Protein AF-0000000078817891 (afdb_homodimer)

Structure (mmCIF, N/CA/C/O backbone):
data_AF-0000000078817891-model_v1
#
loop_
_entity.id
_entity.type
_entity.pdbx_description
1 polymer 'Phosphoglycerate mutase family protein'
#
loop_
_atom_site.group_PDB
_atom_site.id
_atom_site.type_symbol
_atom_site.label_atom_id
_atom_site.label_alt_id
_atom_site.label_comp_id
_atom_site.label_asym_id
_atom_site.label_entity_id
_atom_site.label_seq_id
_atom_site.pdbx_PDB_ins_code
_atom_site.Cartn_x
_atom_site.Cartn_y
_atom_site.Cartn_z
_atom_site.occupancy
_atom_site.B_iso_or_equiv
_atom_site.auth_seq_id
_atom_s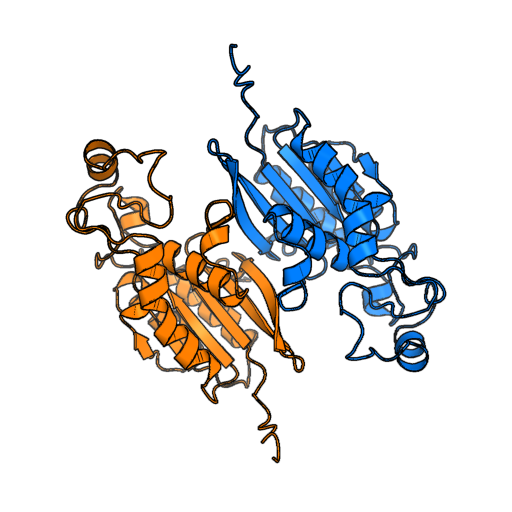ite.auth_comp_id
_atom_site.auth_asym_id
_atom_site.auth_atom_id
_atom_site.pdbx_PDB_model_num
ATOM 1 N N . MET A 1 1 ? 26.922 11.609 -29.391 1 22.41 1 MET A N 1
ATOM 2 C CA . MET A 1 1 ? 26.516 12.344 -28.188 1 22.41 1 MET A CA 1
ATOM 3 C C . MET A 1 1 ? 26.203 11.391 -27.047 1 22.41 1 MET A C 1
ATOM 5 O O . MET A 1 1 ? 25.375 10.5 -27.188 1 22.41 1 MET A O 1
ATOM 9 N N . GLU A 1 2 ? 27.203 11.023 -26.188 1 23.36 2 GLU A N 1
ATOM 10 C CA . GLU A 1 2 ? 27.359 10.031 -25.141 1 23.36 2 GLU A CA 1
ATOM 11 C C . GLU A 1 2 ? 26.297 10.203 -24.047 1 23.36 2 GLU A C 1
ATOM 13 O O . GLU A 1 2 ? 26.219 11.266 -23.422 1 23.36 2 GLU A O 1
ATOM 18 N N . ARG A 1 3 ? 25.125 9.922 -24.328 1 29.19 3 ARG A N 1
ATOM 19 C CA . ARG A 1 3 ? 24.125 10.07 -23.281 1 29.19 3 ARG A CA 1
ATOM 20 C C . ARG A 1 3 ? 24.672 9.641 -21.938 1 29.19 3 ARG A C 1
ATOM 22 O O . ARG A 1 3 ? 25.172 8.531 -21.781 1 29.19 3 ARG A O 1
ATOM 29 N N . PHE A 1 4 ? 25.344 10.539 -21.266 1 29.42 4 PHE A N 1
ATOM 30 C CA . PHE A 1 4 ? 25.906 10.383 -19.922 1 29.42 4 PHE A CA 1
ATOM 31 C C . PHE A 1 4 ? 24.984 9.555 -19.047 1 29.42 4 PHE A C 1
ATOM 33 O O . PHE A 1 4 ? 23.891 10.008 -18.688 1 29.42 4 PHE A O 1
ATOM 40 N N . LYS A 1 5 ? 24.797 8.266 -19.297 1 36.09 5 LYS A N 1
ATOM 41 C CA . LYS A 1 5 ? 24.188 7.176 -18.547 1 36.09 5 LYS A CA 1
ATOM 42 C C . LYS A 1 5 ? 24.469 7.301 -17.047 1 36.09 5 LYS A C 1
ATOM 44 O O . LYS A 1 5 ? 25.406 6.695 -16.547 1 36.09 5 LYS A O 1
ATOM 49 N N . GLY A 1 6 ? 24.641 8.461 -16.531 1 40.03 6 GLY A N 1
ATOM 50 C CA . GLY A 1 6 ? 25.016 8.555 -15.125 1 40.03 6 GLY A CA 1
ATOM 51 C C . GLY A 1 6 ? 24.188 7.668 -14.219 1 40.03 6 GLY A C 1
ATOM 52 O O . GLY A 1 6 ? 22.969 7.551 -14.398 1 40.03 6 GLY A O 1
ATOM 53 N N . SER A 1 7 ? 24.734 6.66 -13.562 1 46.28 7 SER A N 1
ATOM 54 C CA . SER A 1 7 ? 24.172 5.531 -12.82 1 46.28 7 SER A CA 1
ATOM 55 C C . SER A 1 7 ? 23.062 5.977 -11.898 1 46.28 7 SER A C 1
ATOM 57 O O . SER A 1 7 ? 23.297 6.691 -10.922 1 46.28 7 SER A O 1
ATOM 59 N N . ARG A 1 8 ? 22.125 6.641 -12.359 1 53.53 8 ARG A N 1
ATOM 60 C CA . ARG A 1 8 ? 21.047 6.965 -11.438 1 53.53 8 ARG A CA 1
ATOM 61 C C . ARG A 1 8 ? 20.891 5.895 -10.359 1 53.53 8 ARG A C 1
ATOM 63 O O . ARG A 1 8 ? 20.828 4.703 -10.672 1 53.53 8 ARG A O 1
ATOM 70 N N . LYS A 1 9 ? 21.391 6.27 -9.117 1 62.97 9 LYS A N 1
ATOM 71 C CA . LYS A 1 9 ? 21.375 5.336 -7.996 1 62.97 9 LYS A CA 1
ATOM 72 C C . LYS A 1 9 ? 19.953 4.918 -7.645 1 62.97 9 LYS A C 1
ATOM 74 O O . LYS A 1 9 ? 19.031 5.738 -7.676 1 62.97 9 LYS A O 1
ATOM 79 N N . LEU A 1 10 ? 19.625 3.668 -7.559 1 82 10 LEU A N 1
ATOM 80 C CA . LEU A 1 10 ? 18.375 3.021 -7.176 1 82 10 LEU A CA 1
ATOM 81 C C . LEU A 1 10 ? 17.844 3.596 -5.867 1 82 10 LEU A C 1
ATOM 83 O O . LEU A 1 10 ? 18.609 3.807 -4.918 1 82 10 LEU A O 1
ATOM 87 N N . LYS A 1 11 ? 16.656 4.238 -5.938 1 90.31 11 LYS A N 1
ATOM 88 C CA . LYS A 1 11 ? 16.094 4.883 -4.762 1 90.31 11 LYS A CA 1
ATOM 89 C C . LYS A 1 11 ? 15.352 3.875 -3.885 1 90.31 11 LYS A C 1
ATOM 91 O O . LYS A 1 11 ? 14.609 3.031 -4.391 1 90.31 11 LYS A O 1
ATOM 96 N N . ASN A 1 12 ? 15.672 3.893 -2.646 1 93.25 12 ASN A N 1
ATOM 97 C CA . ASN A 1 12 ? 14.922 3.24 -1.579 1 93.25 12 ASN A CA 1
ATOM 98 C C . ASN A 1 12 ? 14.289 4.262 -0.635 1 93.25 12 ASN A C 1
ATOM 100 O O . ASN A 1 12 ? 14.992 5 0.049 1 93.25 12 ASN A O 1
ATOM 104 N N . VAL A 1 13 ? 13.008 4.281 -0.623 1 95.62 13 VAL A N 1
ATOM 105 C CA . VAL A 1 13 ? 12.32 5.305 0.152 1 95.62 13 VAL A CA 1
ATOM 106 C C . VAL A 1 13 ? 11.438 4.648 1.211 1 95.62 13 VAL A C 1
ATOM 108 O O . VAL A 1 13 ? 10.633 3.771 0.897 1 95.62 13 VAL A O 1
ATOM 111 N N . ILE A 1 14 ? 11.641 5.031 2.414 1 97.25 14 ILE A N 1
ATOM 112 C CA . ILE A 1 14 ? 10.758 4.664 3.518 1 97.25 14 ILE A CA 1
ATOM 113 C C . ILE A 1 14 ? 9.953 5.883 3.965 1 97.25 14 ILE A C 1
ATOM 115 O O . ILE A 1 14 ? 10.516 6.961 4.18 1 97.25 14 ILE A O 1
ATOM 119 N N . THR A 1 15 ? 8.664 5.746 3.99 1 98.06 15 THR A N 1
ATOM 120 C CA . THR A 1 15 ? 7.852 6.84 4.52 1 98.06 15 THR A CA 1
ATOM 121 C C . THR A 1 15 ? 7.203 6.445 5.84 1 98.06 15 THR A C 1
ATOM 123 O O . THR A 1 15 ? 6.895 5.27 6.059 1 98.06 15 THR A O 1
ATOM 126 N N . ILE A 1 16 ? 7.047 7.41 6.672 1 98.44 16 ILE A N 1
ATOM 127 C CA . ILE A 1 16 ? 6.398 7.246 7.965 1 98.44 16 ILE A CA 1
ATOM 128 C C . ILE A 1 16 ? 5.355 8.344 8.164 1 98.44 16 ILE A C 1
ATOM 130 O O . ILE A 1 16 ? 5.684 9.531 8.141 1 98.44 16 ILE A O 1
ATOM 134 N N . GLN A 1 17 ? 4.125 7.949 8.25 1 98.62 17 GLN A N 1
ATOM 135 C CA . GLN A 1 17 ? 3.16 8.914 8.758 1 98.62 17 GLN A CA 1
ATOM 136 C C . GLN A 1 17 ? 3.375 9.18 10.242 1 98.62 17 GLN A C 1
ATOM 138 O O . GLN A 1 17 ? 3.6 8.25 11.016 1 98.62 17 GLN A O 1
ATOM 143 N N . HIS A 1 18 ? 3.307 10.414 10.625 1 98.75 18 HIS A N 1
ATOM 144 C CA . HIS A 1 18 ? 3.549 10.68 12.031 1 98.75 18 HIS A CA 1
ATOM 145 C C . HIS A 1 18 ? 2.678 9.797 12.922 1 98.75 18 HIS A C 1
ATOM 147 O O . HIS A 1 18 ? 1.562 9.438 12.539 1 98.75 18 HIS A O 1
ATOM 153 N N . THR A 1 19 ? 3.213 9.547 14.141 1 98.38 19 THR A N 1
ATOM 154 C CA . THR A 1 19 ? 2.518 8.648 15.055 1 98.38 19 THR A CA 1
ATOM 155 C C . THR A 1 19 ? 1.396 9.391 15.781 1 98.38 19 THR A C 1
ATOM 157 O O . THR A 1 19 ? 1.055 10.516 15.422 1 98.38 19 THR A O 1
ATOM 160 N N . GLN A 1 20 ? 0.778 8.727 16.688 1 98.19 20 GLN A N 1
ATOM 161 C CA . GLN A 1 20 ? -0.411 9.289 17.328 1 98.19 20 GLN A CA 1
ATOM 162 C C . GLN A 1 20 ? -0.112 10.648 17.953 1 98.19 20 GLN A C 1
ATOM 164 O O . GLN A 1 20 ? 0.853 10.789 18.703 1 98.19 20 GLN A O 1
ATOM 169 N N . SER A 1 21 ? -0.875 11.594 17.609 1 98.5 21 SER A N 1
ATOM 170 C CA . SER A 1 21 ? -0.787 12.961 18.125 1 98.5 21 SER A CA 1
ATOM 171 C C . SER A 1 21 ? -2.037 13.344 18.906 1 98.5 21 SER A C 1
ATOM 173 O O . SER A 1 21 ? -3.082 12.703 18.766 1 98.5 21 SER A O 1
ATOM 175 N N . VAL A 1 22 ? -1.929 14.352 19.688 1 98.38 22 VAL A N 1
ATOM 176 C CA . VAL A 1 22 ? -2.982 14.758 20.609 1 98.38 22 VAL A CA 1
ATOM 177 C C . VAL A 1 22 ? -4.262 15.062 19.828 1 98.38 22 VAL A C 1
ATOM 179 O O . VAL A 1 22 ? -5.359 14.727 20.281 1 98.38 22 VAL A O 1
ATOM 182 N N . HIS A 1 23 ? -4.195 15.656 18.672 1 97.44 23 HIS A N 1
ATOM 183 C CA . HIS A 1 23 ? -5.398 16.016 17.922 1 97.44 23 HIS A CA 1
ATOM 184 C C . HIS A 1 23 ? -6.164 14.781 17.469 1 97.44 23 HIS A C 1
ATOM 186 O O . HIS A 1 23 ? -7.352 14.859 17.141 1 97.44 23 HIS A O 1
ATOM 192 N N . HIS A 1 24 ? -5.453 13.617 17.375 1 96.94 24 HIS A N 1
ATOM 193 C CA . HIS A 1 24 ? -6.148 12.383 17.031 1 96.94 24 HIS A CA 1
ATOM 194 C C . HIS A 1 24 ? -7.125 11.977 18.125 1 96.94 24 HIS A C 1
ATOM 196 O O . HIS A 1 24 ? -8.008 11.148 17.906 1 96.94 24 HIS A O 1
ATOM 202 N N . THR A 1 25 ? -6.938 12.531 19.328 1 97.12 25 THR A N 1
ATOM 203 C CA . THR A 1 25 ? -7.688 12.016 20.469 1 97.12 25 THR A CA 1
ATOM 204 C C . THR A 1 25 ? -8.594 13.102 21.062 1 97.12 25 THR A C 1
ATOM 206 O O . THR A 1 25 ? -9.344 12.844 22 1 97.12 25 THR A O 1
ATOM 209 N N . ASN A 1 26 ? -8.594 14.281 20.562 1 97.25 26 ASN A N 1
ATOM 210 C CA . ASN A 1 26 ? -9.32 15.344 21.25 1 97.25 26 ASN A CA 1
ATOM 211 C C . ASN A 1 26 ? -10.32 16.031 20.312 1 97.25 26 ASN A C 1
ATOM 213 O O . ASN A 1 26 ? -10.852 17.094 20.656 1 97.25 26 ASN A O 1
ATOM 217 N N . GLY A 1 27 ? -10.461 15.547 19.094 1 96.38 27 GLY A N 1
ATOM 218 C CA . GLY A 1 27 ? -11.484 16.031 18.188 1 96.38 27 GLY A CA 1
ATOM 219 C C . GLY A 1 27 ? -11.062 17.266 17.422 1 96.38 27 GLY A C 1
ATOM 220 O O . GLY A 1 27 ? -11.883 17.922 16.766 1 96.38 27 GLY A O 1
ATOM 221 N N . MET A 1 28 ? -9.797 17.656 17.594 1 97.56 28 MET A N 1
ATOM 222 C CA . MET A 1 28 ? -9.297 18.859 16.938 1 97.56 28 MET A CA 1
ATOM 223 C C . MET A 1 28 ? -8.703 18.531 15.57 1 97.56 28 MET A C 1
ATOM 225 O O . MET A 1 28 ? -8.344 17.375 15.305 1 97.56 28 MET A O 1
ATOM 229 N N . ILE A 1 29 ? -8.633 19.531 14.773 1 96.62 29 ILE A N 1
ATOM 230 C CA . ILE A 1 29 ? -8.047 19.406 13.445 1 96.62 29 ILE A CA 1
ATOM 231 C C . ILE A 1 29 ? -6.527 19.422 13.539 1 96.62 29 ILE A C 1
ATOM 233 O O . ILE A 1 29 ? -5.957 20.219 14.297 1 96.62 29 ILE A O 1
ATOM 237 N N . GLY A 1 30 ? -5.832 18.594 12.883 1 96.88 30 GLY A N 1
ATOM 238 C CA . GLY A 1 30 ? -4.379 18.609 12.82 1 96.88 30 GLY A CA 1
ATOM 239 C C . GLY A 1 30 ? -3.83 19.656 11.867 1 96.88 30 GLY A C 1
ATOM 240 O O . GLY A 1 30 ? -3.307 20.688 12.297 1 96.88 30 GLY A O 1
ATOM 241 N N . ALA A 1 31 ? -3.973 19.438 10.484 1 96.94 31 ALA A N 1
ATOM 242 C CA . ALA A 1 31 ? -3.562 20.375 9.445 1 96.94 31 ALA A CA 1
ATOM 243 C C . ALA A 1 31 ? -2.309 21.141 9.859 1 96.94 31 ALA A C 1
ATOM 245 O O . ALA A 1 31 ? -1.298 20.531 10.227 1 96.94 31 ALA A O 1
ATOM 246 N N . TRP A 1 32 ? -2.295 22.422 9.75 1 97.81 32 TRP A N 1
ATOM 247 C CA . TRP A 1 32 ? -1.081 23.188 10.023 1 97.81 32 TRP A CA 1
ATOM 248 C C . TRP A 1 32 ? -1.019 23.609 11.492 1 97.81 32 TRP A C 1
ATOM 250 O O . TRP A 1 32 ? -0.627 24.734 11.805 1 97.81 32 TRP A O 1
ATOM 260 N N . THR A 1 33 ? -1.47 22.672 12.344 1 96.62 33 THR A N 1
ATOM 261 C CA . THR A 1 33 ? -1.351 22.922 13.781 1 96.62 33 THR A CA 1
ATOM 262 C C . THR A 1 33 ? -0.095 22.25 14.336 1 96.62 33 THR A C 1
ATOM 264 O O . THR A 1 33 ? 0.521 21.422 13.672 1 96.62 33 THR A O 1
ATOM 267 N N . ASP A 1 34 ? 0.281 22.672 15.555 1 96.94 34 ASP A N 1
ATOM 268 C CA . ASP A 1 34 ? 1.467 22.125 16.203 1 96.94 34 ASP A CA 1
ATOM 269 C C . ASP A 1 34 ? 1.088 21.25 17.391 1 96.94 34 ASP A C 1
ATOM 271 O O . ASP A 1 34 ? 1.643 21.422 18.484 1 96.94 34 ASP A O 1
ATOM 275 N N . TRP A 1 35 ? 0.212 20.391 17.141 1 97.81 35 TRP A N 1
ATOM 276 C CA . TRP A 1 35 ? -0.113 19.406 18.172 1 97.81 35 TRP A CA 1
ATOM 277 C C . TRP A 1 35 ? 1.075 18.5 18.438 1 97.81 35 TRP A C 1
ATOM 279 O O . TRP A 1 35 ? 1.773 18.078 17.516 1 97.81 35 TRP A O 1
ATOM 289 N N . GLU A 1 36 ? 1.297 18.156 19.641 1 98.44 36 GLU A N 1
ATOM 290 C CA . GLU A 1 36 ? 2.365 17.234 20.016 1 98.44 36 GLU A CA 1
ATOM 291 C C . GLU A 1 36 ? 1.905 15.789 19.922 1 98.44 36 GLU A C 1
ATOM 293 O O . GLU A 1 36 ? 0.71 15.516 19.781 1 98.44 36 GLU A O 1
ATOM 298 N N . LEU A 1 37 ? 2.83 14.891 19.984 1 98.69 37 LEU A N 1
ATOM 299 C CA . LEU A 1 37 ? 2.51 13.469 20.078 1 98.69 37 LEU A CA 1
ATOM 300 C C . LEU A 1 37 ? 1.934 13.141 21.453 1 98.69 37 LEU A C 1
ATOM 302 O O . LEU A 1 37 ? 2.275 13.789 22.453 1 98.69 37 LEU A O 1
ATOM 306 N N . THR A 1 38 ? 1.074 12.164 21.531 1 98.44 38 THR A N 1
ATOM 307 C CA . THR A 1 38 ? 0.695 11.578 22.812 1 98.44 38 THR A CA 1
ATOM 308 C C . THR A 1 38 ? 1.826 10.711 23.359 1 98.44 38 THR A C 1
ATOM 310 O O . THR A 1 38 ? 2.832 10.492 22.688 1 98.44 38 THR A O 1
ATOM 313 N N . ALA A 1 39 ? 1.651 10.258 24.578 1 98.06 39 ALA A N 1
ATOM 314 C CA . ALA A 1 39 ? 2.615 9.312 25.141 1 98.06 39 ALA A CA 1
ATOM 315 C C . ALA A 1 39 ? 2.701 8.047 24.281 1 98.06 39 ALA A C 1
ATOM 317 O O . ALA A 1 39 ? 3.795 7.543 24.016 1 98.06 39 ALA A O 1
ATOM 318 N N . LEU A 1 40 ? 1.588 7.605 23.891 1 97.12 40 LEU A N 1
ATOM 319 C CA . LEU A 1 40 ? 1.556 6.441 23.016 1 97.12 40 LEU A CA 1
ATOM 320 C C . LEU A 1 40 ? 2.268 6.734 21.703 1 97.12 40 LEU A C 1
ATOM 322 O O . LEU A 1 40 ? 3.002 5.891 21.188 1 97.12 40 LEU A O 1
ATOM 326 N N . GLY A 1 41 ? 2.016 7.863 21.141 1 98.19 41 GLY A N 1
ATOM 327 C CA . GLY A 1 41 ? 2.676 8.266 19.906 1 98.19 41 GLY A CA 1
ATOM 328 C C . GLY A 1 41 ? 4.188 8.258 20 1 98.19 41 GLY A C 1
ATOM 329 O O . GLY A 1 41 ? 4.879 7.844 19.078 1 98.19 41 GLY A O 1
ATOM 330 N N . LYS A 1 42 ? 4.684 8.727 21.109 1 98.44 42 LYS A N 1
ATOM 331 C C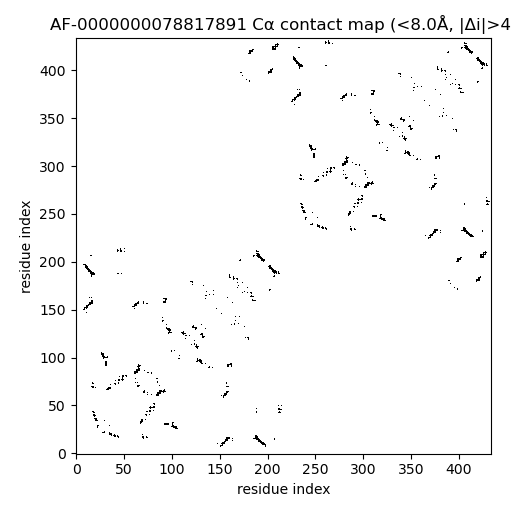A . LYS A 1 42 ? 6.129 8.719 21.328 1 98.44 42 LYS A CA 1
ATOM 332 C C . LYS A 1 42 ? 6.668 7.297 21.406 1 98.44 42 LYS A C 1
ATOM 334 O O . LYS A 1 42 ? 7.73 6.996 20.844 1 98.44 42 LYS A O 1
ATOM 339 N N . GLN A 1 43 ? 5.965 6.492 22.094 1 97.75 43 GLN A N 1
ATOM 340 C CA . GLN A 1 43 ? 6.355 5.09 22.172 1 97.75 43 GLN A CA 1
ATOM 341 C C . GLN A 1 43 ? 6.332 4.434 20.781 1 97.75 43 GLN A C 1
ATOM 343 O O . GLN A 1 43 ? 7.23 3.66 20.453 1 97.75 43 GLN A O 1
ATOM 348 N N . GLN A 1 44 ? 5.32 4.707 20.047 1 97.25 44 GLN A N 1
ATOM 349 C CA . GLN A 1 44 ? 5.203 4.184 18.688 1 97.25 44 GLN A CA 1
ATOM 350 C C . GLN A 1 44 ? 6.391 4.609 17.828 1 97.25 44 GLN A C 1
ATOM 352 O O . GLN A 1 44 ? 6.969 3.793 17.109 1 97.25 44 GLN A O 1
ATOM 357 N N . ALA A 1 45 ? 6.703 5.875 17.922 1 98.38 45 ALA A N 1
ATOM 358 C CA . ALA A 1 45 ? 7.844 6.391 17.172 1 98.38 45 ALA A CA 1
ATOM 359 C C . ALA A 1 45 ? 9.133 5.68 17.562 1 98.38 45 ALA A C 1
ATOM 361 O O . ALA A 1 45 ? 9.945 5.332 16.703 1 98.38 45 ALA A O 1
ATOM 362 N N . PHE A 1 46 ? 9.289 5.5 18.797 1 98 46 PHE A N 1
ATOM 363 C CA . PHE A 1 46 ? 10.461 4.785 19.297 1 98 46 PHE A CA 1
ATOM 364 C C . PHE A 1 46 ? 10.516 3.373 18.719 1 98 46 PHE A C 1
ATOM 366 O O . PHE A 1 46 ? 11.562 2.932 18.25 1 98 46 PHE A O 1
ATOM 373 N N . ASN A 1 47 ? 9.391 2.662 18.797 1 96.62 47 ASN A N 1
ATOM 374 C CA . ASN A 1 47 ? 9.32 1.312 18.266 1 96.62 47 ASN A CA 1
ATOM 375 C C . ASN A 1 47 ? 9.672 1.284 16.781 1 96.62 47 ASN A C 1
ATOM 377 O O . ASN A 1 47 ? 10.391 0.387 16.312 1 96.62 47 ASN A O 1
ATOM 381 N N . ILE A 1 48 ? 9.172 2.209 16.031 1 96.94 48 ILE A N 1
ATOM 382 C CA . ILE A 1 48 ? 9.469 2.307 14.609 1 96.94 48 ILE A CA 1
ATOM 383 C C . ILE A 1 48 ? 10.977 2.482 14.414 1 96.94 48 ILE A C 1
ATOM 385 O O . ILE A 1 48 ? 11.578 1.807 13.578 1 96.94 48 ILE A O 1
ATOM 389 N N . GLY A 1 49 ? 11.547 3.41 15.156 1 96.69 49 GLY A N 1
ATOM 390 C CA . GLY A 1 49 ? 12.977 3.629 15.062 1 96.69 49 GLY A CA 1
ATOM 391 C C . GLY A 1 49 ? 13.789 2.375 15.328 1 96.69 49 GLY A C 1
ATOM 392 O O . GLY A 1 49 ? 14.711 2.057 14.57 1 96.69 49 GLY A O 1
ATOM 393 N N . GLU A 1 50 ? 13.438 1.654 16.328 1 94.94 50 GLU A N 1
ATOM 394 C CA . GLU A 1 50 ? 14.164 0.44 16.703 1 94.94 50 GLU A CA 1
ATOM 395 C C . GLU A 1 50 ? 14.008 -0.639 15.625 1 94.94 50 GLU A C 1
ATOM 397 O O . GLU A 1 50 ? 14.977 -1.335 15.305 1 94.94 50 GLU A O 1
ATOM 402 N N . ALA A 1 51 ? 12.836 -0.751 15.203 1 92.62 51 ALA A N 1
ATOM 403 C CA . ALA A 1 51 ? 12.602 -1.734 14.148 1 92.62 51 ALA A CA 1
ATOM 404 C C . ALA A 1 51 ? 13.406 -1.405 12.898 1 92.62 51 ALA A C 1
ATOM 406 O O . ALA A 1 51 ? 14.031 -2.289 12.297 1 92.62 51 ALA A O 1
ATOM 407 N N . LEU A 1 52 ? 13.359 -0.155 12.5 1 94.44 52 LEU A N 1
ATOM 408 C CA . LEU A 1 52 ? 14.078 0.268 11.305 1 94.44 52 LEU A CA 1
ATOM 409 C C . LEU A 1 52 ? 15.586 0.114 11.5 1 94.44 52 LEU A C 1
ATOM 411 O O . LEU A 1 52 ? 16.297 -0.209 10.547 1 94.44 52 LEU A O 1
ATOM 415 N N . ARG A 1 53 ? 16.047 0.405 12.641 1 93.31 53 ARG A N 1
ATOM 416 C CA . ARG A 1 53 ? 17.469 0.238 12.93 1 93.31 53 ARG A CA 1
ATOM 417 C C . ARG A 1 53 ? 17.922 -1.178 12.609 1 93.31 53 ARG A C 1
ATOM 419 O O . ARG A 1 53 ? 19.016 -1.371 12.055 1 93.31 53 ARG A O 1
ATOM 426 N N . LYS A 1 54 ? 17.109 -2.127 12.922 1 89.69 54 LYS A N 1
ATOM 427 C CA . LYS A 1 54 ? 17.438 -3.527 12.656 1 89.69 54 LYS A CA 1
ATOM 428 C C . LYS A 1 54 ? 17.359 -3.84 11.164 1 89.69 54 LYS A C 1
ATOM 430 O O . LYS A 1 54 ? 18.141 -4.652 10.664 1 89.69 54 LYS A O 1
ATOM 435 N N . GLU A 1 55 ? 16.5 -3.221 10.539 1 87.81 55 GLU A N 1
ATOM 436 C CA . GLU A 1 55 ? 16.219 -3.523 9.133 1 87.81 55 GLU A CA 1
ATOM 437 C C . GLU A 1 55 ? 17.25 -2.85 8.219 1 87.81 55 GLU A C 1
ATOM 439 O O . GLU A 1 55 ? 17.609 -3.398 7.18 1 87.81 55 GLU A O 1
ATOM 444 N N . VAL A 1 56 ? 17.625 -1.708 8.516 1 85.62 56 VAL A N 1
ATOM 445 C CA . VAL A 1 56 ? 18.438 -0.935 7.586 1 85.62 56 VAL A CA 1
ATOM 446 C C . VAL A 1 56 ? 19.875 -0.827 8.117 1 85.62 56 VAL A C 1
ATOM 448 O O . VAL A 1 56 ? 20.578 0.123 7.793 1 85.62 56 VAL A O 1
ATOM 451 N N . THR A 1 57 ? 20.281 -1.817 8.797 1 78.69 57 THR A N 1
ATOM 452 C CA . THR A 1 57 ? 21.594 -1.817 9.414 1 78.69 57 THR A CA 1
ATOM 453 C C . THR A 1 57 ? 22.688 -1.611 8.367 1 78.69 57 THR A C 1
ATOM 455 O O . THR A 1 57 ? 22.609 -2.166 7.266 1 78.69 57 THR A O 1
ATOM 458 N N . ASP A 1 58 ? 23.562 -0.704 8.531 1 80.38 58 ASP A N 1
ATOM 459 C CA . ASP A 1 58 ? 24.766 -0.484 7.746 1 80.38 58 ASP A CA 1
ATOM 460 C C . ASP A 1 58 ? 24.469 0.332 6.488 1 80.38 58 ASP A C 1
ATOM 462 O O . ASP A 1 58 ? 25.234 0.293 5.52 1 80.38 58 ASP A O 1
ATOM 466 N N . GLN A 1 59 ? 23.344 0.847 6.426 1 86.25 59 GLN A N 1
ATOM 467 C CA . GLN A 1 59 ? 23.016 1.743 5.324 1 86.25 59 GLN A CA 1
ATOM 468 C C . GLN A 1 59 ? 22.812 3.176 5.82 1 86.25 59 GLN A C 1
ATOM 470 O O . GLN A 1 59 ? 22.328 3.395 6.93 1 86.25 59 GLN A O 1
ATOM 475 N N . HIS A 1 60 ? 23.312 4.031 5.035 1 89.62 60 HIS A N 1
ATOM 476 C CA . HIS A 1 60 ? 23.125 5.438 5.375 1 89.62 60 HIS A CA 1
ATOM 477 C C . HIS A 1 60 ? 21.828 5.973 4.789 1 89.62 60 HIS A C 1
ATOM 479 O O . HIS A 1 60 ? 21.609 5.895 3.578 1 89.62 60 HIS A O 1
ATOM 485 N N . TYR A 1 61 ? 20.984 6.477 5.668 1 94.81 61 TYR A N 1
ATOM 486 C CA . TYR A 1 61 ? 19.734 7.082 5.234 1 94.81 61 TYR A CA 1
ATOM 487 C C . TYR A 1 61 ? 19.719 8.586 5.508 1 94.81 61 TYR A C 1
ATOM 489 O O . TYR A 1 61 ? 20.25 9.031 6.527 1 94.81 61 TYR A O 1
ATOM 497 N N . VAL A 1 62 ? 19.25 9.352 4.578 1 96.81 62 VAL A N 1
ATOM 498 C CA . VAL A 1 62 ? 18.859 10.734 4.855 1 96.81 62 VAL A CA 1
ATOM 499 C C . VAL A 1 62 ? 17.375 10.797 5.207 1 96.81 62 VAL A C 1
ATOM 501 O O . VAL A 1 62 ? 16.562 10.086 4.621 1 96.81 62 VAL A O 1
ATOM 504 N N . MET A 1 63 ? 17.078 11.641 6.176 1 98.06 63 MET A N 1
ATOM 505 C CA . MET A 1 63 ? 15.695 11.75 6.613 1 98.06 63 MET A CA 1
ATOM 506 C C . MET A 1 63 ? 15.164 13.164 6.379 1 98.06 63 MET A C 1
ATOM 508 O O . MET A 1 63 ? 15.789 14.141 6.773 1 98.06 63 MET A O 1
ATOM 512 N N . TYR A 1 64 ? 14.102 13.227 5.703 1 98.62 64 TYR A N 1
ATOM 513 C CA . TYR A 1 64 ? 13.328 14.461 5.57 1 98.62 64 TYR A CA 1
ATOM 514 C C . TYR A 1 64 ? 12.031 14.375 6.375 1 98.62 64 TYR A C 1
ATOM 516 O O . TYR A 1 64 ? 11.406 13.312 6.453 1 98.62 64 TYR A O 1
ATOM 524 N N . ALA A 1 65 ? 11.617 15.484 6.941 1 98.75 65 ALA A N 1
ATOM 525 C CA . ALA A 1 65 ? 10.383 15.469 7.73 1 98.75 65 ALA A CA 1
ATOM 526 C C . ALA A 1 65 ? 9.664 16.812 7.645 1 98.75 65 ALA A C 1
ATOM 528 O O . ALA A 1 65 ? 10.297 17.859 7.453 1 98.75 65 ALA A O 1
ATOM 529 N N . SER A 1 66 ? 8.359 16.75 7.676 1 98.75 66 SER A N 1
ATOM 530 C CA . SER A 1 66 ? 7.59 17.969 7.902 1 98.75 66 SER A CA 1
ATOM 531 C C . SER A 1 66 ? 8.047 18.672 9.172 1 98.75 66 SER A C 1
ATOM 533 O O . SER A 1 66 ? 8.406 18.031 10.156 1 98.75 66 SER A O 1
ATOM 535 N N . ASP A 1 67 ? 7.906 20.016 9.18 1 98.44 67 ASP A N 1
ATOM 536 C CA . ASP A 1 67 ? 8.391 20.781 10.328 1 98.44 67 ASP A CA 1
ATOM 537 C C . ASP A 1 67 ? 7.281 21.016 11.352 1 98.44 67 ASP A C 1
ATOM 539 O O . ASP A 1 67 ? 7.48 21.703 12.352 1 98.44 67 ASP A O 1
ATOM 543 N N . LEU A 1 68 ? 6.098 20.516 11.141 1 98.5 68 LEU A N 1
ATOM 544 C CA . LEU A 1 68 ? 5.062 20.594 12.172 1 98.5 68 LEU A CA 1
ATOM 545 C C . LEU A 1 68 ? 5.41 19.703 13.359 1 98.5 68 LEU A C 1
ATOM 547 O O . LEU A 1 68 ? 5.992 18.625 13.188 1 98.5 68 LEU A O 1
ATOM 551 N N . LEU A 1 69 ? 5.023 19.984 14.453 1 98.56 69 LEU A N 1
ATOM 552 C CA . LEU A 1 69 ? 5.539 19.469 15.719 1 98.56 69 LEU A CA 1
ATOM 553 C C . LEU A 1 69 ? 5.336 17.969 15.805 1 98.56 69 LEU A C 1
ATOM 555 O O . LEU A 1 69 ? 6.246 17.234 16.203 1 98.56 69 LEU A O 1
ATOM 559 N N . ARG A 1 70 ? 4.176 17.453 15.523 1 98.69 70 ARG A N 1
ATOM 560 C CA . ARG A 1 70 ? 3.91 16.016 15.648 1 98.69 70 ARG A CA 1
ATOM 561 C C . ARG A 1 70 ? 4.816 15.211 14.727 1 98.69 70 ARG A C 1
ATOM 563 O O . ARG A 1 70 ? 5.258 14.117 15.086 1 98.69 70 ARG A O 1
ATOM 570 N N . THR A 1 71 ? 5.047 15.703 13.547 1 98.69 71 THR A N 1
ATOM 571 C CA . THR A 1 71 ? 5.945 15.047 12.602 1 98.69 71 THR A CA 1
ATOM 572 C C . THR A 1 71 ? 7.398 15.219 13.031 1 98.69 71 THR A C 1
ATOM 574 O O . THR A 1 71 ? 8.188 14.273 12.961 1 98.69 71 THR A O 1
ATOM 577 N N . LYS A 1 72 ? 7.746 16.438 13.492 1 98.56 72 LYS A N 1
ATOM 578 C CA . LYS A 1 72 ? 9.094 16.688 13.992 1 98.56 72 LYS A CA 1
ATOM 579 C C . LYS A 1 72 ? 9.438 15.75 15.148 1 98.56 72 LYS A C 1
ATOM 581 O O . LYS A 1 72 ? 10.516 15.164 15.172 1 98.56 72 LYS A O 1
ATOM 586 N N . GLN A 1 73 ? 8.531 15.609 16.062 1 98.81 73 GLN A N 1
ATOM 587 C CA . GLN A 1 73 ? 8.742 14.727 17.203 1 98.81 73 GLN A CA 1
ATOM 588 C C . GLN A 1 73 ? 8.906 13.273 16.75 1 98.81 73 GLN A C 1
ATOM 590 O O . GLN A 1 73 ? 9.789 12.562 17.234 1 98.81 73 GLN A O 1
ATOM 595 N N . THR A 1 74 ? 8.023 12.82 15.844 1 98.88 74 THR A N 1
ATOM 596 C CA . THR A 1 74 ? 8.148 11.477 15.297 1 98.88 74 THR A CA 1
ATOM 597 C C . THR A 1 74 ? 9.523 11.273 14.664 1 98.88 74 THR A C 1
ATOM 599 O O . THR A 1 74 ? 10.211 10.297 14.961 1 98.88 74 THR A O 1
ATOM 602 N N . ALA A 1 75 ? 9.875 12.227 13.844 1 98.88 75 ALA A N 1
ATOM 603 C CA . ALA A 1 75 ? 11.141 12.148 13.109 1 98.88 75 ALA A CA 1
ATOM 604 C C . ALA A 1 75 ? 12.328 12.141 14.062 1 98.88 75 ALA A C 1
ATOM 606 O O . ALA A 1 75 ? 13.258 11.344 13.898 1 98.88 75 ALA A O 1
ATOM 607 N N . ASP A 1 76 ? 12.289 13.008 15.039 1 98.75 76 ASP A N 1
ATOM 608 C CA . ASP A 1 76 ? 13.398 13.109 15.984 1 98.75 76 ASP A CA 1
ATOM 609 C C . ASP A 1 76 ? 13.594 11.805 16.75 1 98.75 76 ASP A C 1
ATOM 611 O O . ASP A 1 76 ? 14.727 11.344 16.922 1 98.75 76 ASP A O 1
ATOM 615 N N . ILE A 1 77 ? 12.555 11.219 17.219 1 98.62 77 ILE A N 1
ATOM 616 C CA . ILE A 1 77 ? 12.633 9.984 17.984 1 98.62 77 ILE A CA 1
ATOM 617 C C . ILE A 1 77 ? 13.164 8.859 17.109 1 98.62 77 ILE A C 1
ATOM 619 O O . ILE A 1 77 ? 14.086 8.133 17.5 1 98.62 77 ILE A O 1
ATOM 623 N N . VAL A 1 78 ? 12.586 8.695 15.906 1 98.31 78 VAL A N 1
ATOM 624 C CA . VAL A 1 78 ? 13.023 7.66 14.977 1 98.31 78 VAL A CA 1
ATOM 625 C C . VAL A 1 78 ? 14.484 7.883 14.609 1 98.31 78 VAL A C 1
ATOM 627 O O . VAL A 1 78 ? 15.281 6.941 14.594 1 98.31 78 VAL A O 1
ATOM 630 N N . ALA A 1 79 ? 14.828 9.141 14.32 1 97.88 79 ALA A N 1
ATOM 631 C CA . ALA A 1 79 ? 16.172 9.5 13.898 1 97.88 79 ALA A CA 1
ATOM 632 C C . ALA A 1 79 ? 17.188 9.195 15 1 97.88 79 ALA A C 1
ATOM 634 O O . ALA A 1 79 ? 18.328 8.82 14.719 1 97.88 79 ALA A O 1
ATOM 635 N N . SER A 1 80 ? 16.812 9.461 16.203 1 97.25 80 SER A N 1
ATOM 636 C CA . SER A 1 80 ? 17.703 9.156 17.328 1 97.25 80 SER A CA 1
ATOM 637 C C . SER A 1 80 ? 18.078 7.68 17.344 1 97.25 80 SER A C 1
ATOM 639 O O . SER A 1 80 ? 19.234 7.336 17.562 1 97.25 80 SER A O 1
ATOM 641 N N . SER A 1 81 ? 17.125 6.781 17.125 1 94.81 81 SER A N 1
ATOM 642 C CA . SER A 1 81 ? 17.391 5.344 17.078 1 94.81 81 SER A CA 1
ATOM 643 C C . SER A 1 81 ? 18.328 4.996 15.922 1 94.81 81 SER A C 1
ATOM 645 O O . SER A 1 81 ? 19.094 4.039 16.016 1 94.81 81 SER A O 1
ATOM 647 N N . LEU A 1 82 ? 18.266 5.754 14.883 1 95.31 82 LEU A N 1
ATOM 648 C CA . LEU A 1 82 ? 19.031 5.473 13.664 1 95.31 82 LEU A CA 1
ATOM 649 C C . LEU A 1 82 ? 20.328 6.277 13.641 1 95.31 82 LEU A C 1
ATOM 651 O O . LEU A 1 82 ? 21.156 6.09 12.75 1 95.31 82 LEU A O 1
ATOM 655 N N . GLU A 1 83 ? 20.469 7.219 14.547 1 94.69 83 GLU A N 1
ATOM 656 C CA . GLU A 1 83 ? 21.641 8.086 14.664 1 94.69 83 GLU A CA 1
ATOM 657 C C . GLU A 1 83 ? 21.812 8.945 13.422 1 94.69 83 GLU A C 1
ATOM 659 O O . GLU A 1 83 ? 22.906 9.023 12.859 1 94.69 83 GLU A O 1
ATOM 664 N N . ILE A 1 84 ? 20.75 9.523 13.008 1 95.31 84 ILE A N 1
ATOM 665 C CA . ILE A 1 84 ? 20.797 10.469 11.898 1 95.31 84 ILE A CA 1
ATOM 666 C C . ILE A 1 84 ? 20.094 11.766 12.289 1 95.31 84 ILE A C 1
ATOM 668 O O . ILE A 1 84 ? 19.469 11.836 13.352 1 95.31 84 ILE A O 1
ATOM 672 N N . VAL A 1 85 ? 20.266 12.82 11.508 1 97.06 85 VAL A N 1
ATOM 673 C CA . VAL A 1 85 ? 19.656 14.117 11.773 1 97.06 85 VAL A CA 1
ATOM 674 C C . VAL A 1 85 ? 18.609 14.422 10.695 1 97.06 85 VAL A C 1
ATOM 676 O O . VAL A 1 85 ? 18.922 14.445 9.508 1 97.06 85 VAL A O 1
ATOM 679 N N . PRO A 1 86 ? 17.406 14.648 11.125 1 98.38 86 PRO A N 1
ATOM 680 C CA . PRO A 1 86 ? 16.359 14.953 10.141 1 98.38 86 PRO A CA 1
ATOM 681 C C . PRO A 1 86 ? 16.562 16.312 9.477 1 98.38 86 PRO A C 1
ATOM 683 O O . PRO A 1 86 ? 17.062 17.25 10.109 1 98.38 86 PRO A O 1
ATOM 686 N N . ILE A 1 87 ? 16.281 16.438 8.281 1 98.19 87 ILE A N 1
ATOM 687 C CA . ILE A 1 87 ? 16.156 17.688 7.547 1 98.19 87 ILE A CA 1
ATOM 688 C C . ILE A 1 87 ? 14.688 18.094 7.438 1 98.19 87 ILE A C 1
ATOM 690 O O . ILE A 1 87 ? 13.883 17.375 6.832 1 98.19 87 ILE A O 1
ATOM 694 N N . TYR A 1 88 ? 14.312 19.188 7.984 1 98.31 88 TYR A N 1
ATOM 695 C CA . TYR A 1 88 ? 12.914 19.594 8.039 1 98.31 88 TYR A CA 1
ATOM 696 C C . TYR A 1 88 ? 12.539 20.422 6.816 1 98.31 88 TYR A C 1
ATOM 698 O O . TYR A 1 88 ? 13.305 21.297 6.398 1 98.31 88 TYR A O 1
ATOM 706 N N . LYS A 1 89 ? 11.398 20.078 6.207 1 98 89 LYS A N 1
ATOM 707 C CA . LYS A 1 89 ? 10.898 20.719 4.988 1 98 89 LYS A CA 1
ATOM 708 C C . LYS A 1 89 ? 9.453 21.172 5.156 1 98 89 LYS A C 1
ATOM 710 O O . LYS A 1 89 ? 8.57 20.359 5.441 1 98 89 LYS A O 1
ATOM 715 N N . LYS A 1 90 ? 9.164 22.438 4.836 1 97.5 90 LYS A N 1
ATOM 716 C CA . LYS A 1 90 ? 7.805 22.953 4.902 1 97.5 90 LYS A CA 1
ATOM 717 C C . LYS A 1 90 ? 6.922 22.344 3.828 1 97.5 90 LYS A C 1
ATOM 719 O O . LYS A 1 90 ? 5.707 22.234 4 1 97.5 90 LYS A O 1
ATOM 724 N N . GLU A 1 91 ? 7.508 21.906 2.709 1 97.75 91 GLU A N 1
ATOM 725 C CA . GLU A 1 91 ? 6.773 21.297 1.605 1 97.75 91 GLU A CA 1
ATOM 726 C C . GLU A 1 91 ? 6.059 20.016 2.057 1 97.75 91 GLU A C 1
ATOM 728 O O . GLU A 1 91 ? 5.07 19.609 1.446 1 97.75 91 GLU A O 1
ATOM 733 N N . LEU A 1 92 ? 6.547 19.391 3.162 1 98.5 92 LEU A N 1
ATOM 734 C CA . LEU A 1 92 ? 6.039 18.094 3.609 1 98.5 92 LEU A CA 1
ATOM 735 C C . LEU A 1 92 ? 4.926 18.266 4.637 1 98.5 92 LEU A C 1
ATOM 737 O O . LEU A 1 92 ? 4.398 17.281 5.16 1 98.5 92 LEU A O 1
ATOM 741 N N . ARG A 1 93 ? 4.543 19.531 4.918 1 98.5 93 ARG A N 1
ATOM 742 C CA . ARG A 1 93 ? 3.445 19.766 5.848 1 98.5 93 ARG A CA 1
ATOM 743 C C . ARG A 1 93 ? 2.145 19.156 5.336 1 98.5 93 ARG A C 1
ATOM 745 O O . ARG A 1 93 ? 2.01 18.891 4.141 1 98.5 93 ARG A O 1
ATOM 752 N N . GLU A 1 94 ? 1.24 18.953 6.246 1 98.38 94 GLU A N 1
ATOM 753 C CA . GLU A 1 94 ? -0.101 18.5 5.891 1 98.38 94 GLU A CA 1
ATOM 754 C C . GLU A 1 94 ? -0.82 19.531 5.023 1 98.38 94 GLU A C 1
ATOM 756 O O . GLU A 1 94 ? -0.404 20.688 4.953 1 98.38 94 GLU A O 1
ATOM 761 N N . ILE A 1 95 ? -1.834 19.062 4.406 1 97.38 95 ILE A N 1
ATOM 762 C CA . ILE A 1 95 ? -2.652 19.984 3.625 1 97.38 95 ILE A CA 1
ATOM 763 C C . ILE A 1 95 ? -3.131 21.125 4.516 1 97.38 95 ILE A C 1
ATOM 765 O O . ILE A 1 95 ? -3.508 20.906 5.668 1 97.38 95 ILE A O 1
ATOM 769 N N . ASN A 1 96 ? -2.998 22.328 3.973 1 97.75 96 ASN A N 1
ATOM 770 C CA . ASN A 1 96 ? -3.432 23.516 4.691 1 97.75 96 ASN A CA 1
ATOM 771 C C . ASN A 1 96 ? -4.949 23.672 4.668 1 97.75 96 ASN A C 1
ATOM 773 O O . ASN A 1 96 ? -5.559 23.688 3.596 1 97.75 96 ASN A O 1
ATOM 777 N N . LEU A 1 97 ? -5.57 23.828 5.863 1 97.5 97 LEU A N 1
ATOM 778 C CA . LEU A 1 97 ? -7.023 23.969 5.922 1 97.5 97 LEU A CA 1
ATOM 779 C C . LEU A 1 97 ? -7.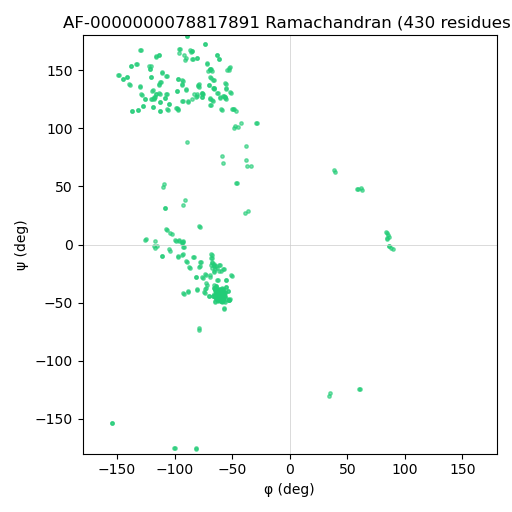434 25.391 6.238 1 97.5 97 LEU A C 1
ATOM 781 O O . LEU A 1 97 ? -8.57 25.641 6.637 1 97.5 97 LEU A O 1
ATOM 785 N N . GLY A 1 98 ? -6.41 26.281 6.133 1 97.19 98 GLY A N 1
ATOM 786 C CA . GLY A 1 98 ? -6.68 27.703 6.262 1 97.19 98 GLY A CA 1
ATOM 787 C C . GLY A 1 98 ? -7.266 28.078 7.609 1 97.19 98 GLY A C 1
ATOM 788 O O . GLY A 1 98 ? -6.703 27.734 8.656 1 97.19 98 GLY A O 1
ATOM 789 N N . SER A 1 99 ? -8.43 28.734 7.535 1 96.81 99 SER A N 1
ATOM 790 C CA . SER A 1 99 ? -9.07 29.297 8.719 1 96.81 99 SER A CA 1
ATOM 791 C C . SER A 1 99 ? -9.57 28.188 9.648 1 96.81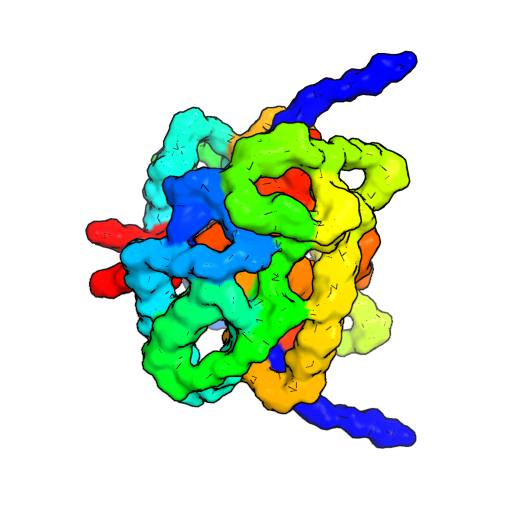 99 SER A C 1
ATOM 793 O O . SER A 1 99 ? -9.953 28.453 10.789 1 96.81 99 SER A O 1
ATOM 795 N N . ALA A 1 100 ? -9.531 26.969 9.242 1 96.88 100 ALA A N 1
ATOM 796 C CA . ALA A 1 100 ? -9.938 25.859 10.094 1 96.88 100 ALA A CA 1
ATOM 797 C C . ALA A 1 100 ? -8.844 25.516 11.102 1 96.88 100 ALA A C 1
ATOM 799 O O . ALA A 1 100 ? -9.086 24.766 12.055 1 96.88 100 ALA A O 1
ATOM 800 N N . THR A 1 101 ? -7.648 26.016 10.859 1 96.12 101 THR A N 1
ATOM 801 C CA . THR A 1 101 ? -6.543 25.734 11.766 1 96.12 101 THR A CA 1
ATOM 802 C C . THR A 1 101 ? -6.902 26.141 13.195 1 96.12 101 THR A C 1
ATOM 804 O O . THR A 1 101 ? -7.324 27.281 13.438 1 96.12 101 THR A O 1
ATOM 807 N N . GLY A 1 102 ? -6.762 25.172 14.086 1 95.94 102 GLY A N 1
ATOM 808 C CA . GLY A 1 102 ? -7.055 25.453 15.484 1 95.94 102 GLY A CA 1
ATOM 809 C C . GLY A 1 102 ? -8.508 25.203 15.844 1 95.94 102 GLY A C 1
ATOM 810 O O . GLY A 1 102 ? -8.898 25.359 17 1 95.94 102 GLY A O 1
ATOM 811 N N . LYS A 1 103 ? -9.273 24.859 14.875 1 97.75 103 LYS A N 1
ATOM 812 C CA . LYS A 1 103 ? -10.688 24.578 15.117 1 97.75 103 LYS A CA 1
ATOM 813 C C . LYS A 1 103 ? -10.922 23.078 15.305 1 97.75 103 LYS A C 1
ATOM 815 O O . LYS A 1 103 ? -9.992 22.281 15.172 1 97.75 103 LYS A O 1
ATOM 820 N N . SER A 1 104 ? -12.102 22.734 15.758 1 97.75 104 SER A N 1
ATOM 821 C CA . SER A 1 104 ? -12.477 21.344 15.922 1 97.75 104 SER A CA 1
ATOM 822 C C . SER A 1 104 ? -12.914 20.719 14.594 1 97.75 104 SER A C 1
ATOM 824 O O . SER A 1 104 ? -13.258 21.453 13.656 1 97.75 104 SER A O 1
ATOM 826 N N . VAL A 1 105 ? -12.883 19.438 14.562 1 96.75 105 VAL A N 1
ATOM 827 C CA . VAL A 1 105 ? -13.414 18.688 13.422 1 96.75 105 VAL A CA 1
ATOM 828 C C . VAL A 1 105 ? -14.883 19.047 13.211 1 96.75 105 VAL A C 1
ATOM 830 O O . VAL A 1 105 ? -15.336 19.203 12.078 1 96.75 105 VAL A O 1
ATOM 833 N N . GLU A 1 106 ? -15.586 19.172 14.297 1 96.75 106 GLU A N 1
ATOM 834 C CA . GLU A 1 106 ? -17 19.547 14.227 1 96.75 106 GLU A CA 1
ATOM 835 C C . GLU A 1 106 ? -17.188 20.906 13.578 1 96.75 106 GLU A C 1
ATOM 837 O O . GLU A 1 106 ? -18.094 21.094 12.766 1 96.75 106 GLU A O 1
ATOM 842 N N . TRP A 1 107 ? -16.406 21.828 14.047 1 97.44 107 TRP A N 1
ATOM 843 C CA . TRP A 1 107 ? -16.469 23.156 13.445 1 97.44 107 TRP A CA 1
ATOM 844 C C . TRP A 1 107 ? -16.281 23.078 11.93 1 97.44 107 TRP A C 1
ATOM 846 O O . TRP A 1 107 ? -17 23.734 11.18 1 97.44 107 TRP A O 1
ATOM 856 N N . LEU A 1 108 ? -15.297 22.344 11.484 1 96.25 108 LEU A N 1
ATOM 857 C CA . LEU A 1 108 ? -15.023 22.203 10.062 1 96.25 108 LEU A CA 1
ATOM 858 C C . LEU A 1 108 ? -16.234 21.641 9.328 1 96.25 108 LEU A C 1
ATOM 860 O O . LEU A 1 108 ? -16.609 22.125 8.258 1 96.25 108 LEU A O 1
ATOM 864 N N . HIS A 1 109 ? -16.828 20.609 9.859 1 94.69 109 HIS A N 1
ATOM 865 C CA . HIS A 1 109 ? -18 20 9.258 1 94.69 109 HIS A CA 1
ATOM 866 C C . HIS A 1 109 ? -19.109 21.016 9.039 1 94.69 109 HIS A C 1
ATOM 868 O O . HIS A 1 109 ? -19.828 20.969 8.031 1 94.69 109 HIS A O 1
ATOM 874 N N . LYS A 1 110 ? -19.25 21.922 9.914 1 95.94 110 LYS A N 1
ATOM 875 C CA . LYS A 1 110 ? -20.328 22.906 9.875 1 95.94 110 LYS A CA 1
ATOM 876 C C . LYS A 1 110 ? -20 24.047 8.922 1 95.94 110 LYS A C 1
ATOM 878 O O . LYS A 1 110 ? -20.891 24.672 8.359 1 95.94 110 LYS A O 1
ATOM 883 N N . ASN A 1 111 ? -18.734 24.281 8.766 1 96.69 111 ASN A N 1
ATOM 884 C CA . ASN A 1 111 ? -18.344 25.516 8.094 1 96.69 111 ASN A CA 1
ATOM 885 C C . ASN A 1 111 ? -17.734 25.25 6.727 1 96.69 111 ASN A C 1
ATOM 887 O O . ASN A 1 111 ? -17.5 26.172 5.941 1 96.69 111 ASN A O 1
ATOM 891 N N . GLN A 1 112 ? -17.453 24.016 6.426 1 94.38 112 GLN A N 1
ATOM 892 C CA . GLN A 1 112 ? -16.797 23.688 5.164 1 94.38 112 GLN A CA 1
ATOM 893 C C . GLN A 1 112 ? -17.719 23.953 3.979 1 94.38 112 GLN A C 1
ATOM 895 O O . GLN A 1 112 ? -18.953 23.938 4.121 1 94.38 112 GLN A O 1
ATOM 900 N N . ILE A 1 113 ? -17.109 24.281 2.836 1 93.31 113 ILE A N 1
ATOM 901 C CA . ILE A 1 113 ? -17.812 24.516 1.583 1 93.31 113 ILE A CA 1
ATOM 902 C C . ILE A 1 113 ? -18.234 23.172 0.979 1 93.31 113 ILE A C 1
ATOM 904 O O . ILE A 1 113 ? -17.438 22.25 0.893 1 93.31 113 ILE A O 1
ATOM 908 N N . LYS A 1 114 ? -19.469 23.078 0.628 1 89.81 114 LYS A N 1
ATOM 909 C CA . LYS A 1 114 ? -19.922 21.859 -0.036 1 89.81 114 LYS A CA 1
ATOM 910 C C . LYS A 1 114 ? -19.281 21.703 -1.409 1 89.81 114 LYS A C 1
ATOM 912 O O . LYS A 1 114 ? -19.156 22.688 -2.156 1 89.81 114 LYS A O 1
ATOM 917 N N . GLN A 1 115 ? -18.859 20.516 -1.591 1 84.88 115 GLN A N 1
ATOM 918 C CA . GLN A 1 115 ? -18.219 20.266 -2.879 1 84.88 115 GLN A CA 1
ATOM 919 C C . GLN A 1 115 ? -19.234 20.375 -4.023 1 84.88 115 GLN A C 1
ATOM 921 O O . GLN A 1 115 ? -20.266 19.719 -4.008 1 84.88 115 GLN A O 1
ATOM 926 N N . ASP A 1 116 ? -18.844 21.297 -4.938 1 80.38 116 ASP A N 1
ATOM 927 C CA . ASP A 1 116 ? -19.625 21.469 -6.164 1 80.38 116 ASP A CA 1
ATOM 928 C C . ASP A 1 116 ? -19.266 20.391 -7.191 1 80.38 116 ASP A C 1
ATOM 930 O O . ASP A 1 116 ? -18.094 20.172 -7.488 1 80.38 116 ASP A O 1
ATOM 934 N N . MET A 1 117 ? -20.219 19.672 -7.738 1 76.31 117 MET A N 1
ATOM 935 C CA . MET A 1 117 ? -20.016 18.594 -8.695 1 76.31 117 MET A CA 1
ATOM 936 C C . MET A 1 117 ? -19.344 19.109 -9.961 1 76.31 117 MET A C 1
ATOM 938 O O . MET A 1 117 ? -18.766 18.344 -10.719 1 76.31 117 MET A O 1
ATOM 942 N N . HIS A 1 118 ? -19.391 20.406 -10.156 1 80.38 118 HIS A N 1
ATOM 943 C CA . HIS A 1 118 ? -18.844 20.984 -11.383 1 80.38 118 HIS A CA 1
ATOM 944 C C . HIS A 1 118 ? -17.375 21.328 -11.203 1 80.38 118 HIS A C 1
ATOM 946 O O . HIS A 1 118 ? -16.688 21.672 -12.172 1 80.38 118 HIS A O 1
ATOM 952 N N . ILE A 1 119 ? -17.016 21.328 -9.992 1 82 119 ILE A N 1
ATOM 953 C CA . ILE A 1 119 ? -15.617 21.625 -9.719 1 82 119 ILE A CA 1
ATOM 954 C C . ILE A 1 119 ? -14.852 20.312 -9.523 1 82 119 ILE A C 1
ATOM 956 O O . ILE A 1 119 ? -15.312 19.422 -8.82 1 82 119 ILE A O 1
ATOM 960 N N . SER A 1 120 ? -13.805 20.297 -10.188 1 85.5 120 SER A N 1
ATOM 961 C CA . SER A 1 120 ? -12.945 19.125 -10.023 1 85.5 120 SER A CA 1
ATOM 962 C C . SER A 1 120 ? -12.578 18.906 -8.562 1 85.5 120 SER A C 1
ATOM 964 O O . SER A 1 120 ? -12.305 19.859 -7.84 1 85.5 120 SER A O 1
ATOM 966 N N . SER A 1 121 ? -12.609 17.672 -8.148 1 84.94 121 SER A N 1
ATOM 967 C CA . SER A 1 121 ? -12.188 17.328 -6.789 1 84.94 121 SER A CA 1
ATOM 968 C C . SER A 1 121 ? -10.75 17.781 -6.527 1 84.94 121 SER A C 1
ATOM 970 O O . SER A 1 121 ? -10.367 18.031 -5.383 1 84.94 121 SER A O 1
ATOM 972 N N . LEU A 1 122 ? -9.992 17.984 -7.535 1 88.75 122 LEU A N 1
ATOM 973 C CA . LEU A 1 122 ? -8.594 18.406 -7.426 1 88.75 122 LEU A CA 1
ATOM 974 C C . LEU A 1 122 ? -8.508 19.891 -7.066 1 88.75 122 LEU A C 1
ATOM 976 O O . LEU A 1 122 ? -7.539 20.328 -6.438 1 88.75 122 LEU A O 1
ATOM 980 N N . ASP A 1 123 ? -9.469 20.578 -7.457 1 92.5 123 ASP A N 1
ATOM 981 C CA . ASP A 1 123 ? -9.438 22.031 -7.262 1 92.5 123 ASP A CA 1
ATOM 982 C C . ASP A 1 123 ? -10.344 22.438 -6.105 1 92.5 123 ASP A C 1
ATOM 984 O O . ASP A 1 123 ? -10.383 23.625 -5.734 1 92.5 123 ASP A O 1
ATOM 988 N N . TYR A 1 124 ? -11.039 21.5 -5.59 1 92.44 124 TYR A N 1
ATOM 989 C CA . TYR A 1 124 ? -11.945 21.75 -4.473 1 92.44 124 TYR A CA 1
ATOM 990 C C . TYR A 1 124 ? -11.172 22.156 -3.225 1 92.44 124 TYR A C 1
ATOM 992 O O . TYR A 1 124 ? -10.117 21.594 -2.93 1 92.44 124 TYR A O 1
ATOM 1000 N N . LYS A 1 125 ? -11.664 23.203 -2.568 1 95.44 125 LYS A N 1
ATOM 1001 C CA . LYS A 1 125 ? -11.148 23.656 -1.28 1 95.44 125 LYS A CA 1
ATOM 1002 C C . LYS A 1 125 ? -12.227 23.594 -0.202 1 95.44 125 LYS A C 1
ATOM 1004 O O . LYS A 1 125 ? -13.344 24.062 -0.411 1 95.44 125 LYS A O 1
ATOM 1009 N N . LEU A 1 126 ? -11.891 23.031 0.958 1 94.88 126 LEU A N 1
ATOM 1010 C CA . LEU A 1 126 ? -12.844 22.922 2.053 1 94.88 126 LEU A CA 1
ATOM 1011 C C . LEU A 1 126 ? -13.258 24.297 2.555 1 94.88 126 LEU A C 1
ATOM 1013 O O . LEU A 1 126 ? -14.375 24.469 3.053 1 94.88 126 LEU A O 1
ATOM 1017 N N . LEU A 1 127 ? -12.352 25.234 2.574 1 96.94 127 LEU A N 1
ATOM 1018 C CA . LEU A 1 127 ? -12.547 26.656 2.875 1 96.94 127 LEU A CA 1
ATOM 1019 C C . LEU A 1 127 ? -11.859 27.531 1.838 1 96.94 127 LEU A C 1
ATOM 1021 O O . LEU A 1 127 ? -10.891 27.094 1.198 1 96.94 127 LEU A O 1
ATOM 1025 N N . PRO A 1 128 ? -12.32 28.75 1.652 1 96 128 PRO A N 1
ATOM 1026 C CA . PRO A 1 128 ? -11.742 29.609 0.618 1 96 128 PRO A CA 1
ATOM 1027 C C . PRO A 1 128 ? -10.234 29.781 0.762 1 96 128 PRO A C 1
ATOM 1029 O O . PRO A 1 128 ? -9.523 29.938 -0.237 1 96 128 PRO A O 1
ATOM 1032 N N . ASP A 1 129 ? -9.766 29.719 1.96 1 97.56 129 ASP A N 1
ATOM 1033 C CA . ASP A 1 129 ? -8.344 29.953 2.201 1 97.56 129 ASP A CA 1
ATOM 1034 C C . ASP A 1 129 ? -7.613 28.641 2.451 1 97.56 129 ASP A C 1
ATOM 1036 O O . ASP A 1 129 ? -6.453 28.625 2.875 1 97.56 129 ASP A O 1
ATOM 1040 N N . ALA A 1 130 ? -8.266 27.516 2.23 1 97.69 130 ALA A N 1
ATOM 1041 C CA . ALA A 1 130 ? -7.641 26.203 2.363 1 97.69 130 ALA A CA 1
ATOM 1042 C C . ALA A 1 130 ? -6.902 25.828 1.085 1 97.69 130 ALA A C 1
ATOM 1044 O O . ALA A 1 130 ? -7.121 26.422 0.03 1 97.69 130 ALA A O 1
ATOM 1045 N N . GLU A 1 131 ? -6.02 24.938 1.198 1 97.62 131 GLU A N 1
ATOM 1046 C CA . GLU A 1 131 ? -5.297 24.359 0.07 1 97.62 131 GLU A CA 1
ATOM 1047 C C . GLU A 1 131 ? -6.141 23.312 -0.647 1 97.62 131 GLU A C 1
ATOM 1049 O O . GLU A 1 131 ? -6.836 22.531 -0.005 1 97.62 131 GLU A O 1
ATOM 1054 N N . SER A 1 132 ? -6.133 23.297 -2.012 1 95.44 132 SER A N 1
ATOM 1055 C CA . SER A 1 132 ? -6.715 22.219 -2.803 1 95.44 132 SER A CA 1
ATOM 1056 C C . SER A 1 132 ? -5.727 21.062 -2.986 1 95.44 132 SER A C 1
ATOM 1058 O O . SER A 1 132 ? -4.535 21.219 -2.705 1 95.44 132 SER A O 1
ATOM 1060 N N . LYS A 1 133 ? -6.234 19.906 -3.443 1 93.06 133 LYS A N 1
ATOM 1061 C CA . LYS A 1 133 ? -5.352 18.781 -3.754 1 93.06 133 LYS A CA 1
ATOM 1062 C C . LYS A 1 133 ? -4.32 19.172 -4.809 1 93.06 133 LYS A C 1
ATOM 1064 O O . LYS A 1 133 ? -3.16 18.766 -4.734 1 93.06 133 LYS A O 1
ATOM 1069 N N . ARG A 1 134 ? -4.734 19.953 -5.77 1 93.88 134 ARG A N 1
ATOM 1070 C CA . ARG A 1 134 ? -3.82 20.406 -6.812 1 93.88 134 ARG A CA 1
ATOM 1071 C C . ARG A 1 134 ? -2.717 21.281 -6.23 1 93.88 134 ARG A C 1
ATOM 1073 O O . ARG A 1 134 ? -1.553 21.156 -6.617 1 93.88 134 ARG A O 1
ATOM 1080 N N . GLU A 1 135 ? -3.113 22.156 -5.359 1 96.69 135 GLU A N 1
ATOM 1081 C CA . GLU A 1 135 ? -2.119 23.016 -4.73 1 96.69 135 GLU A CA 1
ATOM 1082 C C . GLU A 1 135 ? -1.152 22.219 -3.871 1 96.69 135 GLU A C 1
ATOM 1084 O O . GLU A 1 135 ? 0.04 22.516 -3.809 1 96.69 135 GLU A O 1
ATOM 1089 N N . LEU A 1 136 ? -1.664 21.203 -3.18 1 96.38 136 LEU A N 1
ATOM 1090 C CA . LEU A 1 136 ? -0.794 20.281 -2.455 1 96.38 136 LEU A CA 1
ATOM 1091 C C . LEU A 1 136 ? 0.182 19.609 -3.406 1 96.38 136 LEU A C 1
ATOM 1093 O O . LEU A 1 136 ? 1.379 19.516 -3.121 1 96.38 136 LEU A O 1
ATOM 1097 N N . TYR A 1 137 ? -0.354 19.094 -4.504 1 94.19 137 TYR A N 1
ATOM 1098 C CA . TYR A 1 137 ? 0.46 18.484 -5.543 1 94.19 137 TYR A CA 1
ATOM 1099 C C . TYR A 1 137 ? 1.579 19.406 -5.988 1 94.19 137 TYR A C 1
ATOM 1101 O O . TYR A 1 137 ? 2.748 19.016 -6.02 1 94.19 137 TYR A O 1
ATOM 1109 N N . ASP A 1 138 ? 1.229 20.656 -6.238 1 95.06 138 ASP A N 1
ATOM 1110 C CA . ASP A 1 138 ? 2.178 21.641 -6.75 1 95.06 138 ASP A CA 1
ATOM 1111 C C . ASP A 1 138 ? 3.262 21.938 -5.719 1 95.06 138 ASP A C 1
ATOM 1113 O O . ASP A 1 138 ? 4.43 22.125 -6.07 1 95.06 138 ASP A O 1
ATOM 1117 N N . ARG A 1 139 ? 2.885 21.969 -4.516 1 96.44 139 ARG A N 1
ATOM 1118 C CA . ARG A 1 139 ? 3.852 22.297 -3.473 1 96.44 139 ARG A CA 1
ATOM 1119 C C . ARG A 1 139 ? 4.809 21.125 -3.227 1 96.44 139 ARG A C 1
ATOM 1121 O O . ARG A 1 139 ? 5.934 21.328 -2.771 1 96.44 139 ARG A O 1
ATOM 1128 N N . LEU A 1 140 ? 4.391 19.906 -3.527 1 96.38 140 LEU A N 1
ATOM 1129 C CA . LEU A 1 140 ? 5.203 18.719 -3.281 1 96.38 140 LEU A CA 1
ATOM 1130 C C . LEU A 1 140 ? 6.129 18.438 -4.461 1 96.38 140 LEU A C 1
ATOM 1132 O O . LEU A 1 140 ? 7.121 17.719 -4.32 1 96.38 140 LEU A O 1
ATOM 1136 N N . LEU A 1 141 ? 5.801 19 -5.605 1 93.12 141 LEU A N 1
ATOM 1137 C CA . LEU A 1 141 ? 6.492 18.672 -6.852 1 93.12 141 LEU A CA 1
ATOM 1138 C C . LEU A 1 141 ? 7.98 19 -6.742 1 93.12 141 LEU A C 1
ATOM 1140 O O . LEU A 1 141 ? 8.82 18.156 -7.082 1 93.12 141 LEU A O 1
ATOM 1144 N N . PRO A 1 142 ? 8.359 20.203 -6.238 1 93.62 142 PRO A N 1
ATOM 1145 C CA . PRO A 1 142 ? 9.789 20.5 -6.117 1 93.62 142 PRO A CA 1
ATOM 1146 C C . PRO A 1 142 ? 10.516 19.531 -5.199 1 93.62 142 PRO A C 1
ATOM 1148 O O . PRO A 1 142 ? 11.664 19.156 -5.469 1 93.62 142 PRO A O 1
ATOM 1151 N N . PHE A 1 143 ? 9.898 19.125 -4.137 1 95 143 PHE A N 1
ATOM 1152 C CA . PHE A 1 143 ? 10.508 18.172 -3.215 1 95 143 PHE A CA 1
ATOM 1153 C C . PHE A 1 143 ? 10.727 16.828 -3.896 1 95 143 PHE A C 1
ATOM 1155 O O . PHE A 1 143 ? 11.789 16.219 -3.742 1 95 143 PHE A O 1
ATOM 1162 N N . LEU A 1 144 ? 9.75 16.328 -4.582 1 91.25 144 LEU A N 1
ATOM 1163 C CA . LEU A 1 144 ? 9.891 15.078 -5.309 1 91.25 144 LEU A CA 1
ATOM 1164 C C . LEU A 1 144 ? 11.039 15.156 -6.309 1 91.25 144 LEU A C 1
ATOM 1166 O O . LEU A 1 144 ? 11.82 14.203 -6.441 1 91.25 144 LEU A O 1
ATOM 1170 N N . HIS A 1 145 ? 11.102 16.297 -6.996 1 89.75 145 HIS A N 1
ATOM 1171 C CA . HIS A 1 145 ? 12.203 16.5 -7.93 1 89.75 145 HIS A CA 1
ATOM 1172 C C . HIS A 1 145 ? 13.555 16.453 -7.215 1 89.75 145 HIS A C 1
ATOM 1174 O O . HIS A 1 145 ? 14.516 15.891 -7.73 1 89.75 145 HIS A O 1
ATOM 1180 N N . GLU A 1 146 ? 13.594 17.094 -6.09 1 91.94 146 GLU A N 1
ATOM 1181 C CA . GLU A 1 146 ? 14.805 17.062 -5.27 1 91.94 146 GLU A CA 1
ATOM 1182 C C . GLU A 1 146 ? 15.211 15.641 -4.922 1 91.94 146 GLU A C 1
ATOM 1184 O O . GLU A 1 146 ? 16.375 15.273 -5.035 1 91.94 146 GLU A O 1
ATOM 1189 N N . ILE A 1 147 ? 14.281 14.812 -4.539 1 90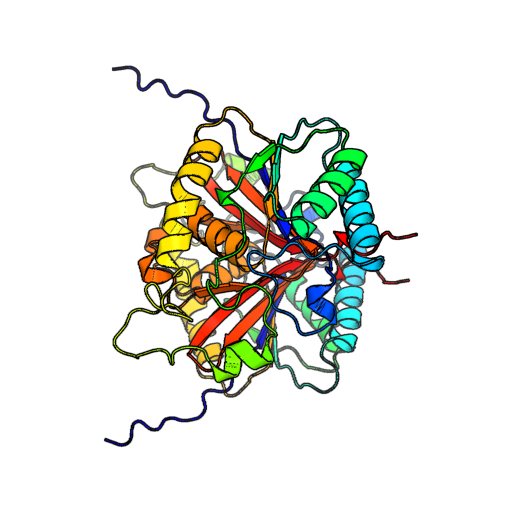.12 147 ILE A N 1
ATOM 1190 C CA . ILE A 1 147 ? 14.531 13.422 -4.16 1 90.12 147 ILE A CA 1
ATOM 1191 C C . ILE A 1 147 ? 15.039 12.641 -5.367 1 90.12 147 ILE A C 1
ATOM 1193 O O . ILE A 1 147 ? 16.016 11.906 -5.273 1 90.12 147 ILE A O 1
ATOM 1197 N N . HIS A 1 148 ? 14.422 12.812 -6.461 1 85.56 148 HIS A N 1
ATOM 1198 C CA . HIS A 1 148 ? 14.766 12.086 -7.676 1 85.56 148 HIS A CA 1
ATOM 1199 C C . HIS A 1 148 ? 16.172 12.445 -8.156 1 85.56 148 HIS A C 1
ATOM 1201 O O . HIS A 1 148 ? 16.891 11.594 -8.672 1 85.56 148 HIS A O 1
ATOM 1207 N N . ASN A 1 149 ? 16.547 13.664 -7.98 1 87.88 149 ASN A N 1
ATOM 1208 C CA . ASN A 1 149 ? 17.828 14.148 -8.508 1 87.88 149 ASN A CA 1
ATOM 1209 C C . ASN A 1 149 ? 18.938 14.023 -7.48 1 87.88 149 ASN A C 1
ATOM 1211 O O . ASN A 1 149 ? 20.109 14.281 -7.789 1 87.88 149 ASN A O 1
ATOM 1215 N N . SER A 1 150 ? 18.516 13.68 -6.32 1 88.25 150 SER A N 1
ATOM 1216 C CA . SER A 1 150 ? 19.531 13.57 -5.266 1 88.25 150 SER A CA 1
ATOM 1217 C C . SER A 1 150 ? 20.422 12.344 -5.477 1 88.25 150 SER A C 1
ATOM 1219 O O . SER A 1 150 ? 20 11.367 -6.105 1 88.25 150 SER A O 1
ATOM 1221 N N . GLN A 1 151 ? 21.609 12.414 -4.938 1 88.81 151 GLN A N 1
ATOM 1222 C CA . GLN A 1 151 ? 22.531 11.281 -4.988 1 88.81 151 GLN A CA 1
ATOM 1223 C C . GLN A 1 151 ? 22.234 10.281 -3.873 1 88.81 151 GLN A C 1
ATOM 1225 O O . GLN A 1 151 ? 22.781 9.18 -3.857 1 88.81 151 GLN A O 1
ATOM 1230 N N . GLU A 1 152 ? 21.391 10.75 -2.986 1 90.94 152 GLU A N 1
ATOM 1231 C CA . GLU A 1 152 ? 21.031 9.875 -1.874 1 90.94 152 GLU A CA 1
ATOM 1232 C C . GLU A 1 152 ? 20.172 8.703 -2.348 1 90.94 152 GLU A C 1
ATOM 1234 O O . GLU A 1 152 ? 19.141 8.906 -2.986 1 90.94 152 GLU A O 1
ATOM 1239 N N . GLU A 1 153 ? 20.594 7.48 -2.049 1 91.56 153 GLU A N 1
ATOM 1240 C CA . GLU A 1 153 ? 19.875 6.281 -2.471 1 91.56 153 GLU A CA 1
ATOM 1241 C C . GLU A 1 153 ? 18.812 5.891 -1.45 1 91.56 153 GLU A C 1
ATOM 1243 O O . GLU A 1 153 ? 17.719 5.449 -1.82 1 91.56 153 GLU A O 1
ATOM 1248 N N . ASN A 1 154 ? 19.172 6.027 -0.184 1 95.31 154 ASN A N 1
ATOM 1249 C CA . ASN A 1 154 ? 18.297 5.621 0.916 1 95.31 154 ASN A CA 1
ATOM 1250 C C . ASN A 1 154 ? 17.703 6.832 1.624 1 95.31 154 ASN A C 1
ATOM 1252 O O . ASN A 1 154 ? 18.422 7.629 2.229 1 95.31 154 ASN A O 1
ATOM 1256 N N . ILE A 1 155 ? 16.422 6.941 1.553 1 96.69 155 ILE A N 1
ATOM 1257 C CA . ILE A 1 155 ? 15.734 8.133 2.031 1 96.69 155 ILE A CA 1
ATOM 1258 C C . ILE A 1 155 ? 14.586 7.738 2.957 1 96.69 155 ILE A C 1
ATOM 1260 O O . ILE A 1 155 ? 13.852 6.789 2.676 1 96.69 155 ILE A O 1
ATOM 1264 N N . ILE A 1 156 ? 14.438 8.422 4.07 1 98.06 156 ILE A N 1
ATOM 1265 C CA . ILE A 1 156 ? 13.273 8.312 4.949 1 98.06 156 ILE A CA 1
ATOM 1266 C C . ILE A 1 156 ? 12.492 9.625 4.934 1 98.06 156 ILE A C 1
ATOM 1268 O O . ILE A 1 156 ? 13.078 10.703 5.039 1 98.06 156 ILE A O 1
ATOM 1272 N N . ILE A 1 157 ? 11.227 9.57 4.73 1 98.62 157 ILE A N 1
ATOM 1273 C CA . ILE A 1 157 ? 10.359 10.742 4.734 1 98.62 157 ILE A CA 1
ATOM 1274 C C . ILE A 1 157 ? 9.305 10.602 5.832 1 98.62 157 ILE A C 1
ATOM 1276 O O . ILE A 1 157 ? 8.531 9.641 5.844 1 98.62 157 ILE A O 1
ATOM 1280 N N . VAL A 1 158 ? 9.289 11.477 6.789 1 98.88 158 VAL A N 1
ATOM 1281 C CA . VAL A 1 158 ? 8.281 11.531 7.844 1 98.88 158 VAL A CA 1
ATOM 1282 C C . VAL A 1 158 ? 7.324 12.688 7.59 1 98.88 158 VAL A C 1
ATOM 1284 O O . VAL A 1 158 ? 7.746 13.844 7.504 1 98.88 158 VAL A O 1
ATOM 1287 N N . SER A 1 159 ? 6.07 12.414 7.453 1 98.75 159 SER A N 1
ATOM 1288 C CA . SER A 1 159 ? 5.098 13.438 7.082 1 98.75 159 SER A CA 1
ATOM 1289 C C . SER A 1 159 ? 3.699 13.078 7.57 1 98.75 159 SER A C 1
ATOM 1291 O O . SER A 1 159 ? 3.541 12.508 8.648 1 98.75 159 SER A O 1
ATOM 1293 N N . HIS A 1 160 ? 2.701 13.57 6.887 1 98.5 160 HIS A N 1
ATOM 1294 C CA . HIS A 1 160 ? 1.302 13.461 7.285 1 98.5 160 HIS A CA 1
ATOM 1295 C C . HIS A 1 160 ? 0.521 12.594 6.305 1 98.5 160 HIS A C 1
ATOM 1297 O O . HIS A 1 160 ? 1.008 12.289 5.211 1 98.5 160 HIS A O 1
ATOM 1303 N N . GLY A 1 161 ? -0.658 12.148 6.773 1 96.75 161 GLY A N 1
ATOM 1304 C CA . GLY A 1 161 ? -1.454 11.227 5.98 1 96.75 161 GLY A CA 1
ATOM 1305 C C . GLY A 1 161 ? -1.795 11.766 4.605 1 96.75 161 GLY A C 1
ATOM 1306 O O . GLY A 1 161 ? -1.549 11.102 3.596 1 96.75 161 GLY A O 1
ATOM 1307 N N . GLY A 1 162 ? -2.412 12.969 4.582 1 95.12 162 GLY A N 1
ATOM 1308 C CA . GLY A 1 162 ? -2.795 13.555 3.307 1 95.12 162 GLY A CA 1
ATOM 1309 C C . GLY A 1 162 ? -1.613 13.812 2.391 1 95.12 162 GLY A C 1
ATOM 1310 O O . GLY A 1 162 ? -1.682 13.547 1.189 1 95.12 162 GLY A O 1
ATOM 1311 N N . THR A 1 163 ? -0.58 14.273 2.873 1 97.56 163 THR A N 1
ATOM 1312 C CA . THR A 1 163 ? 0.61 14.617 2.102 1 97.56 163 THR A CA 1
ATOM 1313 C C . THR A 1 163 ? 1.296 13.352 1.581 1 97.56 163 THR A C 1
ATOM 1315 O O . THR A 1 163 ? 1.677 13.281 0.411 1 97.56 163 THR A O 1
ATOM 1318 N N . LEU A 1 164 ? 1.438 12.336 2.42 1 96.81 164 LEU A N 1
ATOM 1319 C CA . LEU A 1 164 ? 2.037 11.086 1.974 1 96.81 164 LEU A CA 1
ATOM 1320 C C . LEU A 1 164 ? 1.181 10.422 0.899 1 96.81 164 LEU A C 1
ATOM 1322 O O . LEU A 1 164 ? 1.707 9.844 -0.054 1 96.81 164 LEU A O 1
ATOM 1326 N N . SER A 1 165 ? -0.125 10.484 1.115 1 93.25 165 SER A N 1
ATOM 1327 C CA . SER A 1 165 ? -1.02 9.953 0.09 1 93.25 165 SER A CA 1
ATOM 1328 C C . SER A 1 165 ? -0.719 10.57 -1.274 1 93.25 165 SER A C 1
ATOM 1330 O O . SER A 1 165 ? -0.598 9.852 -2.27 1 93.25 165 SER A O 1
ATOM 1332 N N . MET A 1 166 ? -0.593 11.867 -1.311 1 92.62 166 MET A N 1
ATOM 1333 C CA . MET A 1 166 ? -0.259 12.555 -2.553 1 92.62 166 MET A CA 1
ATOM 1334 C C . MET A 1 166 ? 1.118 12.141 -3.057 1 92.62 166 MET A C 1
ATOM 1336 O O . MET A 1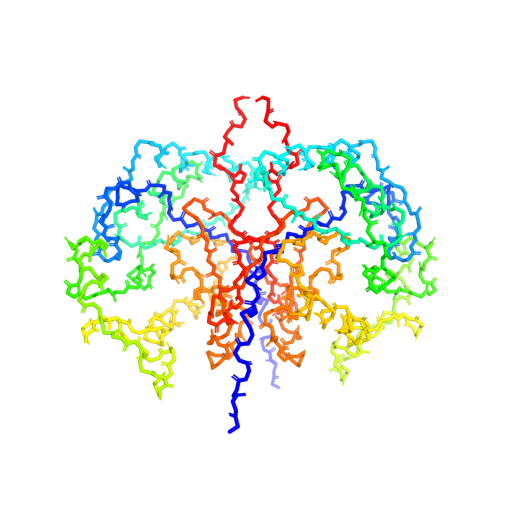 166 ? 1.307 11.922 -4.254 1 92.62 166 MET A O 1
ATOM 1340 N N . LEU A 1 167 ? 2.053 12 -2.17 1 93.06 167 LEU A N 1
ATOM 1341 C CA . LEU A 1 167 ? 3.402 11.594 -2.551 1 93.06 167 LEU A CA 1
ATOM 1342 C C . LEU A 1 167 ? 3.398 10.211 -3.191 1 93.06 167 LEU A C 1
ATOM 1344 O O . LEU A 1 167 ? 4.129 9.969 -4.152 1 93.06 167 LEU A O 1
ATOM 1348 N N . PHE A 1 168 ? 2.59 9.289 -2.631 1 90.69 168 PHE A N 1
ATOM 1349 C CA . PHE A 1 168 ? 2.479 7.961 -3.211 1 90.69 168 PHE A CA 1
ATOM 1350 C C . PHE A 1 168 ? 1.949 8.031 -4.641 1 90.69 168 PHE A C 1
ATOM 1352 O O . PHE A 1 168 ? 2.451 7.344 -5.531 1 90.69 168 PHE A O 1
ATOM 1359 N N . TYR A 1 169 ? 1 8.859 -4.762 1 85.88 169 TYR A N 1
ATOM 1360 C CA . TYR A 1 169 ? 0.44 9.078 -6.094 1 85.88 169 TYR A CA 1
ATOM 1361 C C . TYR A 1 169 ? 1.495 9.617 -7.047 1 85.88 169 TYR A C 1
ATOM 1363 O O . TYR A 1 169 ? 1.646 9.117 -8.164 1 85.88 169 TYR A O 1
ATOM 1371 N N . MET A 1 170 ? 2.168 10.586 -6.59 1 87.88 170 MET A N 1
ATOM 1372 C CA . MET A 1 170 ? 3.197 11.227 -7.406 1 87.88 170 MET A CA 1
ATOM 1373 C C . MET A 1 170 ? 4.328 10.25 -7.715 1 87.88 170 MET A C 1
ATOM 1375 O O . MET A 1 170 ? 4.891 10.273 -8.812 1 87.88 170 MET A O 1
ATOM 1379 N N . TRP A 1 171 ? 4.672 9.477 -6.754 1 83.5 171 TRP A N 1
ATOM 1380 C CA . TRP A 1 171 ? 5.711 8.469 -6.941 1 83.5 171 TRP A CA 1
ATOM 1381 C C . TRP A 1 171 ? 5.359 7.523 -8.086 1 83.5 171 TRP A C 1
ATOM 1383 O O . TRP A 1 171 ? 6.215 7.184 -8.906 1 83.5 171 TRP A O 1
ATOM 1393 N N . HIS A 1 172 ? 4.164 7.16 -8.07 1 77.44 172 HIS A N 1
ATOM 1394 C CA . HIS A 1 172 ? 3.703 6.246 -9.109 1 77.44 172 HIS A CA 1
ATOM 1395 C C . HIS A 1 172 ? 3.453 6.984 -10.422 1 77.44 172 HIS A C 1
ATOM 1397 O O . HIS A 1 172 ? 3.055 6.375 -11.422 1 77.44 172 HIS A O 1
ATOM 1403 N N . ASN A 1 173 ? 3.955 8.195 -10.516 1 66.81 173 ASN A N 1
ATOM 1404 C CA . ASN A 1 173 ? 3.883 9.07 -11.688 1 66.81 173 ASN A CA 1
ATOM 1405 C C . ASN A 1 173 ? 2.531 8.953 -12.391 1 66.81 173 ASN A C 1
ATOM 1407 O O . ASN A 1 173 ? 2.467 8.594 -13.562 1 66.81 173 ASN A O 1
ATOM 1411 N N . HIS A 1 174 ? 1.578 9.391 -11.539 1 65.25 174 HIS A N 1
ATOM 1412 C CA . HIS A 1 174 ? 0.226 9.375 -12.086 1 65.25 174 HIS A CA 1
ATOM 1413 C C . HIS A 1 174 ? -0.175 10.75 -12.617 1 65.25 174 HIS A C 1
ATOM 1415 O O . HIS A 1 174 ? 0.38 11.766 -12.195 1 65.25 174 HIS A O 1
ATOM 1421 N N . ASP A 1 175 ? -0.874 10.664 -13.672 1 69.56 175 ASP A N 1
ATOM 1422 C CA . ASP A 1 175 ? -1.565 11.875 -14.094 1 69.56 175 ASP A CA 1
ATOM 1423 C C . ASP A 1 175 ? -2.521 12.367 -13.008 1 69.56 175 ASP A C 1
ATOM 1425 O O . ASP A 1 175 ? -3.463 11.664 -12.633 1 69.56 175 ASP A O 1
ATOM 1429 N N . ILE A 1 176 ? -2.172 13.57 -12.516 1 74.75 176 ILE A N 1
ATOM 1430 C CA . ILE A 1 176 ? -2.947 14.102 -11.406 1 74.75 176 ILE A CA 1
ATOM 1431 C C . ILE A 1 176 ? -4.438 14.055 -11.742 1 74.75 176 ILE A C 1
ATOM 1433 O O . ILE A 1 176 ? -5.281 14 -10.844 1 74.75 176 ILE A O 1
ATOM 1437 N N . ASN A 1 177 ? -4.727 14.102 -13.047 1 71.12 177 ASN A N 1
ATOM 1438 C CA . ASN A 1 177 ? -6.129 14.109 -13.445 1 71.12 177 ASN A CA 1
ATOM 1439 C C . ASN A 1 177 ? -6.816 12.789 -13.094 1 71.12 177 ASN A C 1
ATOM 1441 O O . ASN A 1 177 ? -8.047 12.719 -13.047 1 71.12 177 ASN A O 1
ATOM 1445 N N . ASN A 1 178 ? -6.094 11.766 -12.852 1 68.31 178 ASN A N 1
ATOM 1446 C CA . ASN A 1 178 ? -6.672 10.477 -12.492 1 68.31 178 ASN A CA 1
ATOM 1447 C C . ASN A 1 178 ? -6.801 10.312 -10.984 1 68.31 178 ASN A C 1
ATOM 1449 O O . ASN A 1 178 ? -7.305 9.297 -10.5 1 68.31 178 ASN A O 1
ATOM 1453 N N . LEU A 1 179 ? -6.359 11.281 -10.25 1 70.19 179 LEU A N 1
ATOM 1454 C CA . LEU A 1 179 ? -6.387 11.242 -8.789 1 70.19 179 LEU A CA 1
ATOM 1455 C C . LEU A 1 179 ? -7.824 11.281 -8.281 1 70.19 179 LEU A C 1
ATOM 1457 O O . LEU A 1 179 ? -8.086 10.883 -7.141 1 70.19 179 LEU A O 1
ATOM 1461 N N . GLU A 1 180 ? -8.742 11.719 -9.031 1 67.19 180 GLU A N 1
ATOM 1462 C CA . GLU A 1 180 ? -10.117 11.93 -8.586 1 67.19 180 GLU A CA 1
ATOM 1463 C C . GLU A 1 180 ? -10.773 10.617 -8.172 1 67.19 180 GLU A C 1
ATOM 1465 O O . GLU A 1 180 ? -11.688 10.602 -7.352 1 67.19 180 GLU A O 1
ATOM 1470 N N . ASN A 1 181 ? -10.242 9.555 -8.625 1 72.06 181 ASN A N 1
ATOM 1471 C CA . ASN A 1 181 ? -10.961 8.305 -8.375 1 72.06 181 ASN A CA 1
ATOM 1472 C C . ASN A 1 181 ? -10.156 7.367 -7.477 1 72.06 181 ASN A C 1
ATOM 1474 O O . ASN A 1 181 ? -10.648 6.301 -7.094 1 72.06 181 ASN A O 1
ATOM 1478 N N . THR A 1 182 ? -8.961 7.855 -7.125 1 76 182 THR A N 1
ATOM 1479 C CA . THR A 1 182 ? -8.102 6.957 -6.355 1 76 182 THR A CA 1
ATOM 1480 C C . THR A 1 182 ? -7.391 7.711 -5.238 1 76 182 THR A C 1
ATOM 1482 O O . THR A 1 182 ? -7.027 8.875 -5.402 1 76 182 THR A O 1
ATOM 1485 N N . GLU A 1 183 ? -7.371 7.074 -4.105 1 81.69 183 GLU A N 1
ATOM 1486 C CA . GLU A 1 183 ? -6.66 7.695 -2.99 1 81.69 183 GLU A CA 1
ATOM 1487 C C . GLU A 1 183 ? -5.902 6.652 -2.172 1 81.69 183 GLU A C 1
ATOM 1489 O O . GLU A 1 183 ? -6.27 5.477 -2.16 1 81.69 183 GLU A O 1
ATOM 1494 N N . PHE A 1 184 ? -4.816 7.082 -1.739 1 88.12 184 PHE A N 1
ATOM 1495 C CA . PHE A 1 184 ? -4.195 6.375 -0.625 1 88.12 184 PHE A CA 1
ATOM 1496 C C . PHE A 1 184 ? -4.598 7.004 0.705 1 88.12 184 PHE A C 1
ATOM 1498 O O . PHE A 1 184 ? -4.805 8.219 0.788 1 88.12 184 PHE A O 1
ATOM 1505 N N . ARG A 1 185 ? -4.879 6.258 1.652 1 88 185 ARG A N 1
ATOM 1506 C CA . ARG A 1 185 ? -5.148 6.742 3.002 1 88 185 ARG A CA 1
ATOM 1507 C C . ARG A 1 185 ? -4.469 5.859 4.047 1 88 185 ARG A C 1
ATOM 1509 O O . ARG A 1 185 ? -4.793 4.676 4.168 1 88 185 ARG A O 1
ATOM 1516 N N . GLY A 1 186 ? -3.605 6.48 4.664 1 89.56 186 GLY A N 1
ATOM 1517 C CA . GLY A 1 186 ? -2.898 5.727 5.684 1 89.56 186 GLY A CA 1
ATOM 1518 C C . GLY A 1 186 ? -3.416 5.988 7.086 1 89.56 186 GLY A C 1
ATOM 1519 O O . GLY A 1 186 ? -4.453 6.629 7.262 1 89.56 186 GLY A O 1
ATOM 1520 N N . LEU A 1 187 ? -2.723 5.391 8.078 1 91.12 187 LEU A N 1
ATOM 1521 C CA . LEU A 1 187 ? -2.973 5.559 9.508 1 91.12 187 LEU A CA 1
ATOM 1522 C C . LEU A 1 187 ? -1.729 6.082 10.219 1 91.12 187 LEU A C 1
ATOM 1524 O O . LEU A 1 187 ? -0.605 5.844 9.766 1 91.12 187 LEU A O 1
ATOM 1528 N N . PRO A 1 188 ? -1.98 6.777 11.359 1 96 188 PRO A N 1
ATOM 1529 C CA . PRO A 1 188 ? -0.817 7.238 12.117 1 96 188 PRO A CA 1
ATOM 1530 C C . PRO A 1 188 ? 0.175 6.113 12.414 1 96 188 PRO A C 1
ATOM 1532 O O . PRO A 1 188 ? -0.226 5.02 12.82 1 96 188 PRO A O 1
ATOM 1535 N N . GLY A 1 189 ? 1.402 6.422 12.125 1 95.81 189 GLY A N 1
ATOM 1536 C CA . GLY A 1 189 ? 2.455 5.453 12.398 1 95.81 189 GLY A CA 1
ATOM 1537 C C . GLY A 1 189 ? 2.656 4.465 11.266 1 95.81 189 GLY A C 1
ATOM 1538 O O . GLY A 1 189 ? 3.516 3.584 11.352 1 95.81 189 GLY A O 1
ATOM 1539 N N . GLY A 1 190 ? 1.877 4.547 10.203 1 95.06 190 GLY A N 1
ATOM 1540 C CA . GLY A 1 190 ? 2.061 3.664 9.062 1 95.06 190 GLY A CA 1
ATOM 1541 C C . GLY A 1 190 ? 3.408 3.838 8.383 1 95.06 190 GLY A C 1
ATOM 1542 O O . GLY A 1 190 ? 3.824 4.961 8.102 1 95.06 190 GLY A O 1
ATOM 1543 N N . VAL A 1 191 ? 4.117 2.719 8.156 1 96.25 191 VAL A N 1
ATOM 1544 C CA . VAL A 1 191 ? 5.41 2.727 7.48 1 96.25 191 VAL A CA 1
ATOM 1545 C C . VAL A 1 191 ? 5.266 2.158 6.07 1 96.25 191 VAL A C 1
ATOM 1547 O O . VAL A 1 191 ? 4.621 1.123 5.875 1 96.25 191 VAL A O 1
ATOM 1550 N N . SER A 1 192 ? 5.738 2.818 5.094 1 96.19 192 SER A N 1
ATOM 1551 C CA . SER A 1 192 ? 5.68 2.373 3.705 1 96.19 192 SER A CA 1
ATOM 1552 C C . SER A 1 192 ? 7.074 2.25 3.104 1 96.19 192 SER A C 1
ATOM 1554 O O . SER A 1 192 ? 8 2.943 3.527 1 96.19 192 SER A O 1
ATOM 1556 N N . VAL A 1 193 ? 7.195 1.345 2.16 1 94.75 193 VAL A N 1
ATOM 1557 C CA . VAL A 1 193 ? 8.477 1.074 1.513 1 94.75 193 VAL A CA 1
ATOM 1558 C C . VAL A 1 193 ? 8.312 1.164 -0.003 1 94.75 193 VAL A C 1
ATOM 1560 O O . VAL A 1 193 ? 7.539 0.412 -0.597 1 94.75 193 VAL A O 1
ATOM 1563 N N . LEU A 1 194 ? 9.016 2.061 -0.589 1 93.12 194 LEU A N 1
ATOM 1564 C CA . LEU A 1 194 ? 9.039 2.305 -2.027 1 93.12 194 LEU A CA 1
ATOM 1565 C C . LEU A 1 194 ? 10.438 2.121 -2.592 1 93.12 194 LEU A C 1
ATOM 1567 O O . LEU A 1 194 ? 11.43 2.449 -1.931 1 93.12 194 LEU A O 1
ATOM 1571 N N . ASN A 1 195 ? 10.492 1.604 -3.797 1 92.12 195 ASN A N 1
ATOM 1572 C CA . ASN A 1 195 ? 11.781 1.398 -4.453 1 92.12 195 ASN A CA 1
ATOM 1573 C C . ASN A 1 195 ? 11.727 1.791 -5.926 1 92.12 195 ASN A C 1
ATOM 1575 O O . ASN A 1 195 ? 10.656 1.826 -6.527 1 92.12 195 ASN A O 1
ATOM 1579 N N . GLU A 1 196 ? 12.812 2.137 -6.418 1 88.31 196 GLU A N 1
ATOM 1580 C CA . GLU A 1 196 ? 13.039 2.271 -7.855 1 88.31 196 GLU A CA 1
ATOM 1581 C C . GLU A 1 196 ? 14.109 1.299 -8.344 1 88.31 196 GLU A C 1
ATOM 1583 O O . GLU A 1 196 ? 15.18 1.202 -7.742 1 88.31 196 GLU A O 1
ATOM 1588 N N . ASN A 1 197 ? 13.75 0.519 -9.367 1 81.06 197 ASN A N 1
ATOM 1589 C CA . ASN A 1 197 ? 14.75 -0.432 -9.852 1 81.06 197 ASN A CA 1
ATOM 1590 C C . ASN A 1 197 ? 15.633 0.184 -10.93 1 81.06 197 ASN A C 1
ATOM 1592 O O . ASN A 1 197 ? 15.523 1.376 -11.219 1 81.06 197 ASN A O 1
ATOM 1596 N N . ASP A 1 198 ? 16.578 -0.612 -11.422 1 78.12 198 ASP A N 1
ATOM 1597 C CA . ASP A 1 198 ? 17.609 -0.131 -12.344 1 78.12 198 ASP A CA 1
ATOM 1598 C C . ASP A 1 198 ? 17 0.25 -13.695 1 78.12 198 ASP A C 1
ATOM 1600 O O . ASP A 1 198 ? 17.641 0.934 -14.492 1 78.12 198 ASP A O 1
ATOM 1604 N N . LYS A 1 199 ? 15.773 -0.1 -13.953 1 76.38 199 LYS A N 1
ATOM 1605 C CA . LYS A 1 199 ? 15.117 0.235 -15.211 1 76.38 199 LYS A CA 1
ATOM 1606 C C . LYS A 1 199 ? 14.227 1.463 -15.062 1 76.38 199 LYS A C 1
ATOM 1608 O O . LYS A 1 199 ? 13.508 1.835 -15.992 1 76.38 199 LYS A O 1
ATOM 1613 N N . GLY A 1 200 ? 14.281 2.004 -13.859 1 78.25 200 GLY A N 1
ATOM 1614 C CA . GLY A 1 200 ? 13.492 3.197 -13.609 1 78.25 200 GLY A CA 1
ATOM 1615 C C . GLY A 1 200 ? 12.062 2.895 -13.195 1 78.25 200 GLY A C 1
ATOM 1616 O O . GLY A 1 200 ? 11.234 3.799 -13.102 1 78.25 200 GLY A O 1
ATOM 1617 N N . VAL A 1 201 ? 11.789 1.629 -12.992 1 81.38 201 VAL A N 1
ATOM 1618 C CA . VAL A 1 201 ? 10.453 1.244 -12.547 1 81.38 201 VAL A CA 1
ATOM 1619 C C . VAL A 1 201 ? 10.273 1.579 -11.07 1 81.38 201 VAL A C 1
ATOM 1621 O O . VAL A 1 201 ? 11.125 1.238 -10.242 1 81.38 201 VAL A O 1
ATOM 1624 N N . ARG A 1 202 ? 9.188 2.266 -10.773 1 87.5 202 ARG A N 1
ATOM 1625 C CA . ARG A 1 202 ? 8.859 2.623 -9.398 1 87.5 202 ARG A CA 1
ATOM 1626 C C . ARG A 1 202 ? 7.953 1.573 -8.758 1 87.5 202 ARG A C 1
ATOM 1628 O O . ARG A 1 202 ? 6.891 1.257 -9.297 1 87.5 202 ARG A O 1
ATOM 1635 N N . ILE A 1 203 ? 8.453 1.09 -7.676 1 88.44 203 ILE A N 1
ATOM 1636 C CA . ILE A 1 203 ? 7.789 -0.038 -7.031 1 88.44 203 ILE A CA 1
ATOM 1637 C C . ILE A 1 203 ? 7.285 0.38 -5.652 1 88.44 203 ILE A C 1
ATOM 1639 O O . ILE A 1 203 ? 8.016 1.015 -4.887 1 88.44 203 ILE A O 1
ATOM 1643 N N . ILE A 1 204 ? 6.043 0.128 -5.355 1 89.44 204 ILE A N 1
ATOM 1644 C CA . ILE A 1 204 ? 5.527 0.178 -3.99 1 89.44 204 ILE A CA 1
ATOM 1645 C C . ILE A 1 204 ? 5.496 -1.229 -3.398 1 89.44 204 ILE A C 1
ATOM 1647 O O . ILE A 1 204 ? 4.773 -2.1 -3.885 1 89.44 204 ILE A O 1
ATOM 1651 N N . ARG A 1 205 ? 6.254 -1.439 -2.398 1 90.81 205 ARG A N 1
ATOM 1652 C CA . ARG A 1 205 ? 6.363 -2.756 -1.776 1 90.81 205 ARG A CA 1
ATOM 1653 C C . ARG A 1 205 ? 5.363 -2.906 -0.634 1 90.81 205 ARG A C 1
ATOM 1655 O O . ARG A 1 205 ? 4.762 -3.969 -0.464 1 90.81 205 ARG A O 1
ATOM 1662 N N . LYS A 1 206 ? 5.273 -1.865 0.109 1 91.5 206 LYS A N 1
ATOM 1663 C CA . LYS A 1 206 ? 4.355 -1.81 1.243 1 91.5 206 LYS A CA 1
ATOM 1664 C C . LYS A 1 206 ? 3.779 -0.406 1.416 1 91.5 206 LYS A C 1
ATOM 1666 O O . LYS A 1 206 ? 4.477 0.587 1.199 1 91.5 206 LYS A O 1
ATOM 1671 N N . LEU A 1 207 ? 2.574 -0.396 1.771 1 92.44 207 LEU A N 1
ATOM 1672 C CA . LEU A 1 207 ? 1.972 0.86 2.201 1 92.44 207 LEU A CA 1
ATOM 1673 C C . LEU A 1 207 ? 1.352 0.72 3.588 1 92.44 207 LEU A C 1
ATOM 1675 O O . LEU A 1 207 ? 0.558 -0.193 3.828 1 92.44 207 LEU A O 1
ATOM 1679 N N . ASN A 1 208 ? 1.804 1.646 4.512 1 92.56 208 ASN A N 1
ATOM 1680 C CA . ASN A 1 208 ? 1.18 1.807 5.82 1 92.56 208 ASN A CA 1
ATOM 1681 C C . ASN A 1 208 ? 1.208 0.506 6.617 1 92.56 208 ASN A C 1
ATOM 1683 O O . ASN A 1 208 ? 0.177 0.062 7.125 1 92.56 208 ASN A O 1
ATOM 1687 N N . ASP A 1 209 ? 2.359 -0.107 6.648 1 89.12 209 ASP A N 1
ATOM 1688 C CA . ASP A 1 209 ? 2.594 -1.274 7.496 1 89.12 209 ASP A CA 1
ATOM 1689 C C . ASP A 1 209 ? 2.596 -0.891 8.977 1 89.12 209 ASP A C 1
ATOM 1691 O O . ASP A 1 209 ? 3.43 -0.096 9.414 1 89.12 209 ASP A O 1
ATOM 1695 N N . LEU A 1 210 ? 1.719 -1.453 9.742 1 87.56 210 LEU A N 1
ATOM 1696 C CA . LEU A 1 210 ? 1.566 -1.079 11.148 1 87.56 210 LEU A CA 1
ATOM 1697 C C . LEU A 1 210 ? 2.338 -2.033 12.047 1 87.56 210 LEU A C 1
ATOM 1699 O O . LEU A 1 210 ? 2.289 -1.91 13.273 1 87.56 210 LEU A O 1
ATOM 1703 N N . SER A 1 211 ? 3.055 -2.961 11.461 1 84.88 211 SER A N 1
ATOM 1704 C CA . SER A 1 211 ? 3.801 -3.936 12.25 1 84.88 211 SER A CA 1
ATOM 1705 C C . SER A 1 211 ? 4.945 -3.271 13.008 1 84.88 211 SER A C 1
ATOM 1707 O O . SER A 1 211 ? 5.457 -3.83 13.984 1 84.88 211 SER A O 1
ATOM 1709 N N . TYR A 1 212 ? 5.285 -2.078 12.633 1 87.56 212 TYR A N 1
ATOM 1710 C CA . TYR A 1 212 ? 6.398 -1.367 13.242 1 87.56 212 TYR A CA 1
ATOM 1711 C C . TYR A 1 212 ? 5.996 -0.774 14.586 1 87.56 212 TYR A C 1
ATOM 1713 O O . TYR A 1 212 ? 6.852 -0.366 15.375 1 87.56 212 TYR A O 1
ATOM 1721 N N . LEU A 1 213 ? 4.648 -0.652 14.766 1 87.69 213 LEU A N 1
ATOM 1722 C CA . LEU A 1 213 ? 4.164 0.044 15.953 1 87.69 213 LEU A CA 1
ATOM 1723 C C . LEU A 1 213 ? 4.367 -0.809 17.203 1 87.69 213 LEU A C 1
ATOM 1725 O O . LEU A 1 213 ? 4.426 -0.282 18.312 1 87.69 213 LEU A O 1
ATOM 1729 N N . SER A 1 214 ? 4.152 -2.277 17.078 1 76.56 214 SER A N 1
ATOM 1730 C CA . SER A 1 214 ? 4.148 -3.17 18.234 1 76.56 214 SER A CA 1
ATOM 1731 C C . SER A 1 214 ? 5.551 -3.682 18.531 1 76.56 214 SER A C 1
ATOM 1733 O O . SER A 1 214 ? 6.332 -3.957 17.625 1 76.56 214 SER A O 1
ATOM 1735 N N . ASN A 1 215 ? 6.672 -3.295 19.281 1 54.78 215 ASN A N 1
ATOM 1736 C CA . ASN A 1 215 ? 7.82 -4.055 19.766 1 54.78 215 ASN A CA 1
ATOM 1737 C C . ASN A 1 215 ? 7.398 -5.406 20.328 1 54.78 215 ASN A C 1
ATOM 1739 O O . ASN A 1 215 ? 6.535 -5.473 21.203 1 54.78 215 ASN A O 1
ATOM 1743 N N . PRO A 1 216 ? 7.672 -6.508 19.5 1 38.47 216 PRO A N 1
ATOM 1744 C CA . PRO A 1 216 ? 7.727 -7.672 20.391 1 38.47 216 PRO A CA 1
ATOM 1745 C C . PRO A 1 216 ? 8.586 -7.434 21.625 1 38.47 216 PRO A C 1
ATOM 1747 O O . PRO A 1 216 ? 9.664 -6.844 21.531 1 38.47 216 PRO A O 1
ATOM 1750 N N . VAL A 1 217 ? 8.008 -7.176 22.781 1 25.91 217 VAL A N 1
ATOM 1751 C CA . VAL A 1 217 ? 8.828 -7.438 23.969 1 25.91 217 VAL A CA 1
ATOM 1752 C C . VAL A 1 217 ? 9.633 -8.719 23.75 1 25.91 217 VAL A C 1
ATOM 1754 O O . VAL A 1 217 ? 9.109 -9.711 23.234 1 25.91 217 VAL A O 1
ATOM 1757 N N . MET B 1 1 ? -35.438 9.797 -16.875 1 22.06 1 MET B N 1
ATOM 1758 C CA . MET B 1 1 ? -34.75 8.508 -16.844 1 22.06 1 MET B CA 1
ATOM 1759 C C . MET B 1 1 ? -34.094 8.289 -15.484 1 22.06 1 MET B C 1
ATOM 1761 O O . MET B 1 1 ? -33.281 9.102 -15.039 1 22.06 1 MET B O 1
ATOM 1765 N N . GLU B 1 2 ? -34.781 7.672 -14.562 1 24.47 2 GLU B N 1
ATOM 1766 C CA . GLU B 1 2 ? -34.562 7.508 -13.125 1 24.47 2 GLU B CA 1
ATOM 1767 C C . GLU B 1 2 ? -33.219 6.824 -12.852 1 24.47 2 GLU B C 1
ATOM 1769 O O . GLU B 1 2 ? -33 5.715 -13.336 1 24.47 2 GLU B O 1
ATOM 1774 N N . ARG B 1 3 ? -32.188 7.539 -12.984 1 28.73 3 ARG B N 1
ATOM 1775 C CA . ARG B 1 3 ? -30.875 6.965 -12.703 1 28.73 3 ARG B CA 1
ATOM 1776 C C . ARG B 1 3 ? -30.938 6.02 -11.508 1 28.73 3 ARG B C 1
ATOM 1778 O O . ARG B 1 3 ? -31.328 6.422 -10.406 1 28.73 3 ARG B O 1
ATOM 1785 N N . PHE B 1 4 ? -31.516 4.879 -11.664 1 27.58 4 PHE B N 1
ATOM 1786 C CA . PHE B 1 4 ? -31.609 3.836 -10.648 1 27.58 4 PHE B CA 1
ATOM 1787 C C . PHE B 1 4 ? -30.375 3.816 -9.766 1 27.58 4 PHE B C 1
ATOM 1789 O O . PHE B 1 4 ? -29.281 3.473 -10.227 1 27.58 4 PHE B O 1
ATOM 1796 N N . LYS B 1 5 ? -30.094 4.758 -8.961 1 35.44 5 LYS B N 1
ATOM 1797 C CA . LYS B 1 5 ? -29.172 5.004 -7.855 1 35.44 5 LYS B CA 1
ATOM 1798 C C . LYS B 1 5 ? -29.016 3.766 -6.977 1 35.44 5 LYS B C 1
ATOM 1800 O O . LYS B 1 5 ? -29.625 3.676 -5.91 1 35.44 5 LYS B O 1
ATOM 1805 N N . GLY B 1 6 ? -29.172 2.566 -7.41 1 39.56 6 GLY B N 1
ATOM 1806 C CA . GLY B 1 6 ? -29.078 1.422 -6.52 1 39.56 6 GLY B CA 1
ATOM 1807 C C . GLY B 1 6 ? -27.859 1.452 -5.633 1 39.56 6 GLY B C 1
ATOM 1808 O O . GLY B 1 6 ? -26.766 1.845 -6.074 1 39.56 6 GLY B O 1
ATOM 1809 N N . SER B 1 7 ? -27.953 1.538 -4.316 1 46.22 7 SER B N 1
ATOM 1810 C CA . SER B 1 7 ? -26.969 1.813 -3.268 1 46.22 7 SER B CA 1
ATOM 1811 C C . SER B 1 7 ? -25.703 0.994 -3.467 1 46.22 7 SER B C 1
ATOM 1813 O O . SER B 1 7 ? -25.719 -0.233 -3.34 1 46.22 7 SER B O 1
ATOM 1815 N N . ARG B 1 8 ? -25.109 1.022 -4.562 1 53.56 8 ARG B N 1
ATOM 1816 C CA . ARG B 1 8 ? -23.859 0.294 -4.656 1 53.56 8 ARG B CA 1
ATOM 1817 C C . ARG B 1 8 ? -23.172 0.212 -3.299 1 53.56 8 ARG B C 1
ATOM 1819 O O . ARG B 1 8 ? -23 1.225 -2.615 1 53.56 8 ARG B O 1
ATOM 1826 N N . LYS B 1 9 ? -23.297 -1.036 -2.723 1 63.06 9 LYS B N 1
ATOM 1827 C CA . LYS B 1 9 ? -22.734 -1.264 -1.396 1 63.06 9 LYS B CA 1
ATOM 1828 C C . LYS B 1 9 ? -21.219 -1.024 -1.39 1 63.06 9 LYS B C 1
ATOM 1830 O O . LYS B 1 9 ? -20.531 -1.396 -2.336 1 63.06 9 LYS B O 1
ATOM 1835 N N . LEU B 1 10 ? -20.703 -0.212 -0.557 1 82.31 10 LEU B N 1
ATOM 1836 C CA . LEU B 1 10 ? -19.312 0.145 -0.323 1 82.31 10 LEU B CA 1
ATOM 1837 C C . LEU B 1 10 ? -18.453 -1.104 -0.161 1 82.31 10 LEU B C 1
ATOM 1839 O O . LEU B 1 10 ? -18.844 -2.049 0.526 1 82.31 10 LEU B O 1
ATOM 1843 N N . LYS B 1 11 ? -17.5 -1.271 -1.099 1 90.44 11 LYS B N 1
ATOM 1844 C CA . LYS B 1 11 ? -16.656 -2.467 -1.099 1 90.44 11 LYS B CA 1
ATOM 1845 C C . LYS B 1 11 ? -15.523 -2.34 -0.093 1 90.44 11 LYS B C 1
ATOM 1847 O O . LYS B 1 11 ? -14.875 -1.294 -0.008 1 90.44 11 LYS B O 1
ATOM 1852 N N . ASN B 1 12 ? -15.391 -3.326 0.71 1 93.19 12 ASN B N 1
ATOM 1853 C CA . ASN B 1 12 ? -14.219 -3.576 1.55 1 93.19 12 ASN B CA 1
ATOM 1854 C C . ASN B 1 12 ? -13.477 -4.832 1.113 1 93.19 12 ASN B C 1
ATOM 1856 O O . ASN B 1 12 ? -14.008 -5.941 1.201 1 93.19 12 ASN B O 1
ATOM 1860 N N . VAL B 1 13 ? -12.305 -4.648 0.664 1 95.69 13 VAL B N 1
ATOM 1861 C CA . VAL B 1 13 ? -11.562 -5.773 0.101 1 95.69 13 VAL B CA 1
ATOM 1862 C C . VAL B 1 13 ? -10.281 -5.996 0.894 1 95.69 13 VAL B C 1
ATOM 1864 O O . VAL B 1 13 ? -9.5 -5.062 1.093 1 95.69 13 VAL B O 1
ATOM 1867 N N . ILE B 1 14 ? -10.109 -7.176 1.354 1 97.19 14 ILE B N 1
ATOM 1868 C CA . ILE B 1 14 ? -8.852 -7.617 1.953 1 97.19 14 ILE B CA 1
ATOM 1869 C C . ILE B 1 14 ? -8.156 -8.602 1.019 1 97.19 14 ILE B C 1
ATOM 1871 O O . ILE B 1 14 ? -8.773 -9.555 0.534 1 97.19 14 ILE B O 1
ATOM 1875 N N . THR B 1 15 ? -6.934 -8.328 0.685 1 98.06 15 THR B N 1
ATOM 1876 C CA . THR B 1 15 ? -6.188 -9.289 -0.114 1 98.06 15 THR B CA 1
ATOM 1877 C C . THR B 1 15 ? -5.066 -9.922 0.708 1 98.06 15 THR B C 1
ATOM 1879 O O . THR B 1 15 ? -4.512 -9.281 1.603 1 98.06 15 THR B O 1
ATOM 1882 N N . ILE B 1 16 ? -4.781 -11.133 0.4 1 98.5 16 ILE B N 1
ATOM 1883 C CA . ILE B 1 16 ? -3.707 -11.891 1.036 1 98.5 16 ILE B CA 1
ATOM 1884 C C . ILE B 1 16 ? -2.854 -12.57 -0.031 1 98.5 16 ILE B C 1
ATOM 1886 O O . ILE B 1 16 ? -3.359 -13.375 -0.824 1 98.5 16 ILE B O 1
ATOM 1890 N N . GLN B 1 17 ? -1.632 -12.18 -0.106 1 98.62 17 GLN B N 1
ATOM 1891 C CA . GLN B 1 17 ? -0.722 -13.031 -0.873 1 98.62 17 GLN B CA 1
ATOM 1892 C C . GLN B 1 17 ? -0.455 -14.344 -0.152 1 98.62 17 GLN B C 1
ATOM 1894 O O . GLN B 1 17 ? -0.245 -14.367 1.062 1 98.62 17 GLN B O 1
ATOM 1899 N N . HIS B 1 18 ? -0.454 -15.406 -0.872 1 98.75 18 HIS B N 1
ATOM 1900 C CA . HIS B 1 18 ? -0.237 -16.672 -0.19 1 98.75 18 HIS B CA 1
ATOM 1901 C C . HIS B 1 18 ? 1.021 -16.641 0.672 1 98.75 18 HIS B C 1
ATOM 1903 O O . HIS B 1 18 ? 1.979 -15.93 0.344 1 98.75 18 HIS B O 1
ATOM 1909 N N . THR B 1 19 ? 0.984 -17.469 1.727 1 98.38 19 THR B N 1
ATOM 1910 C CA . THR B 1 19 ? 2.088 -17.469 2.68 1 98.38 19 THR B CA 1
ATOM 1911 C C . THR B 1 19 ? 3.252 -18.312 2.158 1 98.38 19 THR B C 1
ATOM 1913 O O . THR B 1 19 ? 3.266 -18.703 0.991 1 98.38 19 THR B O 1
ATOM 1916 N N . GLN B 1 20 ? 4.246 -18.453 2.963 1 98.19 20 GLN B N 1
ATOM 1917 C CA . GLN B 1 20 ? 5.469 -19.094 2.498 1 98.19 20 GLN B CA 1
ATOM 1918 C C . GLN B 1 20 ? 5.184 -20.484 1.938 1 98.19 20 GLN B C 1
ATOM 1920 O O . GLN B 1 20 ? 4.523 -21.297 2.588 1 98.19 20 GLN B O 1
ATOM 1925 N N . SER B 1 21 ? 5.625 -20.719 0.769 1 98.5 21 SER B N 1
ATOM 1926 C CA . SER B 1 21 ? 5.492 -21.984 0.06 1 98.5 21 SER B CA 1
ATOM 1927 C C . SER B 1 21 ? 6.855 -22.625 -0.204 1 98.5 21 SER B C 1
ATOM 1929 O O . SER B 1 21 ? 7.883 -21.938 -0.165 1 98.5 21 SER B O 1
ATOM 1931 N N . VAL B 1 22 ? 6.855 -23.875 -0.484 1 98.38 22 VAL B N 1
ATOM 1932 C CA . VAL B 1 22 ? 8.078 -24.656 -0.628 1 98.38 22 VAL B CA 1
ATOM 1933 C C . VAL B 1 22 ? 8.945 -24.062 -1.734 1 98.38 22 VAL B C 1
ATOM 1935 O O . VAL B 1 22 ? 10.172 -24 -1.606 1 98.38 22 VAL B O 1
ATOM 1938 N N . HIS B 1 23 ? 8.398 -23.578 -2.812 1 97.38 23 HIS B N 1
ATOM 1939 C CA . HIS B 1 23 ? 9.195 -23.047 -3.918 1 97.38 23 HIS B CA 1
ATOM 1940 C C . HIS B 1 23 ? 9.945 -21.797 -3.51 1 97.38 23 HIS B C 1
ATOM 1942 O O . HIS B 1 23 ? 10.922 -21.406 -4.164 1 97.38 23 HIS B O 1
ATOM 1948 N N . HIS B 1 24 ? 9.438 -21.078 -2.461 1 96.94 24 HIS B N 1
ATOM 1949 C CA . HIS B 1 24 ? 10.164 -19.922 -1.971 1 96.94 24 HIS B CA 1
ATOM 1950 C C . HIS B 1 24 ? 11.516 -20.312 -1.382 1 96.94 24 HIS B C 1
ATOM 1952 O O . HIS B 1 24 ? 12.391 -19.469 -1.196 1 96.94 24 HIS B O 1
ATOM 1958 N N . THR B 1 25 ? 11.672 -21.609 -1.048 1 97.12 25 THR B N 1
ATOM 1959 C CA . THR B 1 25 ? 12.844 -22.016 -0.278 1 97.12 25 THR B CA 1
ATOM 1960 C C . THR B 1 25 ? 13.703 -22.984 -1.074 1 97.12 25 THR B C 1
ATOM 1962 O O . THR B 1 25 ? 14.766 -23.406 -0.611 1 97.12 25 THR B O 1
ATOM 1965 N N . ASN B 1 26 ? 13.336 -23.375 -2.236 1 97.25 26 ASN B N 1
ATOM 1966 C CA . ASN B 1 26 ? 14.07 -24.438 -2.898 1 97.25 26 ASN B CA 1
ATOM 1967 C C . ASN B 1 26 ? 14.555 -24.016 -4.281 1 97.25 26 ASN B C 1
ATOM 1969 O O . ASN B 1 26 ? 14.992 -24.859 -5.074 1 97.25 26 ASN B O 1
ATOM 1973 N N . GLY B 1 27 ? 14.352 -22.766 -4.652 1 96.38 27 GLY B N 1
ATOM 1974 C CA . GLY B 1 27 ? 14.906 -22.234 -5.887 1 96.38 27 GLY B CA 1
ATOM 1975 C C . GLY B 1 27 ? 14.047 -22.516 -7.102 1 96.38 27 GLY B C 1
ATOM 1976 O O . GLY B 1 27 ? 14.484 -22.312 -8.234 1 96.38 27 GLY B O 1
ATOM 1977 N N . MET B 1 28 ? 12.875 -23.109 -6.855 1 97.56 28 MET B N 1
ATOM 1978 C CA . MET B 1 28 ? 11.992 -23.469 -7.961 1 97.56 28 MET B CA 1
ATOM 1979 C C . MET B 1 28 ? 11.023 -22.328 -8.281 1 97.56 28 MET B C 1
ATOM 1981 O O . MET B 1 28 ? 10.781 -21.469 -7.441 1 97.56 28 MET B O 1
ATOM 1985 N N . ILE B 1 29 ? 10.516 -22.406 -9.461 1 96.62 29 ILE B N 1
ATOM 1986 C CA . ILE B 1 29 ? 9.539 -21.422 -9.922 1 96.62 29 ILE B CA 1
ATOM 1987 C C . ILE B 1 29 ? 8.164 -21.766 -9.359 1 96.62 29 ILE B C 1
ATOM 1989 O O . ILE B 1 29 ? 7.762 -22.922 -9.328 1 96.62 29 ILE B O 1
ATOM 1993 N N . GLY B 1 30 ? 7.434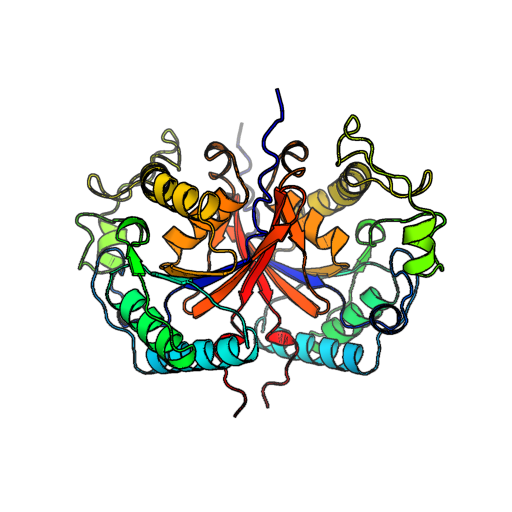 -20.844 -8.883 1 97 30 GLY B N 1
ATOM 1994 C CA . GLY B 1 30 ? 6.066 -21.031 -8.43 1 97 30 GLY B CA 1
ATOM 1995 C C . GLY B 1 30 ? 5.059 -21.078 -9.562 1 97 30 GLY B C 1
ATOM 1996 O O . GLY B 1 30 ? 4.566 -22.156 -9.922 1 97 30 GLY B O 1
ATOM 1997 N N . ALA B 1 31 ? 4.75 -19.875 -10.203 1 96.94 31 ALA B N 1
ATOM 1998 C CA . ALA B 1 31 ? 3.859 -19.766 -11.352 1 96.94 31 ALA B CA 1
ATOM 1999 C C . ALA B 1 31 ? 2.711 -20.766 -11.266 1 96.94 31 ALA B C 1
ATOM 2001 O O . ALA B 1 31 ? 2 -20.812 -10.258 1 96.94 31 ALA B O 1
ATOM 2002 N N . TRP B 1 32 ? 2.465 -21.547 -12.258 1 97.81 32 TRP B N 1
ATOM 2003 C CA . TRP B 1 32 ? 1.305 -22.422 -12.266 1 97.81 32 TRP B CA 1
ATOM 2004 C C . TRP B 1 32 ? 1.668 -23.797 -11.711 1 97.81 32 TRP B C 1
ATOM 2006 O O . TRP B 1 32 ? 1.11 -24.812 -12.141 1 97.81 32 TRP B O 1
ATOM 2016 N N . THR B 1 33 ? 2.584 -23.781 -10.734 1 96.69 33 THR B N 1
ATOM 2017 C CA . THR B 1 33 ? 2.924 -25.031 -10.062 1 96.69 33 THR B CA 1
ATOM 2018 C C . THR B 1 33 ? 2.059 -25.234 -8.82 1 96.69 33 THR B C 1
ATOM 2020 O O . THR B 1 33 ? 1.409 -24.281 -8.352 1 96.69 33 THR B O 1
ATOM 2023 N N . ASP B 1 34 ? 2.037 -26.484 -8.328 1 96.88 34 ASP B N 1
ATOM 2024 C CA . ASP B 1 34 ? 1.247 -26.797 -7.141 1 96.88 34 ASP B CA 1
ATOM 2025 C C . ASP B 1 34 ? 2.146 -27.078 -5.938 1 96.88 34 ASP B C 1
ATOM 2027 O O . ASP B 1 34 ? 1.979 -28.094 -5.258 1 96.88 34 ASP B O 1
ATOM 2031 N N . TRP B 1 35 ? 2.99 -26.188 -5.707 1 97.81 35 TRP B N 1
ATOM 2032 C CA . TRP B 1 35 ? 3.805 -26.281 -4.5 1 97.81 35 TRP B CA 1
ATOM 2033 C C . TRP B 1 35 ? 2.947 -26.109 -3.25 1 97.81 35 TRP B C 1
ATOM 2035 O O . TRP B 1 35 ? 2.051 -25.25 -3.223 1 97.81 35 TRP B O 1
ATOM 2045 N N . GLU B 1 36 ? 3.215 -26.828 -2.238 1 98.44 36 GLU B N 1
ATOM 2046 C CA . GLU B 1 36 ? 2.512 -26.688 -0.967 1 98.44 36 GLU B CA 1
ATOM 2047 C C . GLU B 1 36 ? 3.141 -25.609 -0.101 1 98.44 36 GLU B C 1
ATOM 2049 O O . GLU B 1 36 ? 4.242 -25.125 -0.392 1 98.44 36 GLU B O 1
ATOM 2054 N N . LEU B 1 37 ? 2.451 -25.203 0.912 1 98.69 37 LEU B N 1
ATOM 2055 C CA . LEU B 1 37 ? 3.018 -24.312 1.921 1 98.69 37 LEU B CA 1
ATOM 2056 C C . LEU B 1 37 ? 4.078 -25.047 2.748 1 98.69 37 LEU B C 1
ATOM 2058 O O . LEU B 1 37 ? 3.994 -26.25 2.947 1 98.69 37 LEU B O 1
ATOM 2062 N N . THR B 1 38 ? 5.055 -24.328 3.236 1 98.44 38 THR B N 1
ATOM 2063 C CA . THR B 1 38 ? 5.938 -24.844 4.273 1 98.44 38 THR B CA 1
AT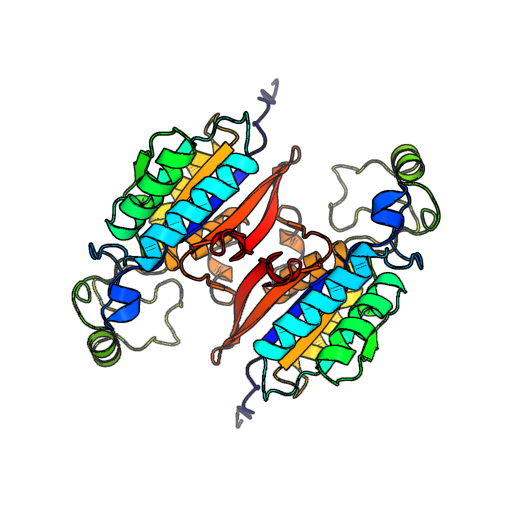OM 2064 C C . THR B 1 38 ? 5.223 -24.891 5.621 1 98.44 38 THR B C 1
ATOM 2066 O O . THR B 1 38 ? 4.098 -24.406 5.75 1 98.44 38 THR B O 1
ATOM 2069 N N . ALA B 1 39 ? 5.871 -25.484 6.59 1 98.12 39 ALA B N 1
ATOM 2070 C CA . ALA B 1 39 ? 5.328 -25.453 7.941 1 98.12 39 ALA B CA 1
ATOM 2071 C C . ALA B 1 39 ? 5.164 -24.016 8.43 1 98.12 39 ALA B C 1
ATOM 2073 O O . ALA B 1 39 ? 4.145 -23.672 9.031 1 98.12 39 ALA B O 1
ATOM 2074 N N . LEU B 1 40 ? 6.141 -23.266 8.164 1 97.06 40 LEU B N 1
ATOM 2075 C CA . LEU B 1 40 ? 6.059 -21.844 8.523 1 97.06 40 LEU B CA 1
ATOM 2076 C C . LEU B 1 40 ? 4.902 -21.172 7.797 1 97.06 40 LEU B C 1
ATOM 2078 O O . LEU B 1 40 ? 4.184 -20.359 8.391 1 97.06 40 LEU B O 1
ATOM 2082 N N . GLY B 1 41 ? 4.762 -21.438 6.543 1 98.25 41 GLY B N 1
ATOM 2083 C CA . GLY B 1 41 ? 3.662 -20.875 5.766 1 98.25 41 GLY B CA 1
ATOM 2084 C C . GLY B 1 41 ? 2.301 -21.203 6.352 1 98.25 41 GLY B C 1
ATOM 2085 O O . GLY B 1 41 ? 1.409 -20.344 6.363 1 98.25 41 GLY B O 1
ATOM 2086 N N . LYS B 1 42 ? 2.141 -22.406 6.805 1 98.5 42 LYS B N 1
ATOM 2087 C CA . LYS B 1 42 ? 0.879 -22.797 7.422 1 98.5 42 LYS B CA 1
ATOM 2088 C C . LYS B 1 42 ? 0.638 -22.031 8.719 1 98.5 42 LYS B C 1
ATOM 2090 O O . LYS B 1 42 ? -0.483 -21.594 8.984 1 98.5 42 LYS B O 1
ATOM 2095 N N . GLN B 1 43 ? 1.655 -21.906 9.469 1 97.75 43 GLN B N 1
ATOM 2096 C CA . GLN B 1 43 ? 1.551 -21.141 10.695 1 97.75 43 GLN B CA 1
ATOM 2097 C C . GLN B 1 43 ? 1.204 -19.672 10.398 1 97.75 43 GLN B C 1
ATOM 2099 O O . GLN B 1 43 ? 0.386 -19.078 11.094 1 97.75 43 GLN B O 1
ATOM 2104 N N . GLN B 1 44 ? 1.848 -19.141 9.422 1 97.25 44 GLN B N 1
ATOM 2105 C CA . GLN B 1 44 ? 1.576 -17.766 9 1 97.25 44 GLN B CA 1
ATOM 2106 C C . GLN B 1 44 ? 0.112 -17.594 8.602 1 97.25 44 GLN B C 1
ATOM 2108 O O . GLN B 1 44 ? -0.535 -16.625 9.008 1 97.25 44 GLN B O 1
ATOM 2113 N N . ALA B 1 45 ? -0.356 -18.516 7.82 1 98.38 45 ALA B N 1
ATOM 2114 C CA . ALA B 1 45 ? -1.752 -18.469 7.398 1 98.38 45 ALA B CA 1
ATOM 2115 C C . ALA B 1 45 ? -2.693 -18.531 8.602 1 98.38 45 ALA B C 1
ATOM 2117 O O . ALA B 1 45 ? -3.686 -17.797 8.648 1 98.38 45 ALA B O 1
ATOM 2118 N N . PHE B 1 46 ? -2.389 -19.359 9.492 1 98 46 PHE B N 1
ATOM 2119 C CA . PHE B 1 46 ? -3.186 -19.469 10.703 1 98 46 PHE B CA 1
ATOM 2120 C C . PHE B 1 46 ? -3.197 -18.141 11.461 1 98 46 PHE B C 1
ATOM 2122 O O . PHE B 1 46 ? -4.258 -17.656 11.875 1 98 46 PHE B O 1
ATOM 2129 N N . ASN B 1 47 ? -2.014 -17.547 11.656 1 96.69 47 ASN B N 1
ATOM 2130 C CA . ASN B 1 47 ? -1.909 -16.266 12.328 1 96.69 47 ASN B CA 1
ATOM 2131 C C . ASN B 1 47 ? -2.744 -15.195 11.633 1 96.69 47 ASN B C 1
ATOM 2133 O O . ASN B 1 47 ? -3.412 -14.391 12.289 1 96.69 47 ASN B O 1
ATOM 2137 N N . ILE B 1 48 ? -2.684 -15.156 10.344 1 96.94 48 ILE B N 1
ATOM 2138 C CA . ILE B 1 48 ? -3.463 -14.203 9.562 1 96.94 48 ILE B CA 1
ATOM 2139 C C . ILE B 1 48 ? -4.953 -14.406 9.828 1 96.94 48 ILE B C 1
ATOM 2141 O O . ILE B 1 48 ? -5.684 -13.445 10.07 1 96.94 48 ILE B O 1
ATOM 2145 N N . GLY B 1 49 ? -5.375 -15.648 9.758 1 96.75 49 GLY B N 1
ATOM 2146 C CA . GLY B 1 49 ? -6.77 -15.953 10.031 1 96.75 49 GLY B CA 1
ATOM 2147 C C . GLY B 1 49 ? -7.23 -15.477 11.398 1 96.75 49 GLY B C 1
ATOM 2148 O O . GLY B 1 49 ? -8.289 -14.859 11.523 1 96.75 49 GLY B O 1
ATOM 2149 N N . GLU B 1 50 ? -6.449 -15.711 12.391 1 95 50 GLU B N 1
ATOM 2150 C CA . GLU B 1 50 ? -6.793 -15.328 13.758 1 95 50 GLU B CA 1
ATOM 2151 C C . GLU B 1 50 ? -6.844 -13.812 13.906 1 95 50 GLU B C 1
ATOM 2153 O O . GLU B 1 50 ? -7.73 -13.273 14.578 1 95 50 GLU B O 1
ATOM 2158 N N . ALA B 1 51 ? -5.871 -13.227 13.344 1 92.62 51 ALA B N 1
ATOM 2159 C CA . ALA B 1 51 ? -5.852 -11.766 13.398 1 92.62 51 ALA B CA 1
ATOM 2160 C C . ALA B 1 51 ? -7.086 -11.18 12.727 1 92.62 51 ALA B C 1
ATOM 2162 O O . ALA B 1 51 ? -7.719 -10.266 13.258 1 92.62 51 ALA B O 1
ATOM 2163 N N . LEU B 1 52 ? -7.379 -11.68 11.555 1 94.38 52 LEU B N 1
ATOM 2164 C CA . LEU B 1 52 ? -8.523 -11.18 10.805 1 94.38 52 LEU B CA 1
ATOM 2165 C C . LEU B 1 52 ? -9.828 -11.469 11.547 1 94.38 52 LEU B C 1
ATOM 2167 O O . LEU B 1 52 ? -10.766 -10.672 11.5 1 94.38 52 LEU B O 1
ATOM 2171 N N . ARG B 1 53 ? -9.906 -12.586 12.133 1 93.38 53 ARG B N 1
ATOM 2172 C CA . ARG B 1 53 ? -11.094 -12.93 12.914 1 93.38 53 ARG B CA 1
ATOM 2173 C C . ARG B 1 53 ? -11.398 -11.859 13.945 1 93.38 53 ARG B C 1
ATOM 2175 O O . ARG B 1 53 ? -12.562 -11.5 14.156 1 93.38 53 ARG B O 1
ATOM 2182 N N . LYS B 1 54 ? -10.391 -11.352 14.555 1 89.69 54 LYS B N 1
ATOM 2183 C CA . LYS B 1 54 ? -10.547 -10.312 15.57 1 89.69 54 LYS B CA 1
ATOM 2184 C C . LYS B 1 54 ? -10.945 -8.984 14.938 1 89.69 54 LYS B C 1
ATOM 2186 O O . LYS B 1 54 ? -11.711 -8.211 15.523 1 89.69 54 LYS B O 1
ATOM 2191 N N . GLU B 1 55 ? -10.461 -8.758 13.82 1 87.94 55 GLU B N 1
ATOM 2192 C CA . GLU B 1 55 ? -10.641 -7.473 13.164 1 87.94 55 GLU B CA 1
ATOM 2193 C C . GLU B 1 55 ? -12.008 -7.387 12.484 1 87.94 55 GLU B C 1
ATOM 2195 O O . GLU B 1 55 ? -12.609 -6.312 12.438 1 87.94 55 GLU B O 1
ATOM 2200 N N . VAL B 1 56 ? -12.438 -8.398 11.922 1 85.94 56 VAL B N 1
ATOM 2201 C CA . VAL B 1 56 ? -13.641 -8.328 11.094 1 85.94 56 VAL B CA 1
ATOM 2202 C C . VAL B 1 56 ? -14.797 -9.031 11.805 1 85.94 56 VAL B C 1
ATOM 2204 O O . VAL B 1 56 ? -15.727 -9.516 11.156 1 85.94 56 VAL B O 1
ATOM 2207 N N . THR B 1 57 ? -14.773 -8.984 13.086 1 79 57 THR B N 1
ATOM 2208 C CA . THR B 1 57 ? -15.789 -9.664 13.883 1 79 57 THR B CA 1
ATOM 2209 C C . THR B 1 57 ? -17.188 -9.188 13.516 1 79 57 THR B C 1
ATOM 2211 O O . THR B 1 57 ? -17.406 -7.996 13.273 1 79 57 THR B O 1
ATOM 2214 N N . ASP B 1 58 ? -18.078 -10.023 13.227 1 80.69 58 ASP B N 1
ATOM 2215 C CA . ASP B 1 58 ? -19.5 -9.773 13.031 1 80.69 58 ASP B CA 1
ATOM 2216 C C . ASP B 1 58 ? -19.797 -9.312 11.602 1 80.69 58 ASP B C 1
ATOM 2218 O O . ASP B 1 58 ? -20.828 -8.695 11.344 1 80.69 58 ASP B O 1
ATOM 2222 N N . GLN B 1 59 ? -18.859 -9.406 10.789 1 86.56 59 GLN B N 1
ATOM 2223 C CA . GLN B 1 59 ? -19.078 -9.109 9.383 1 86.56 59 GLN B CA 1
ATOM 2224 C C . GLN B 1 59 ? -18.969 -10.367 8.523 1 86.56 59 GLN B C 1
ATOM 2226 O O . GLN B 1 59 ? -18.172 -11.258 8.828 1 86.56 59 GLN B O 1
ATOM 2231 N N . HIS B 1 60 ? -19.844 -10.414 7.613 1 89.75 60 HIS B N 1
ATOM 2232 C CA . HIS B 1 60 ? -19.766 -11.539 6.688 1 89.75 60 HIS B CA 1
ATOM 2233 C C . HIS B 1 60 ? -18.859 -11.227 5.508 1 89.75 60 HIS B C 1
ATOM 2235 O O . HIS B 1 60 ? -19.062 -10.234 4.805 1 89.75 60 HIS B O 1
ATOM 2241 N N . TYR B 1 61 ? -17.859 -12.078 5.34 1 94.94 61 TYR B N 1
ATOM 2242 C CA . TYR B 1 61 ? -16.953 -11.938 4.207 1 94.94 61 TYR B CA 1
ATOM 2243 C C . TYR B 1 61 ? -17.094 -13.109 3.244 1 94.94 61 TYR B C 1
ATOM 2245 O O . TYR B 1 61 ? -17.312 -14.25 3.67 1 94.94 61 TYR B O 1
ATOM 2253 N N . VAL B 1 62 ? -17.094 -12.82 1.977 1 96.81 62 VAL B N 1
ATOM 2254 C CA . VAL B 1 62 ? -16.875 -13.859 0.972 1 96.81 62 VAL B CA 1
ATOM 2255 C C . VAL B 1 62 ? -15.391 -13.914 0.607 1 96.81 62 VAL B C 1
ATOM 2257 O O . VAL B 1 62 ? -14.727 -12.883 0.521 1 96.81 62 VAL B O 1
ATOM 2260 N N . MET B 1 63 ? -14.93 -15.133 0.419 1 98.06 63 MET B N 1
ATOM 2261 C CA . MET B 1 63 ? -13.508 -15.305 0.105 1 98.06 63 MET B CA 1
ATOM 2262 C C . MET B 1 63 ? -13.328 -15.945 -1.266 1 98.06 63 MET B C 1
ATOM 2264 O O . MET B 1 63 ? -13.938 -16.984 -1.556 1 98.06 63 MET B O 1
ATOM 2268 N N . TYR B 1 64 ? -12.594 -15.312 -2.07 1 98.62 64 TYR B N 1
ATOM 2269 C CA . TYR B 1 64 ? -12.125 -15.875 -3.33 1 98.62 64 TYR B CA 1
ATOM 2270 C C . TYR B 1 64 ? -10.641 -16.219 -3.26 1 98.62 64 TYR B C 1
ATOM 2272 O O . TYR B 1 64 ? -9.859 -15.484 -2.635 1 98.62 64 TYR B O 1
ATOM 2280 N N . ALA B 1 65 ? -10.242 -17.281 -3.912 1 98.75 65 ALA B N 1
ATOM 2281 C CA . ALA B 1 65 ? -8.828 -17.656 -3.877 1 98.75 65 ALA B CA 1
ATOM 2282 C C . ALA B 1 65 ? -8.414 -18.344 -5.18 1 98.75 65 ALA B C 1
ATOM 2284 O O . ALA B 1 65 ? -9.227 -18.969 -5.844 1 98.75 65 ALA B O 1
ATOM 2285 N N . SER B 1 66 ? -7.18 -18.094 -5.57 1 98.75 66 SER B N 1
ATOM 2286 C CA . SER B 1 66 ? -6.59 -18.922 -6.617 1 98.75 66 SER B CA 1
ATOM 2287 C C . SER B 1 66 ? -6.691 -20.406 -6.277 1 98.75 66 SER B C 1
ATOM 2289 O O . SER B 1 66 ? -6.582 -20.781 -5.109 1 98.75 66 SER B O 1
ATOM 2291 N N . ASP B 1 67 ? -6.777 -21.25 -7.32 1 98.44 67 ASP B N 1
ATOM 2292 C CA . ASP B 1 67 ? -6.961 -22.688 -7.074 1 98.44 67 ASP B CA 1
ATOM 2293 C C . ASP B 1 67 ? -5.617 -23.406 -7.043 1 98.44 67 ASP B C 1
ATOM 2295 O O . ASP B 1 67 ? -5.574 -24.641 -6.922 1 98.44 67 ASP B O 1
ATOM 2299 N N . LEU B 1 68 ? -4.512 -22.734 -7.191 1 98.5 68 LEU B N 1
ATOM 2300 C CA . LEU B 1 68 ? -3.217 -23.391 -7.023 1 98.5 68 LEU B CA 1
ATOM 2301 C C . LEU B 1 68 ? -2.984 -23.766 -5.566 1 98.5 68 LEU B C 1
ATOM 2303 O O . LEU B 1 68 ? -3.4 -23.047 -4.656 1 98.5 68 LEU B O 1
ATOM 2307 N N . LEU B 1 69 ? -2.303 -24.719 -5.293 1 98.56 69 LEU B N 1
ATOM 2308 C CA . LEU B 1 69 ? -2.262 -25.406 -4.012 1 98.56 69 LEU B CA 1
ATOM 2309 C C . LEU B 1 69 ? -1.796 -24.484 -2.9 1 98.56 69 LEU B C 1
ATOM 2311 O O . LEU B 1 69 ? -2.381 -24.453 -1.814 1 98.56 69 LEU B O 1
ATOM 2315 N N . ARG B 1 70 ? -0.731 -23.75 -3.08 1 98.69 70 ARG B N 1
ATOM 2316 C CA . ARG B 1 70 ? -0.207 -22.875 -2.029 1 98.69 70 ARG B CA 1
ATOM 2317 C C . ARG B 1 70 ? -1.228 -21.812 -1.637 1 98.69 70 ARG B C 1
ATOM 2319 O O . ARG B 1 70 ? -1.337 -21.453 -0.462 1 98.69 70 ARG B O 1
ATOM 2326 N N . THR B 1 71 ? -1.934 -21.297 -2.59 1 98.62 71 THR B N 1
ATOM 2327 C CA . THR B 1 71 ? -2.977 -20.312 -2.324 1 98.62 71 THR B CA 1
ATOM 2328 C C . THR B 1 71 ? -4.207 -20.969 -1.718 1 98.62 71 THR B C 1
ATOM 2330 O O . THR B 1 71 ? -4.809 -20.438 -0.782 1 98.62 71 THR B O 1
ATOM 2333 N N . LYS B 1 72 ? -4.566 -22.156 -2.244 1 98.56 72 LYS B N 1
ATOM 2334 C CA . LYS B 1 72 ? -5.68 -22.922 -1.685 1 98.56 72 LYS B CA 1
ATOM 2335 C C . LYS B 1 72 ? -5.449 -23.234 -0.209 1 98.56 72 LYS B C 1
ATOM 2337 O O . LYS B 1 72 ? -6.344 -23.047 0.617 1 98.56 72 LYS B O 1
ATOM 2342 N N . GLN B 1 73 ? -4.277 -23.688 0.112 1 98.81 73 GLN B N 1
ATOM 2343 C CA . GLN B 1 73 ? -3.939 -24 1.495 1 98.81 73 GLN B CA 1
ATOM 2344 C C . GLN B 1 73 ? -4.008 -22.75 2.377 1 98.81 73 GLN B C 1
ATOM 2346 O O . GLN B 1 73 ? -4.543 -22.797 3.486 1 98.81 73 GLN B O 1
ATOM 2351 N N . THR B 1 74 ? -3.428 -21.641 1.897 1 98.88 74 THR B N 1
ATOM 2352 C CA . THR B 1 74 ? -3.51 -20.391 2.639 1 98.88 74 THR B CA 1
ATOM 2353 C C . THR B 1 74 ? -4.965 -20 2.898 1 98.88 74 THR B C 1
ATOM 2355 O O . THR B 1 74 ? -5.344 -19.719 4.035 1 98.88 74 THR B O 1
ATOM 2358 N N . ALA B 1 75 ? -5.734 -20.062 1.844 1 98.88 75 ALA B N 1
ATOM 2359 C CA . ALA B 1 75 ? -7.137 -19.672 1.92 1 98.88 75 ALA B CA 1
ATOM 2360 C C . ALA B 1 75 ? -7.906 -20.578 2.879 1 98.88 75 ALA B C 1
ATOM 2362 O O . ALA B 1 75 ? -8.695 -20.094 3.697 1 98.88 75 ALA B O 1
ATOM 2363 N N . ASP B 1 76 ? -7.68 -21.859 2.768 1 98.75 76 ASP B N 1
ATOM 2364 C CA . ASP B 1 76 ? -8.391 -22.812 3.605 1 98.75 76 ASP B CA 1
ATOM 2365 C C . ASP B 1 76 ? -8.102 -22.578 5.086 1 98.75 76 ASP B C 1
ATOM 2367 O O . ASP B 1 76 ? -9.008 -22.594 5.914 1 98.75 76 ASP B O 1
ATOM 2371 N N . ILE B 1 77 ? -6.887 -22.375 5.438 1 98.62 77 ILE B N 1
ATOM 2372 C CA . ILE B 1 77 ? -6.492 -22.172 6.824 1 98.62 77 ILE B CA 1
ATOM 2373 C C . ILE B 1 77 ? -7.098 -20.875 7.348 1 98.62 77 ILE B C 1
ATOM 2375 O O . ILE B 1 77 ? -7.695 -20.844 8.422 1 98.62 77 ILE B O 1
ATOM 2379 N N . VAL B 1 78 ? -6.949 -19.781 6.586 1 98.31 78 VAL B N 1
ATOM 2380 C CA . VAL B 1 78 ? -7.504 -18.484 6.984 1 98.31 78 VAL B CA 1
ATOM 2381 C C . VAL B 1 78 ? -9.023 -18.594 7.109 1 98.31 78 VAL B C 1
ATOM 2383 O O . VAL B 1 78 ? -9.609 -18.109 8.078 1 98.31 78 VAL B O 1
ATOM 2386 N N . ALA B 1 79 ? -9.641 -19.25 6.125 1 97.94 79 ALA B N 1
ATOM 2387 C CA . ALA B 1 79 ? -11.094 -19.391 6.082 1 97.94 79 ALA B CA 1
ATOM 2388 C C . ALA B 1 79 ? -11.602 -20.188 7.285 1 97.94 79 ALA B C 1
ATOM 2390 O O . ALA B 1 79 ? -12.695 -19.922 7.793 1 97.94 79 ALA B O 1
ATOM 2391 N N . SER B 1 80 ? -10.875 -21.188 7.637 1 97.31 80 SER B N 1
ATOM 2392 C CA . SER B 1 80 ? -11.258 -21.969 8.805 1 97.31 80 SER B CA 1
ATOM 2393 C C . SER B 1 80 ? -11.359 -21.109 10.055 1 97.31 80 SER B C 1
ATOM 2395 O O . SER B 1 80 ? -12.305 -21.234 10.836 1 97.31 80 SER B O 1
ATOM 2397 N N . SER B 1 81 ? -10.422 -20.219 10.281 1 94.81 81 SER B N 1
ATOM 2398 C CA . SER B 1 81 ? -10.445 -19.297 11.406 1 94.81 81 SER B CA 1
ATOM 2399 C C . SER B 1 81 ? -11.648 -18.359 11.336 1 94.81 81 SER B C 1
ATOM 2401 O O . SER B 1 81 ? -12.18 -17.938 12.367 1 94.81 81 SER B O 1
ATOM 2403 N N . LEU B 1 82 ? -12.078 -18.062 10.156 1 95.38 82 LEU B N 1
ATOM 2404 C CA . LEU B 1 82 ? -13.156 -17.094 9.938 1 95.38 82 LEU B CA 1
ATOM 2405 C C . LEU B 1 82 ? -14.492 -17.797 9.773 1 95.38 82 LEU B C 1
ATOM 2407 O O . LEU B 1 82 ? -15.539 -17.156 9.695 1 95.38 82 LEU B O 1
ATOM 2411 N N . GLU B 1 83 ? -14.461 -19.109 9.641 1 94.81 83 GLU B N 1
ATOM 2412 C CA . GLU B 1 83 ? -15.641 -19.953 9.461 1 94.81 83 GLU B CA 1
ATOM 2413 C C . GLU B 1 83 ? -16.375 -19.594 8.172 1 94.81 83 GLU B C 1
ATOM 2415 O O . GLU B 1 83 ? -17.594 -19.406 8.18 1 94.81 83 GLU B O 1
ATOM 2420 N N . ILE B 1 84 ? -15.641 -19.5 7.133 1 95.38 84 ILE B N 1
ATOM 2421 C CA . ILE B 1 84 ? -16.219 -19.281 5.809 1 95.38 84 ILE B CA 1
ATOM 2422 C C . ILE B 1 84 ? -15.633 -20.297 4.824 1 95.38 84 ILE B C 1
ATOM 2424 O O . ILE B 1 84 ? -14.703 -21.031 5.156 1 95.38 84 ILE B O 1
ATOM 2428 N N . VAL B 1 85 ? -16.234 -20.406 3.65 1 97.19 85 VAL B N 1
ATOM 2429 C CA . VAL B 1 85 ? -15.797 -21.344 2.617 1 97.19 85 VAL B CA 1
ATOM 2430 C C . VAL B 1 85 ? -15.25 -20.562 1.42 1 97.19 85 VAL B C 1
ATOM 2432 O O . VAL B 1 85 ? -15.953 -19.734 0.835 1 97.19 85 VAL B O 1
ATOM 2435 N N . PRO B 1 86 ? -14.016 -20.844 1.076 1 98.44 86 PRO B N 1
ATOM 2436 C CA . PRO B 1 86 ? -13.445 -20.125 -0.066 1 98.44 86 PRO B CA 1
ATOM 2437 C C . PRO B 1 86 ? -14.078 -20.531 -1.396 1 98.44 86 PRO B C 1
ATOM 2439 O O . PRO B 1 86 ? -14.477 -21.688 -1.562 1 98.44 86 PRO B O 1
ATOM 2442 N N . ILE B 1 87 ? -14.242 -19.656 -2.268 1 98.19 87 ILE B N 1
ATOM 2443 C CA . ILE B 1 87 ? -14.594 -19.891 -3.666 1 98.19 87 ILE B CA 1
ATOM 2444 C C . ILE B 1 87 ? -13.336 -19.828 -4.527 1 98.19 87 ILE B C 1
ATOM 2446 O O . ILE B 1 87 ? -12.688 -18.781 -4.609 1 98.19 87 ILE B O 1
ATOM 2450 N N . TYR B 1 88 ? -12.984 -20.891 -5.176 1 98.31 88 TYR B N 1
ATOM 2451 C CA . TYR B 1 88 ? -11.734 -20.953 -5.93 1 98.31 88 TYR B CA 1
ATOM 2452 C C . TYR B 1 88 ? -11.945 -20.5 -7.371 1 98.31 88 TYR B C 1
ATOM 2454 O O . TYR B 1 88 ? -12.93 -20.875 -8.008 1 98.31 88 TYR B O 1
ATOM 2462 N N . LYS B 1 89 ? -11.039 -19.641 -7.855 1 98 89 LYS B N 1
ATOM 2463 C CA . LYS B 1 89 ? -11.102 -19.062 -9.188 1 98 89 LYS B CA 1
ATOM 2464 C C . LYS B 1 89 ? -9.773 -19.234 -9.93 1 98 89 LYS B C 1
ATOM 2466 O O . LYS B 1 89 ? -8.727 -18.781 -9.461 1 98 89 LYS B O 1
ATOM 2471 N N . LYS B 1 90 ? -9.828 -19.75 -11.156 1 97.56 90 LYS B N 1
ATOM 2472 C CA . LYS B 1 90 ? -8.633 -19.922 -11.977 1 97.56 90 LYS B CA 1
ATOM 2473 C C . LYS B 1 90 ? -8.078 -18.562 -12.422 1 97.56 90 LYS B C 1
ATOM 2475 O O . LYS B 1 90 ? -6.879 -18.422 -12.656 1 97.56 90 LYS B O 1
ATOM 2480 N N . GLU B 1 91 ? -8.945 -17.547 -12.539 1 97.81 91 GLU B N 1
ATOM 2481 C CA . GLU B 1 91 ? -8.547 -16.203 -12.953 1 97.81 91 GLU B CA 1
ATOM 2482 C C . GLU B 1 91 ? -7.523 -15.602 -11.992 1 97.81 91 GLU B C 1
ATOM 2484 O O . GLU B 1 91 ? -6.75 -14.719 -12.367 1 97.81 91 GLU B O 1
ATOM 2489 N N . LEU B 1 92 ? -7.488 -16.109 -10.727 1 98.5 92 LEU B N 1
ATOM 2490 C CA . LEU B 1 92 ? -6.656 -15.531 -9.68 1 98.5 92 LEU B CA 1
ATOM 2491 C C . LEU B 1 92 ? -5.301 -16.219 -9.617 1 98.5 92 LEU B C 1
ATOM 2493 O O . LEU B 1 92 ? -4.469 -15.898 -8.766 1 98.5 92 LEU B O 1
ATOM 2497 N N . ARG B 1 93 ? -5.055 -17.188 -10.531 1 98.5 93 ARG B N 1
ATOM 2498 C CA . ARG B 1 93 ? -3.762 -17.859 -10.562 1 98.5 93 ARG B CA 1
ATOM 2499 C C . ARG B 1 93 ? -2.637 -16.859 -10.844 1 98.5 93 ARG B C 1
ATOM 2501 O O . ARG B 1 93 ? -2.877 -15.773 -11.375 1 98.5 93 ARG B O 1
ATOM 2508 N N . GLU B 1 94 ? -1.447 -17.266 -10.477 1 98.38 94 GLU B N 1
ATOM 2509 C CA . GLU B 1 94 ? -0.255 -16.484 -10.797 1 98.38 94 GLU B CA 1
ATOM 2510 C C . GLU B 1 94 ? -0.053 -16.391 -12.312 1 98.38 94 GLU B C 1
ATOM 2512 O O . GLU B 1 94 ? -0.646 -17.156 -13.07 1 98.38 94 GLU B O 1
ATOM 2517 N N . ILE B 1 95 ? 0.751 -15.453 -12.648 1 97.38 95 ILE B N 1
ATOM 2518 C CA . ILE B 1 95 ? 1.09 -15.328 -14.062 1 97.38 95 ILE B CA 1
ATOM 2519 C C . ILE B 1 95 ? 1.648 -16.656 -14.578 1 97.38 95 ILE B C 1
ATOM 2521 O O . ILE B 1 95 ? 2.426 -17.312 -13.891 1 97.38 95 ILE B O 1
ATOM 2525 N N . ASN B 1 96 ? 1.151 -17.031 -15.75 1 97.81 96 ASN B N 1
ATOM 2526 C CA . ASN B 1 96 ? 1.604 -18.266 -16.391 1 97.81 96 ASN B CA 1
ATOM 2527 C C . ASN B 1 96 ? 2.975 -18.094 -17.031 1 97.81 96 ASN B C 1
ATOM 2529 O O . ASN B 1 96 ? 3.162 -17.219 -17.875 1 97.81 96 ASN B O 1
ATOM 2533 N N . LEU B 1 97 ? 3.936 -19 -16.688 1 97.56 97 LEU B N 1
ATOM 2534 C CA . LEU B 1 97 ? 5.277 -18.875 -17.25 1 97.56 97 LEU B CA 1
ATOM 2535 C C . LEU B 1 97 ? 5.531 -19.969 -18.281 1 97.56 97 LEU B C 1
ATOM 2537 O O . LEU B 1 97 ? 6.68 -20.234 -18.641 1 97.56 97 LEU B O 1
ATOM 2541 N N . GLY B 1 98 ? 4.406 -20.625 -18.656 1 97.25 98 GLY B N 1
ATOM 2542 C CA . GLY B 1 98 ? 4.469 -21.594 -19.734 1 97.25 98 GLY B CA 1
ATOM 2543 C C . GLY B 1 98 ? 5.414 -22.75 -19.453 1 97.25 98 GLY B C 1
ATOM 2544 O O . GLY B 1 98 ? 5.312 -23.406 -18.422 1 97.25 98 GLY B O 1
ATOM 2545 N N . SER B 1 99 ? 6.355 -22.922 -20.391 1 96.88 99 SER B N 1
ATOM 2546 C CA . SER B 1 99 ? 7.27 -24.062 -20.359 1 96.88 99 SER B CA 1
ATOM 2547 C C . SER B 1 99 ? 8.234 -23.969 -19.172 1 96.88 99 SER B C 1
ATOM 2549 O O . SER B 1 99 ? 8.93 -24.922 -18.859 1 96.88 99 SER B O 1
ATOM 2551 N N . ALA B 1 100 ? 8.25 -22.875 -18.484 1 96.94 100 ALA B N 1
ATOM 2552 C CA . ALA B 1 100 ? 9.094 -22.734 -17.297 1 96.94 100 ALA B CA 1
ATOM 2553 C C . ALA B 1 100 ? 8.484 -23.453 -16.094 1 96.94 100 ALA B C 1
ATOM 2555 O O . ALA B 1 100 ? 9.156 -23.641 -15.078 1 96.94 100 ALA B O 1
ATOM 2556 N N . THR B 1 101 ? 7.207 -23.797 -16.219 1 96.25 101 THR B N 1
ATOM 2557 C CA . THR B 1 101 ? 6.547 -24.484 -15.109 1 96.25 101 THR B CA 1
ATOM 2558 C C . THR B 1 101 ? 7.309 -25.75 -14.734 1 96.25 101 THR B C 1
ATOM 2560 O O . THR B 1 101 ? 7.602 -26.594 -15.594 1 96.25 101 THR B O 1
ATOM 2563 N N . GLY B 1 102 ? 7.645 -25.828 -13.453 1 95.94 102 GLY B N 1
ATOM 2564 C CA . GLY B 1 102 ? 8.359 -27 -12.961 1 95.94 102 GLY B CA 1
ATOM 2565 C C . GLY B 1 102 ? 9.867 -26.875 -13.078 1 95.94 102 GLY B C 1
ATOM 2566 O O . GLY B 1 102 ? 10.602 -27.766 -12.664 1 95.94 102 GLY B O 1
ATOM 2567 N N . LYS B 1 103 ? 10.289 -25.797 -13.633 1 97.75 103 LYS B N 1
ATOM 2568 C CA . LYS B 1 103 ? 11.727 -25.547 -13.758 1 97.75 103 LYS B CA 1
ATOM 2569 C C . LYS B 1 103 ? 12.242 -24.688 -12.609 1 97.75 103 LYS B C 1
ATOM 2571 O O . LYS B 1 103 ? 11.469 -24.234 -11.773 1 97.75 103 LYS B O 1
ATOM 2576 N N . SER B 1 104 ? 13.555 -24.609 -12.5 1 97.75 104 SER B N 1
ATOM 2577 C CA . SER B 1 104 ? 14.188 -23.766 -11.484 1 97.75 104 SER B CA 1
ATOM 2578 C C . SER B 1 104 ? 14.234 -22.312 -11.93 1 97.75 104 SER B C 1
ATOM 2580 O O . SER B 1 104 ? 14.102 -22.016 -13.117 1 97.75 104 SER B O 1
ATOM 2582 N N . VAL B 1 105 ? 14.398 -21.469 -10.977 1 96.81 105 VAL B N 1
ATOM 2583 C CA . VAL B 1 105 ? 14.609 -20.047 -11.25 1 96.81 105 VAL B CA 1
ATOM 2584 C C . VAL B 1 105 ? 15.844 -19.875 -12.133 1 96.81 105 VAL B C 1
ATOM 2586 O O . VAL B 1 105 ? 15.844 -19.047 -13.047 1 96.81 105 VAL B O 1
ATOM 2589 N N . GLU B 1 106 ? 16.844 -20.656 -11.867 1 96.75 106 GLU B N 1
ATOM 2590 C CA . GLU B 1 106 ? 18.078 -20.594 -12.656 1 96.75 106 GLU B CA 1
ATOM 2591 C C . GLU B 1 106 ? 17.812 -20.953 -14.117 1 96.75 106 GLU B C 1
ATOM 2593 O O . GLU B 1 106 ? 18.328 -20.312 -15.023 1 96.75 106 GLU B O 1
ATOM 2598 N N . TRP B 1 107 ? 17.094 -22.031 -14.273 1 97.44 107 TRP B N 1
ATOM 2599 C CA . TRP B 1 107 ? 16.719 -22.422 -15.625 1 97.44 107 TRP B CA 1
ATOM 2600 C C . TRP B 1 107 ? 16.047 -21.266 -16.359 1 97.44 107 TRP B C 1
ATOM 2602 O O . TRP B 1 107 ? 16.344 -21 -17.531 1 97.44 107 TRP B O 1
ATOM 2612 N N . LEU B 1 108 ? 15.094 -20.625 -15.719 1 96.31 108 LEU B N 1
ATOM 2613 C CA . LEU B 1 108 ? 14.375 -19.516 -16.328 1 96.31 108 LEU B CA 1
ATOM 2614 C C . LEU B 1 108 ? 15.344 -18.406 -16.734 1 96.31 108 LEU B C 1
ATOM 2616 O O . LEU B 1 108 ? 15.227 -17.844 -17.828 1 96.31 108 LEU B O 1
ATOM 2620 N N . HIS B 1 109 ? 16.234 -18.047 -15.867 1 94.75 109 HIS B N 1
ATOM 2621 C CA . HIS B 1 109 ? 17.219 -17 -16.156 1 94.75 109 HIS B CA 1
ATOM 2622 C C . HIS B 1 109 ? 18 -17.312 -17.422 1 94.75 109 HIS B C 1
ATOM 2624 O O . HIS B 1 109 ? 18.312 -16.406 -18.203 1 94.75 109 HIS B O 1
ATOM 2630 N N . LYS B 1 110 ? 18.281 -18.516 -17.641 1 96 110 LYS B N 1
ATOM 2631 C CA . LYS B 1 110 ? 19.109 -18.938 -18.766 1 96 110 LYS B CA 1
ATOM 2632 C C . LYS B 1 110 ? 18.281 -19.016 -20.047 1 96 110 LYS B C 1
ATOM 2634 O O . LYS B 1 110 ? 18.812 -18.828 -21.156 1 96 110 LYS B O 1
ATOM 2639 N N . ASN B 1 111 ? 17.031 -19.266 -19.891 1 96.75 111 ASN B N 1
ATOM 2640 C CA . ASN B 1 111 ? 16.234 -19.609 -21.062 1 96.75 111 ASN B CA 1
ATOM 2641 C C . ASN B 1 111 ? 15.242 -18.516 -21.422 1 96.75 111 ASN B C 1
ATOM 2643 O O . ASN B 1 111 ? 14.617 -18.562 -22.484 1 96.75 111 ASN B O 1
ATOM 2647 N N . GLN B 1 112 ? 15.086 -17.547 -20.562 1 94.44 112 GLN B N 1
ATOM 2648 C CA . GLN B 1 112 ? 14.102 -16.484 -20.812 1 94.44 112 GLN B CA 1
ATOM 2649 C C . GLN B 1 112 ? 14.508 -15.625 -22 1 94.44 112 GLN B C 1
ATOM 2651 O O . GLN B 1 112 ? 15.695 -15.5 -22.312 1 94.44 112 GLN B O 1
ATOM 2656 N N . ILE B 1 113 ? 13.484 -15.086 -22.703 1 93.5 113 ILE B N 1
ATOM 2657 C CA . ILE B 1 113 ? 13.68 -14.18 -23.828 1 93.5 113 ILE B CA 1
ATOM 2658 C C . ILE B 1 113 ? 14.07 -12.789 -23.312 1 93.5 113 ILE B C 1
ATOM 2660 O O . ILE B 1 113 ? 13.445 -12.266 -22.391 1 93.5 113 ILE B O 1
ATOM 2664 N N . LYS B 1 114 ? 15.102 -12.266 -23.859 1 89.88 114 LYS B N 1
ATOM 2665 C CA . LYS B 1 114 ? 15.492 -10.906 -23.484 1 89.88 114 LYS B CA 1
ATOM 2666 C C . LYS B 1 114 ? 14.445 -9.891 -23.922 1 89.88 114 LYS B C 1
ATOM 2668 O O . LYS B 1 114 ? 13.914 -9.984 -25.031 1 89.88 114 LYS B O 1
ATOM 2673 N N . GLN B 1 115 ? 14.188 -9.047 -23 1 85.06 115 GLN B N 1
ATOM 2674 C CA . GLN B 1 115 ? 13.188 -8.039 -23.344 1 85.06 115 GLN B CA 1
ATOM 2675 C C . GLN B 1 115 ? 13.703 -7.094 -24.422 1 85.06 115 GLN B C 1
ATOM 2677 O O . GLN B 1 115 ? 14.781 -6.512 -24.281 1 85.06 115 GLN B O 1
ATOM 2682 N N . ASP B 1 116 ? 12.883 -7.059 -25.484 1 80.69 116 ASP B N 1
ATOM 2683 C CA . ASP B 1 116 ? 13.148 -6.129 -26.578 1 80.69 116 ASP B CA 1
ATOM 2684 C C . ASP B 1 116 ? 12.641 -4.727 -26.25 1 80.69 116 ASP B C 1
ATOM 2686 O O . ASP B 1 116 ? 11.484 -4.559 -25.859 1 80.69 116 ASP B O 1
ATOM 2690 N N . MET B 1 117 ? 13.453 -3.697 -26.344 1 76.5 117 MET B N 1
ATOM 2691 C CA . MET B 1 117 ? 13.109 -2.318 -26.016 1 76.5 117 MET B CA 1
ATOM 2692 C C . MET B 1 117 ? 11.969 -1.818 -26.891 1 76.5 117 MET B C 1
ATOM 2694 O O . MET B 1 117 ? 11.289 -0.853 -26.547 1 76.5 117 MET B O 1
ATOM 2698 N N . HIS B 1 118 ? 11.742 -2.508 -27.984 1 81.06 118 HIS B N 1
ATOM 2699 C CA . HIS B 1 118 ? 10.719 -2.061 -28.922 1 81.06 118 HIS B CA 1
ATOM 2700 C C . HIS B 1 118 ? 9.359 -2.664 -28.578 1 81.06 118 HIS B C 1
ATOM 2702 O O . HIS B 1 118 ? 8.344 -2.271 -29.156 1 81.06 118 HIS B O 1
ATOM 2708 N N . ILE B 1 119 ? 9.453 -3.605 -27.766 1 82.25 119 ILE B N 1
ATOM 2709 C CA . ILE B 1 119 ? 8.203 -4.227 -27.344 1 82.25 119 ILE B CA 1
ATOM 2710 C C . ILE B 1 119 ? 7.77 -3.656 -26 1 82.25 119 ILE B C 1
ATOM 2712 O O . ILE B 1 119 ? 8.586 -3.52 -25.078 1 82.25 119 ILE B O 1
ATOM 2716 N N . SER B 1 120 ? 6.57 -3.326 -26 1 85.56 120 SER B N 1
ATOM 2717 C CA . SER B 1 120 ? 6.027 -2.84 -24.734 1 85.56 120 SER B CA 1
ATOM 2718 C C . SER B 1 120 ? 6.227 -3.855 -23.625 1 85.56 120 SER B C 1
ATOM 2720 O O . SER B 1 120 ? 6.066 -5.059 -23.828 1 85.56 120 SER B O 1
ATOM 2722 N N . SER B 1 121 ? 6.59 -3.357 -22.469 1 85.12 121 SER B N 1
ATOM 2723 C CA . SER B 1 121 ? 6.727 -4.227 -21.297 1 85.12 121 SER B CA 1
ATOM 2724 C C . SER B 1 121 ? 5.422 -4.945 -21 1 85.12 121 SER B C 1
ATOM 2726 O O . SER B 1 121 ? 5.426 -6.023 -20.391 1 85.12 121 SER B O 1
ATOM 2728 N N . LEU B 1 122 ? 4.328 -4.465 -21.453 1 88.88 122 LEU B N 1
ATOM 2729 C CA . LEU B 1 122 ? 3.012 -5.047 -21.219 1 88.88 122 LEU B CA 1
ATOM 2730 C C . LEU B 1 122 ? 2.807 -6.285 -22.094 1 88.88 122 LEU B C 1
ATOM 2732 O O . LEU B 1 122 ? 2.053 -7.188 -21.734 1 88.88 122 LEU B O 1
ATOM 2736 N N . ASP B 1 123 ? 3.453 -6.266 -23.156 1 92.56 123 ASP B N 1
ATOM 2737 C CA . ASP B 1 123 ? 3.254 -7.348 -24.109 1 92.56 123 ASP B CA 1
ATOM 2738 C C . ASP B 1 123 ? 4.426 -8.328 -24.094 1 92.56 123 ASP B C 1
ATOM 2740 O O . ASP B 1 123 ? 4.398 -9.352 -24.781 1 92.56 123 ASP B O 1
ATOM 2744 N N . TYR B 1 124 ? 5.406 -8.008 -23.328 1 92.5 124 TYR B N 1
ATOM 2745 C CA . TYR B 1 124 ? 6.59 -8.844 -23.188 1 92.5 124 TYR B CA 1
ATOM 2746 C C . TYR B 1 124 ? 6.242 -10.172 -22.531 1 92.5 124 TYR B C 1
ATOM 2748 O O . TYR B 1 124 ? 5.457 -10.211 -21.578 1 92.5 124 TYR B O 1
ATOM 2756 N N . LYS B 1 125 ? 6.754 -11.258 -23.109 1 95.44 125 LYS B N 1
ATOM 2757 C CA . LYS B 1 125 ? 6.648 -12.594 -22.547 1 95.44 125 LYS B CA 1
ATOM 2758 C C . LYS B 1 125 ? 8.031 -13.18 -22.266 1 95.44 125 LYS B C 1
ATOM 2760 O O . LYS B 1 125 ? 8.914 -13.148 -23.125 1 95.44 125 LYS B O 1
ATOM 2765 N N . LEU B 1 126 ? 8.211 -13.75 -21.047 1 94.94 126 LEU B N 1
ATOM 2766 C CA . LEU B 1 126 ? 9.492 -14.336 -20.672 1 94.94 126 LEU B CA 1
ATOM 2767 C C . LEU B 1 126 ? 9.828 -15.531 -21.562 1 94.94 126 LEU B C 1
ATOM 2769 O O . LEU B 1 126 ? 11 -15.828 -21.797 1 94.94 126 LEU B O 1
ATOM 2773 N N . LEU B 1 127 ? 8.844 -16.281 -21.938 1 97 127 LEU B N 1
ATOM 2774 C CA . LEU B 1 127 ? 8.898 -17.391 -22.891 1 97 127 LEU B CA 1
ATOM 2775 C C . LEU B 1 127 ? 7.758 -17.297 -23.891 1 97 127 LEU B C 1
ATOM 2777 O O . LEU B 1 127 ? 6.715 -16.703 -23.609 1 97 127 LEU B O 1
ATOM 2781 N N . PRO B 1 128 ? 7.926 -17.875 -25.078 1 96.12 128 PRO B N 1
ATOM 2782 C CA . PRO B 1 128 ? 6.895 -17.75 -26.109 1 96.12 128 PRO B CA 1
ATOM 2783 C C . PRO B 1 128 ? 5.52 -18.219 -25.625 1 96.12 128 PRO B C 1
ATOM 2785 O O . PRO B 1 128 ? 4.496 -17.703 -26.078 1 96.12 128 PRO B O 1
ATOM 2788 N N . ASP B 1 129 ? 5.508 -19.156 -24.75 1 97.62 129 ASP B N 1
ATOM 2789 C CA . ASP B 1 129 ? 4.242 -19.719 -24.281 1 97.62 129 ASP B CA 1
ATOM 2790 C C . ASP B 1 129 ? 3.869 -19.172 -22.906 1 97.62 129 ASP B C 1
ATOM 2792 O O . ASP B 1 129 ? 2.945 -19.688 -22.266 1 97.62 129 ASP B O 1
ATOM 2796 N N . ALA B 1 130 ? 4.578 -18.188 -22.438 1 97.75 130 ALA B N 1
ATOM 2797 C CA . ALA B 1 130 ? 4.258 -17.547 -21.156 1 97.75 130 ALA B CA 1
ATOM 2798 C C . ALA B 1 130 ? 3.199 -16.469 -21.344 1 97.75 130 ALA B C 1
ATOM 2800 O O . ALA B 1 130 ? 2.936 -16.031 -22.469 1 97.75 130 ALA B O 1
ATOM 2801 N N . GLU B 1 131 ? 2.564 -16.125 -20.312 1 97.62 131 GLU B N 1
ATOM 2802 C CA . GLU B 1 131 ? 1.596 -15.039 -20.266 1 97.62 131 GLU B CA 1
ATOM 2803 C C . GLU B 1 131 ? 2.295 -13.688 -20.172 1 97.62 131 GLU B C 1
ATOM 2805 O O . GLU B 1 131 ? 3.287 -13.539 -19.453 1 97.62 131 GLU B O 1
ATOM 2810 N N . SER B 1 132 ? 1.82 -12.656 -20.938 1 95.44 132 SER B N 1
ATOM 2811 C CA . SER B 1 132 ? 2.264 -11.273 -20.781 1 95.44 132 SER B CA 1
ATOM 2812 C C . SER B 1 132 ? 1.473 -10.555 -19.688 1 95.44 132 SER B C 1
ATOM 2814 O O . SER B 1 132 ? 0.444 -11.062 -19.234 1 95.44 132 SER B O 1
ATOM 2816 N N . LYS B 1 133 ? 1.966 -9.383 -19.25 1 93.06 133 LYS B N 1
ATOM 2817 C CA . LYS B 1 133 ? 1.224 -8.578 -18.297 1 93.06 133 LYS B CA 1
ATOM 2818 C C . LYS B 1 133 ? -0.159 -8.219 -18.828 1 93.06 133 LYS B C 1
ATOM 2820 O O . LYS B 1 133 ? -1.137 -8.203 -18.078 1 93.06 133 LYS B O 1
ATOM 2825 N N . ARG B 1 134 ? -0.233 -7.922 -20.094 1 93.81 134 ARG B N 1
ATOM 2826 C CA . ARG B 1 134 ? -1.513 -7.586 -20.703 1 93.81 134 ARG B CA 1
ATOM 2827 C C . ARG B 1 134 ? -2.473 -8.773 -20.656 1 93.81 134 ARG B C 1
ATOM 2829 O O . ARG B 1 134 ? -3.664 -8.602 -20.375 1 93.81 134 ARG B O 1
ATOM 2836 N N . GLU B 1 135 ? -1.943 -9.914 -20.953 1 96.69 135 GLU B N 1
ATOM 2837 C CA . GLU B 1 135 ? -2.785 -11.109 -20.891 1 96.69 135 GLU B CA 1
ATOM 2838 C C . GLU B 1 135 ? -3.25 -11.391 -19.469 1 96.69 135 GLU B C 1
ATOM 2840 O O . GLU B 1 135 ? -4.383 -11.836 -19.266 1 96.69 135 GLU B O 1
ATOM 2845 N N . LEU B 1 136 ? -2.383 -11.18 -18.5 1 96.38 136 LEU B N 1
ATOM 2846 C CA . LEU B 1 136 ? -2.787 -11.281 -17.109 1 96.38 136 LEU B CA 1
ATOM 2847 C C . LEU B 1 136 ? -3.904 -10.289 -16.797 1 96.38 136 LEU B C 1
ATOM 2849 O O . LEU B 1 136 ? -4.898 -10.648 -16.156 1 96.38 136 LEU B O 1
ATOM 2853 N N . TYR B 1 137 ? -3.707 -9.055 -17.219 1 94.12 137 TYR B N 1
ATOM 2854 C CA . TYR B 1 137 ? -4.719 -8.016 -17.062 1 94.12 137 TYR B CA 1
ATOM 2855 C C . TYR B 1 137 ? -6.059 -8.477 -17.625 1 94.12 137 TYR B C 1
ATOM 2857 O O . TYR B 1 137 ? -7.086 -8.398 -16.953 1 94.12 137 TYR B O 1
ATOM 2865 N N . ASP B 1 138 ? -6.016 -9.023 -18.812 1 95 138 ASP B N 1
ATOM 2866 C CA . ASP B 1 138 ? -7.23 -9.43 -19.516 1 95 138 ASP B CA 1
ATOM 2867 C C . ASP B 1 138 ? -7.922 -10.586 -18.781 1 95 138 ASP B C 1
ATOM 2869 O O . ASP B 1 138 ? -9.148 -10.633 -18.719 1 95 138 ASP B O 1
ATOM 2873 N N . ARG B 1 139 ? -7.16 -11.422 -18.266 1 96.38 139 ARG B N 1
ATOM 2874 C CA . ARG B 1 139 ? -7.734 -12.578 -17.578 1 96.38 139 ARG B CA 1
ATOM 2875 C C . ARG B 1 139 ? -8.352 -12.18 -16.25 1 96.38 139 ARG B C 1
ATOM 2877 O O . ARG B 1 139 ? -9.273 -12.836 -15.758 1 96.38 139 ARG B O 1
ATOM 2884 N N . LEU B 1 140 ? -7.887 -11.102 -15.641 1 96.31 140 LEU B N 1
ATOM 2885 C CA . LEU B 1 140 ? -8.359 -10.656 -14.336 1 96.31 140 LEU B CA 1
ATOM 2886 C C . LEU B 1 140 ? -9.586 -9.758 -14.477 1 96.31 140 LEU B C 1
ATOM 2888 O O . LEU B 1 140 ? -10.336 -9.57 -13.523 1 96.31 140 LEU B O 1
ATOM 2892 N N . LEU B 1 141 ? -9.766 -9.203 -15.648 1 93.06 141 LEU B N 1
ATOM 2893 C CA . LEU B 1 141 ? -10.789 -8.188 -15.875 1 93.06 141 LEU B CA 1
ATOM 2894 C C . LEU B 1 141 ? -12.172 -8.727 -15.547 1 93.06 141 LEU B C 1
ATOM 2896 O O . LEU B 1 141 ? -12.938 -8.078 -14.828 1 93.06 141 LEU B O 1
ATOM 2900 N N . PRO B 1 142 ? -12.531 -9.945 -16.016 1 93.56 142 PRO B N 1
ATOM 2901 C CA . PRO B 1 142 ? -13.859 -10.469 -15.68 1 93.56 142 PRO B CA 1
ATOM 2902 C C . PRO B 1 142 ? -14.055 -10.641 -14.18 1 93.56 142 PRO B C 1
ATOM 2904 O O . PRO B 1 142 ? -15.156 -10.406 -13.664 1 93.56 142 PRO B O 1
ATOM 2907 N N . PHE B 1 143 ? -13.055 -11.078 -13.508 1 94.94 143 PHE B N 1
ATOM 2908 C CA . PHE B 1 143 ? -13.141 -11.25 -12.062 1 94.94 143 PHE B CA 1
ATOM 2909 C C . PHE B 1 143 ? -13.375 -9.914 -11.367 1 94.94 143 PHE B C 1
ATOM 2911 O O . PHE B 1 143 ? -14.203 -9.812 -10.461 1 94.94 143 PHE B O 1
ATOM 2918 N N . LEU B 1 144 ? -12.633 -8.914 -11.719 1 91 144 LEU B N 1
ATOM 2919 C CA . LEU B 1 144 ? -12.82 -7.586 -11.141 1 91 144 LEU B CA 1
ATOM 2920 C C . LEU B 1 144 ? -14.234 -7.086 -11.383 1 91 144 LEU B C 1
ATOM 2922 O O . LEU B 1 144 ? -14.852 -6.504 -10.484 1 91 144 LEU B O 1
ATOM 2926 N N . HIS B 1 145 ? -14.719 -7.328 -12.602 1 89.69 145 HIS B N 1
ATOM 2927 C CA . HIS B 1 145 ? -16.094 -6.945 -12.906 1 89.69 145 HIS B CA 1
ATOM 2928 C C . HIS B 1 145 ? -17.078 -7.684 -12.008 1 89.69 145 HIS B C 1
ATOM 2930 O O . HIS B 1 145 ? -18.062 -7.098 -11.547 1 89.69 145 HIS B O 1
ATOM 2936 N N . GLU B 1 146 ? -16.828 -8.938 -11.82 1 91.94 146 GLU B N 1
ATOM 2937 C CA . GLU B 1 146 ? -17.656 -9.734 -10.922 1 91.94 146 GLU B CA 1
ATOM 2938 C C . GLU B 1 146 ? -17.688 -9.141 -9.523 1 91.94 146 GLU B C 1
ATOM 2940 O O . GLU B 1 146 ? -18.75 -9.016 -8.914 1 91.94 146 GLU B O 1
ATOM 2945 N N . ILE B 1 147 ? -16.562 -8.734 -9 1 90.06 147 ILE B N 1
ATOM 2946 C CA . ILE B 1 147 ? -16.438 -8.164 -7.664 1 90.06 147 ILE B CA 1
ATOM 2947 C C . ILE B 1 147 ? -17.203 -6.84 -7.594 1 90.06 147 ILE B C 1
ATOM 2949 O O . ILE B 1 147 ? -17.969 -6.602 -6.656 1 90.06 147 ILE B O 1
ATOM 2953 N N . HIS B 1 148 ? -17.047 -6.035 -8.555 1 85.38 148 HIS B N 1
ATOM 2954 C CA . HIS B 1 148 ? -17.656 -4.715 -8.578 1 85.38 148 HIS B CA 1
ATOM 2955 C C . HIS B 1 148 ? -19.188 -4.824 -8.648 1 85.38 148 HIS B C 1
ATOM 2957 O O . HIS B 1 148 ? -19.891 -4.012 -8.055 1 85.38 148 HIS B O 1
ATOM 2963 N N . ASN B 1 149 ? -19.672 -5.801 -9.32 1 87.88 149 ASN B N 1
ATOM 2964 C CA . ASN B 1 149 ? -21.109 -5.934 -9.555 1 87.88 149 ASN B CA 1
ATOM 2965 C C . ASN B 1 149 ? -21.766 -6.809 -8.492 1 87.88 149 ASN B C 1
ATOM 2967 O O . ASN B 1 149 ? -22.984 -6.934 -8.461 1 87.88 149 ASN B O 1
ATOM 2971 N N . SER B 1 150 ? -20.922 -7.387 -7.723 1 88.31 150 SER B N 1
ATOM 2972 C CA . SER B 1 150 ? -21.469 -8.266 -6.695 1 88.31 150 SER B CA 1
ATOM 2973 C C . SER B 1 150 ? -22.156 -7.465 -5.594 1 88.31 150 SER B C 1
ATOM 2975 O O . SER B 1 150 ? -21.828 -6.297 -5.371 1 88.31 150 SER B O 1
ATOM 2977 N N . GLN B 1 151 ? -23.078 -8.102 -4.906 1 88.94 151 GLN B N 1
ATOM 2978 C CA . GLN B 1 151 ? -23.766 -7.48 -3.771 1 88.94 151 GLN B CA 1
ATOM 2979 C C . GLN B 1 151 ? -22.938 -7.621 -2.496 1 88.94 151 GLN B C 1
ATOM 2981 O O . GLN B 1 151 ? -23.25 -7.008 -1.474 1 88.94 151 GLN B O 1
ATOM 2986 N N . GLU B 1 152 ? -21.922 -8.453 -2.633 1 91 152 GLU B N 1
ATOM 2987 C CA . GLU B 1 152 ? -21.062 -8.648 -1.472 1 91 152 GLU B CA 1
ATOM 2988 C C . GLU B 1 152 ? -20.25 -7.398 -1.171 1 91 152 GLU B C 1
ATOM 2990 O O . GLU B 1 152 ? -19.547 -6.887 -2.047 1 91 152 GLU B O 1
ATOM 2995 N N . GLU B 1 153 ? -20.328 -6.895 0.051 1 91.62 153 GLU B N 1
ATOM 2996 C CA . GLU B 1 153 ? -19.609 -5.688 0.451 1 91.62 153 GLU B CA 1
ATOM 2997 C C . GLU B 1 153 ? -18.203 -6.023 0.961 1 91.62 153 GLU B C 1
ATOM 2999 O O . GLU B 1 153 ? -17.25 -5.285 0.703 1 91.62 153 GLU B O 1
ATOM 3004 N N . ASN B 1 154 ? -18.141 -7.105 1.718 1 95.38 154 ASN B N 1
ATOM 3005 C CA . ASN B 1 154 ? -16.891 -7.523 2.348 1 95.38 154 ASN B CA 1
ATOM 3006 C C . ASN B 1 154 ? -16.281 -8.734 1.643 1 95.38 154 ASN B C 1
ATOM 3008 O O . ASN B 1 154 ? -16.875 -9.82 1.642 1 95.38 154 ASN B O 1
ATOM 3012 N N . ILE B 1 155 ? -15.141 -8.547 1.076 1 96.69 155 ILE B N 1
ATOM 3013 C CA . ILE B 1 155 ? -14.539 -9.562 0.219 1 96.69 155 ILE B CA 1
ATOM 3014 C C . ILE B 1 155 ? -13.094 -9.805 0.648 1 96.69 155 ILE B C 1
ATOM 3016 O O . ILE B 1 155 ? -12.359 -8.867 0.947 1 96.69 155 ILE B O 1
ATOM 3020 N N . ILE B 1 156 ? -12.688 -11.062 0.719 1 98.12 156 ILE B N 1
ATOM 3021 C CA . ILE B 1 156 ? -11.289 -11.461 0.898 1 98.12 156 ILE B CA 1
ATOM 3022 C C . ILE B 1 156 ? -10.789 -12.156 -0.361 1 98.12 156 ILE B C 1
ATOM 3024 O O . ILE B 1 156 ? -11.469 -13.031 -0.91 1 98.12 156 ILE B O 1
ATOM 3028 N N . ILE B 1 157 ? -9.68 -11.758 -0.87 1 98.62 157 ILE B N 1
ATOM 3029 C CA . ILE B 1 157 ? -9.062 -12.375 -2.045 1 98.62 157 ILE B CA 1
ATOM 3030 C C . ILE B 1 157 ? -7.691 -12.93 -1.678 1 98.62 157 ILE B C 1
ATOM 3032 O O . ILE B 1 157 ? -6.816 -12.188 -1.221 1 98.62 157 ILE B O 1
ATOM 3036 N N . VAL B 1 158 ? -7.484 -14.211 -1.797 1 98.88 158 VAL B N 1
ATOM 3037 C CA . VAL B 1 158 ? -6.199 -14.867 -1.582 1 98.88 158 VAL B CA 1
ATOM 3038 C C . VAL B 1 158 ? -5.59 -15.258 -2.924 1 98.88 158 VAL B C 1
ATOM 3040 O O . VAL B 1 158 ? -6.199 -16.016 -3.691 1 98.88 158 VAL B O 1
ATOM 3043 N N . SER B 1 159 ? -4.43 -14.773 -3.236 1 98.75 159 SER B N 1
ATOM 3044 C CA . SER B 1 159 ? -3.826 -14.992 -4.547 1 98.75 159 SER B CA 1
ATOM 3045 C C . SER B 1 159 ? -2.305 -14.898 -4.477 1 98.75 159 SER B C 1
ATOM 3047 O O . SER B 1 159 ? -1.697 -15.32 -3.49 1 98.75 159 SER B O 1
ATOM 3049 N N . HIS B 1 160 ? -1.696 -14.539 -5.578 1 98.5 160 HIS B N 1
ATOM 3050 C CA . HIS B 1 160 ? -0.248 -14.531 -5.746 1 98.5 160 HIS B CA 1
ATOM 3051 C C . HIS B 1 160 ? 0.282 -13.117 -5.918 1 98.5 160 HIS B C 1
ATOM 3053 O O . HIS B 1 160 ? -0.492 -12.18 -6.141 1 98.5 160 HIS B O 1
ATOM 3059 N N . GLY B 1 161 ? 1.612 -12.992 -5.727 1 96.75 161 GLY B N 1
ATOM 3060 C CA . GLY B 1 161 ? 2.23 -11.68 -5.762 1 96.75 161 GLY B CA 1
ATOM 3061 C C . GLY B 1 161 ? 1.98 -10.938 -7.059 1 96.75 161 GLY B C 1
ATOM 3062 O O . GLY B 1 161 ? 1.52 -9.789 -7.047 1 96.75 161 GLY B O 1
ATOM 3063 N N . GLY B 1 162 ? 2.35 -11.586 -8.195 1 95.12 162 GLY B N 1
ATOM 3064 C CA . GLY B 1 162 ? 2.166 -10.945 -9.484 1 95.12 162 GLY B CA 1
ATOM 3065 C C . GLY B 1 162 ? 0.716 -10.617 -9.789 1 95.12 162 GLY B C 1
ATOM 3066 O O . GLY B 1 162 ? 0.408 -9.539 -10.297 1 95.12 162 GLY B O 1
ATOM 3067 N N . THR B 1 163 ? -0.151 -11.438 -9.508 1 97.56 163 THR B N 1
ATOM 3068 C CA . THR B 1 163 ? -1.572 -11.273 -9.789 1 97.56 163 THR B CA 1
ATOM 3069 C C . THR B 1 163 ? -2.178 -10.188 -8.898 1 97.56 163 THR B C 1
ATOM 3071 O O . THR B 1 163 ? -2.922 -9.336 -9.383 1 97.56 163 THR B O 1
ATOM 3074 N N . LEU B 1 164 ? -1.852 -10.195 -7.613 1 96.81 164 LEU B N 1
ATOM 3075 C CA . LEU B 1 164 ? -2.354 -9.156 -6.723 1 96.81 164 LEU B CA 1
ATOM 3076 C C . LEU B 1 164 ? -1.821 -7.785 -7.133 1 96.81 164 LEU B C 1
ATOM 3078 O O . LEU B 1 164 ? -2.541 -6.785 -7.059 1 96.81 164 LEU B O 1
ATOM 3082 N N . SER B 1 165 ? -0.554 -7.766 -7.504 1 93.25 165 SER B N 1
ATOM 3083 C CA . SER B 1 165 ? 0.005 -6.512 -8 1 93.25 165 SER B CA 1
ATOM 3084 C C . SER B 1 165 ? -0.845 -5.938 -9.133 1 93.25 165 SER B C 1
ATOM 3086 O O . SER B 1 165 ? -1.186 -4.75 -9.109 1 93.25 165 SER B O 1
ATOM 3088 N N . MET B 1 166 ? -1.185 -6.762 -10.078 1 92.56 166 MET B N 1
ATOM 3089 C CA . MET B 1 166 ? -2.035 -6.336 -11.188 1 92.56 166 MET B CA 1
ATOM 3090 C C . MET B 1 166 ? -3.412 -5.914 -10.68 1 92.56 166 MET B C 1
ATOM 3092 O O . MET B 1 166 ? -3.967 -4.914 -11.141 1 92.56 166 MET B O 1
ATOM 3096 N N . LEU B 1 167 ? -3.947 -6.645 -9.75 1 92.94 167 LEU B N 1
ATOM 3097 C CA . LEU B 1 167 ? -5.262 -6.32 -9.203 1 92.94 167 LEU B CA 1
ATOM 3098 C C . LEU B 1 167 ? -5.25 -4.953 -8.531 1 92.94 167 LEU B C 1
ATOM 3100 O O . LEU B 1 167 ? -6.215 -4.195 -8.641 1 92.94 167 LEU B O 1
ATOM 3104 N N . PHE B 1 168 ? -4.164 -4.656 -7.793 1 90.69 168 PHE B N 1
ATOM 3105 C CA . PHE B 1 168 ? -4.047 -3.348 -7.16 1 90.69 168 PHE B CA 1
ATOM 3106 C C . PHE B 1 168 ? -4.055 -2.24 -8.211 1 90.69 168 PHE B C 1
ATOM 3108 O O . PHE B 1 168 ? -4.715 -1.213 -8.023 1 90.69 168 PHE B O 1
ATOM 3115 N N . TYR B 1 169 ? -3.348 -2.523 -9.219 1 85.88 169 TYR B N 1
ATOM 3116 C CA . TYR B 1 169 ? -3.318 -1.575 -10.328 1 85.88 169 TYR B CA 1
ATOM 3117 C C . TYR B 1 169 ? -4.711 -1.382 -10.922 1 85.88 169 TYR B C 1
ATOM 3119 O O . TYR B 1 169 ? -5.148 -0.249 -11.125 1 85.88 169 TYR B O 1
ATOM 3127 N N . MET B 1 170 ? -5.344 -2.453 -11.156 1 87.81 170 MET B N 1
ATOM 3128 C CA . MET B 1 170 ? -6.68 -2.418 -11.75 1 87.81 170 MET B CA 1
ATOM 3129 C C . MET B 1 170 ? -7.672 -1.742 -10.812 1 87.81 170 MET B C 1
ATOM 3131 O O . MET B 1 170 ? -8.562 -1.023 -11.258 1 87.81 170 MET B O 1
ATOM 3135 N N . TRP B 1 171 ? -7.527 -2.021 -9.562 1 83.44 171 TRP B N 1
ATOM 3136 C CA . TRP B 1 171 ? -8.391 -1.404 -8.562 1 83.44 171 TRP B CA 1
ATOM 3137 C C . TRP B 1 171 ? -8.297 0.116 -8.625 1 83.44 171 TRP B C 1
ATOM 3139 O O . TRP B 1 171 ? -9.312 0.812 -8.539 1 83.44 171 TRP B O 1
ATOM 3149 N N . HIS B 1 172 ? -7.129 0.528 -8.758 1 77.31 172 HIS B N 1
ATOM 3150 C CA . HIS B 1 172 ? -6.906 1.969 -8.812 1 77.31 172 HIS B CA 1
ATOM 3151 C C . HIS B 1 172 ? -7.242 2.527 -10.188 1 77.31 172 HIS B C 1
ATOM 3153 O O . HIS B 1 172 ? -7.09 3.729 -10.43 1 77.31 172 HIS B O 1
ATOM 3159 N N . ASN B 1 173 ? -7.969 1.754 -10.992 1 65.56 173 ASN B N 1
ATOM 3160 C CA . ASN B 1 173 ? -8.461 2.094 -12.32 1 65.56 173 ASN B CA 1
ATOM 3161 C C . ASN B 1 173 ? -7.434 2.893 -13.117 1 65.56 173 ASN B C 1
ATOM 3163 O O . ASN B 1 173 ? -7.707 4.012 -13.547 1 65.56 173 ASN B O 1
ATOM 3167 N N . HIS B 1 174 ? -6.355 2.131 -13.281 1 64.75 174 HIS B N 1
ATOM 3168 C CA . HIS B 1 174 ? -5.289 2.762 -14.055 1 64.75 174 HIS B CA 1
ATOM 3169 C C . HIS B 1 174 ? -5.34 2.334 -15.516 1 64.75 174 HIS B C 1
ATOM 3171 O O . HIS B 1 174 ? -5.867 1.268 -15.836 1 64.75 174 HIS B O 1
ATOM 3177 N N . ASP B 1 175 ? -5.055 3.266 -16.281 1 69.06 175 ASP B N 1
ATOM 3178 C CA . ASP B 1 175 ? -4.766 2.91 -17.672 1 69.06 175 ASP B CA 1
ATOM 3179 C C . ASP B 1 175 ? -3.578 1.953 -17.75 1 69.06 175 ASP B C 1
ATOM 3181 O O . ASP B 1 175 ? -2.467 2.297 -17.344 1 69.06 175 ASP B O 1
ATOM 3185 N N . ILE B 1 176 ? -3.928 0.755 -18.25 1 74.69 176 ILE B N 1
ATOM 3186 C CA . ILE B 1 176 ? -2.902 -0.283 -18.297 1 74.69 176 ILE B CA 1
ATOM 3187 C C . ILE B 1 176 ? -1.642 0.263 -18.953 1 74.69 176 ILE B C 1
ATOM 3189 O O . ILE B 1 176 ? -0.537 -0.218 -18.688 1 74.69 176 ILE B O 1
ATOM 3193 N N . ASN B 1 177 ? -1.845 1.26 -19.828 1 70.94 177 ASN B N 1
ATOM 3194 C CA . ASN B 1 177 ? -0.695 1.806 -20.531 1 70.94 177 ASN B CA 1
ATOM 3195 C C . ASN B 1 177 ? 0.268 2.516 -19.594 1 70.94 177 ASN B C 1
ATOM 3197 O O . ASN B 1 177 ? 1.43 2.74 -19.922 1 70.94 177 ASN B O 1
ATOM 3201 N N . ASN B 1 178 ? -0.153 2.852 -18.438 1 68.12 178 ASN B N 1
ATOM 3202 C CA . ASN B 1 178 ? 0.707 3.52 -17.453 1 68.12 178 ASN B CA 1
ATOM 3203 C C . ASN B 1 178 ? 1.382 2.518 -16.531 1 68.12 178 ASN B C 1
ATOM 3205 O O . ASN B 1 178 ? 2.154 2.904 -15.648 1 68.12 178 ASN B O 1
ATOM 3209 N N . LEU B 1 179 ? 1.083 1.278 -16.703 1 70.06 179 LEU B N 1
ATOM 3210 C CA . LEU B 1 179 ? 1.629 0.22 -15.859 1 70.06 179 LEU B CA 1
ATOM 3211 C C . LEU B 1 179 ? 3.125 0.051 -16.109 1 70.06 179 LEU B C 1
ATOM 3213 O O . LEU B 1 179 ? 3.832 -0.516 -15.266 1 70.06 179 LEU B O 1
ATOM 3217 N N . GLU B 1 180 ? 3.645 0.524 -17.156 1 66.94 180 GLU B N 1
ATOM 3218 C CA . GLU B 1 180 ? 5.027 0.271 -17.547 1 66.94 180 GLU B CA 1
ATOM 3219 C C . GLU B 1 180 ? 6.008 0.868 -16.547 1 66.94 180 GLU B C 1
ATOM 3221 O O . GLU B 1 180 ? 7.129 0.378 -16.391 1 66.94 180 GLU B O 1
ATOM 3226 N N . ASN B 1 181 ? 5.574 1.803 -15.812 1 71.75 181 ASN B N 1
ATOM 3227 C CA . ASN B 1 181 ? 6.566 2.482 -14.984 1 71.75 181 ASN B CA 1
ATOM 3228 C C . ASN B 1 181 ? 6.277 2.295 -13.492 1 71.75 181 ASN B C 1
ATOM 3230 O O . ASN B 1 181 ? 7.023 2.785 -12.648 1 71.75 181 ASN B O 1
ATOM 3234 N N . THR B 1 182 ? 5.207 1.5 -13.242 1 75.81 182 THR B N 1
ATOM 3235 C CA . THR B 1 182 ? 4.832 1.362 -11.844 1 75.81 182 THR B CA 1
ATOM 3236 C C . THR B 1 182 ? 4.441 -0.078 -11.523 1 75.81 182 THR B C 1
ATOM 3238 O O . THR B 1 182 ? 3.873 -0.772 -12.367 1 75.81 182 THR B O 1
ATOM 3241 N N . GLU B 1 183 ? 4.906 -0.5 -10.391 1 81.81 183 GLU B N 1
ATOM 3242 C CA . GLU B 1 183 ? 4.531 -1.85 -9.977 1 81.81 183 GLU B CA 1
ATOM 3243 C C . GLU B 1 183 ? 4.277 -1.912 -8.469 1 81.81 183 GLU B C 1
ATOM 3245 O O . GLU B 1 183 ? 4.812 -1.102 -7.711 1 81.81 183 GLU B O 1
ATOM 3250 N N . PHE B 1 184 ? 3.342 -2.701 -8.18 1 88.06 184 PHE B N 1
ATOM 3251 C CA . PHE B 1 184 ? 3.266 -3.178 -6.805 1 88.06 184 PHE B CA 1
ATOM 3252 C C . PHE B 1 184 ? 3.986 -4.512 -6.652 1 88.06 184 PHE B C 1
ATOM 3254 O O . PHE B 1 184 ? 4 -5.328 -7.578 1 88.06 184 PHE B O 1
ATOM 3261 N N . ARG B 1 185 ? 4.703 -4.684 -5.66 1 88.25 185 ARG B N 1
ATOM 3262 C CA . ARG B 1 185 ? 5.336 -5.961 -5.348 1 88.25 185 ARG B CA 1
ATOM 3263 C C . ARG B 1 185 ? 5.227 -6.277 -3.857 1 88.25 185 ARG B C 1
ATOM 3265 O O . ARG B 1 185 ? 5.773 -5.555 -3.021 1 88.25 185 ARG B O 1
ATOM 3272 N N . GLY B 1 186 ? 4.531 -7.285 -3.668 1 89.56 186 GLY B N 1
ATOM 3273 C CA . GLY B 1 186 ? 4.359 -7.672 -2.277 1 89.56 186 GLY B CA 1
ATOM 3274 C C . GLY B 1 186 ? 5.273 -8.812 -1.858 1 89.56 186 GLY B C 1
ATOM 3275 O O . GLY B 1 186 ? 6.18 -9.188 -2.602 1 89.56 186 GLY B O 1
ATOM 3276 N N . LEU B 1 187 ? 5.082 -9.273 -0.614 1 91.06 187 LEU B N 1
ATOM 3277 C CA . LEU B 1 187 ? 5.773 -10.414 -0.019 1 91.06 187 LEU B CA 1
ATOM 3278 C C . LEU B 1 187 ? 4.785 -11.484 0.413 1 91.06 187 LEU B C 1
ATOM 3280 O O . LEU B 1 187 ? 3.627 -11.188 0.718 1 91.06 187 LEU B O 1
ATOM 3284 N N . PRO B 1 188 ? 5.285 -12.75 0.449 1 96 188 PRO B N 1
ATOM 3285 C CA . PRO B 1 188 ? 4.398 -13.812 0.935 1 96 188 PRO B CA 1
ATOM 3286 C C . PRO B 1 188 ? 3.76 -13.469 2.281 1 96 188 PRO B C 1
ATOM 3288 O O . PRO B 1 188 ? 4.445 -13 3.191 1 96 188 PRO B O 1
ATOM 3291 N N . GLY B 1 189 ? 2.479 -13.648 2.305 1 95.81 189 GLY B N 1
ATOM 3292 C CA . GLY B 1 189 ? 1.755 -13.398 3.541 1 95.81 189 GLY B CA 1
ATOM 3293 C C . GLY B 1 189 ? 1.34 -11.953 3.707 1 95.81 189 GLY B C 1
ATOM 3294 O O . GLY B 1 189 ? 0.717 -11.586 4.707 1 95.81 189 GLY B O 1
ATOM 3295 N N . GLY B 1 190 ? 1.678 -11.086 2.775 1 95.06 190 GLY B N 1
ATOM 3296 C CA . GLY B 1 190 ? 1.259 -9.695 2.855 1 95.06 190 GLY B CA 1
ATOM 3297 C C . GLY B 1 190 ? -0.247 -9.523 2.801 1 95.06 190 GLY B C 1
ATOM 3298 O O . GLY B 1 190 ? -0.914 -10.102 1.939 1 95.06 190 GLY B O 1
ATOM 3299 N N . VAL B 1 191 ? -0.797 -8.742 3.75 1 96.25 191 VAL B N 1
ATOM 3300 C CA . VAL B 1 191 ? -2.227 -8.453 3.809 1 96.25 191 VAL B CA 1
ATOM 3301 C C . VAL B 1 191 ? -2.48 -7.012 3.385 1 96.25 191 VAL B C 1
ATOM 3303 O O . VAL B 1 191 ? -1.782 -6.098 3.826 1 96.25 191 VAL B O 1
ATOM 3306 N N . SER B 1 192 ? -3.369 -6.789 2.498 1 96.25 192 SER B N 1
ATOM 3307 C CA . SER B 1 192 ? -3.719 -5.453 2.025 1 96.25 192 SER B CA 1
ATOM 3308 C C . SER B 1 192 ? -5.195 -5.156 2.254 1 96.25 192 SER B C 1
ATOM 3310 O O . SER B 1 192 ? -6.02 -6.07 2.303 1 96.25 192 SER B O 1
ATOM 3312 N N . VAL B 1 193 ? -5.48 -3.883 2.436 1 94.81 193 VAL B N 1
ATOM 3313 C CA . VAL B 1 193 ? -6.844 -3.436 2.709 1 94.81 193 VAL B CA 1
ATOM 3314 C C . VAL B 1 193 ? -7.23 -2.332 1.727 1 94.81 193 VAL B C 1
ATOM 3316 O O . VAL B 1 193 ? -6.594 -1.279 1.681 1 94.81 193 VAL B O 1
ATOM 3319 N N . LEU B 1 194 ? -8.242 -2.586 0.965 1 93.06 194 LEU B N 1
ATOM 3320 C CA . LEU B 1 194 ? -8.797 -1.671 -0.029 1 93.06 194 LEU B CA 1
ATOM 3321 C C . LEU B 1 194 ? -10.258 -1.362 0.271 1 93.06 194 LEU B C 1
ATOM 3323 O O . LEU B 1 194 ? -11 -2.232 0.736 1 93.06 194 LEU B O 1
ATOM 3327 N N . ASN B 1 195 ? -10.633 -0.136 -0.002 1 92.12 195 ASN B N 1
ATOM 3328 C CA . ASN B 1 195 ? -12.016 0.271 0.224 1 92.12 195 ASN B CA 1
ATOM 3329 C C . ASN B 1 195 ? -12.539 1.136 -0.919 1 92.12 195 ASN B C 1
ATOM 3331 O O . ASN B 1 195 ? -11.758 1.743 -1.652 1 92.12 195 ASN B O 1
ATOM 3335 N N . GLU B 1 196 ? -13.766 1.102 -1.088 1 88.31 196 GLU B N 1
ATOM 3336 C CA . GLU B 1 196 ? -14.492 2.057 -1.919 1 88.31 196 GLU B CA 1
ATOM 3337 C C . GLU B 1 196 ? -15.477 2.879 -1.087 1 88.31 196 GLU B C 1
ATOM 3339 O O . GLU B 1 196 ? -16.234 2.326 -0.288 1 88.31 196 GLU B O 1
ATOM 3344 N N . ASN B 1 197 ? -15.367 4.207 -1.213 1 81.12 197 ASN B N 1
ATOM 3345 C CA . ASN B 1 197 ? -16.297 5.027 -0.43 1 81.12 197 ASN B CA 1
ATOM 3346 C C . ASN B 1 197 ? -17.578 5.297 -1.191 1 81.12 197 ASN B C 1
ATOM 3348 O O . ASN B 1 197 ? -17.797 4.766 -2.283 1 81.12 197 ASN B O 1
ATOM 3352 N N . ASP B 1 198 ? -18.484 6.039 -0.542 1 78.12 198 ASP B N 1
ATOM 3353 C CA . ASP B 1 198 ? -19.828 6.254 -1.063 1 78.12 198 ASP B CA 1
ATOM 3354 C C . ASP B 1 198 ? -19.797 7.117 -2.324 1 78.12 198 ASP B C 1
ATOM 3356 O O . ASP B 1 198 ? -20.781 7.18 -3.064 1 78.12 198 ASP B O 1
ATOM 3360 N N . LYS B 1 199 ? -18.688 7.734 -2.645 1 76.06 199 LYS B N 1
ATOM 3361 C CA . LYS B 1 199 ? -18.578 8.562 -3.84 1 76.06 199 LYS B CA 1
ATOM 3362 C C . LYS B 1 199 ? -17.906 7.801 -4.98 1 76.06 199 LYS B C 1
ATOM 3364 O O . LYS B 1 199 ? -17.641 8.367 -6.039 1 76.06 199 LYS B O 1
ATOM 3369 N N . GLY B 1 200 ? -17.641 6.551 -4.688 1 78.12 200 GLY B N 1
ATOM 3370 C CA . GLY B 1 200 ? -17.031 5.715 -5.711 1 78.12 200 GLY B CA 1
ATOM 3371 C C . GLY B 1 200 ? -15.516 5.828 -5.75 1 78.12 200 GLY B C 1
ATOM 3372 O O . GLY B 1 200 ? -14.875 5.305 -6.664 1 78.12 200 GLY B O 1
ATOM 3373 N N . VAL B 1 201 ? -14.977 6.516 -4.777 1 81.06 201 VAL B N 1
ATOM 3374 C CA . VAL B 1 201 ? -13.523 6.648 -4.711 1 81.06 201 VAL B CA 1
ATOM 3375 C C . VAL B 1 201 ? -12.914 5.352 -4.184 1 81.06 201 VAL B C 1
ATOM 3377 O O . VAL B 1 201 ? -13.359 4.816 -3.168 1 81.06 201 VAL B O 1
ATOM 3380 N N . ARG B 1 202 ? -11.914 4.867 -4.902 1 87.38 202 ARG B N 1
ATOM 3381 C CA . ARG B 1 202 ? -11.203 3.66 -4.5 1 87.38 202 ARG B CA 1
ATOM 3382 C C . ARG B 1 202 ? -9.969 4.004 -3.668 1 87.38 202 ARG B C 1
ATOM 3384 O O . ARG B 1 202 ? -9.117 4.777 -4.105 1 87.38 202 ARG B O 1
ATOM 3391 N N . ILE B 1 203 ? -9.992 3.428 -2.516 1 88.38 203 ILE B N 1
ATOM 3392 C CA . ILE B 1 203 ? -8.961 3.783 -1.54 1 88.38 203 ILE B CA 1
ATOM 3393 C C . ILE B 1 203 ? -8.094 2.564 -1.238 1 88.38 203 ILE B C 1
ATOM 3395 O O . ILE B 1 203 ? -8.609 1.466 -1.018 1 88.38 203 ILE B O 1
ATOM 3399 N N . ILE B 1 204 ? -6.801 2.705 -1.315 1 89.56 204 ILE B N 1
ATOM 3400 C CA . ILE B 1 204 ? -5.863 1.738 -0.754 1 89.56 204 ILE B CA 1
ATOM 3401 C C . ILE B 1 204 ? -5.398 2.209 0.622 1 89.56 204 ILE B C 1
ATOM 3403 O O . ILE B 1 204 ? -4.75 3.25 0.743 1 89.56 204 ILE B O 1
ATOM 3407 N N . ARG B 1 205 ? -5.707 1.478 1.602 1 90.88 205 ARG B N 1
ATOM 3408 C CA . ARG B 1 205 ? -5.379 1.847 2.975 1 90.88 205 ARG B CA 1
ATOM 3409 C C . ARG B 1 205 ? -4.043 1.245 3.398 1 90.88 205 ARG B C 1
ATOM 3411 O O . ARG B 1 205 ? -3.252 1.896 4.086 1 90.88 205 ARG B O 1
ATOM 3418 N N . LYS B 1 206 ? -3.877 0.028 3.012 1 91.69 206 LYS B N 1
ATOM 3419 C CA . LYS B 1 206 ? -2.652 -0.713 3.299 1 91.69 206 LYS B CA 1
ATOM 3420 C C . LYS B 1 206 ? -2.291 -1.646 2.146 1 91.69 206 LYS B C 1
ATOM 3422 O O . LYS B 1 206 ? -3.172 -2.23 1.515 1 91.69 206 LYS B O 1
ATOM 3427 N N . LEU B 1 207 ? -1.058 -1.717 1.936 1 92.56 207 LEU B N 1
ATOM 3428 C CA . LEU B 1 207 ? -0.56 -2.746 1.03 1 92.56 207 LEU B CA 1
ATOM 3429 C C . LEU B 1 207 ? 0.514 -3.592 1.706 1 92.56 207 LEU B C 1
ATOM 3431 O O . LEU B 1 207 ? 1.483 -3.057 2.248 1 92.56 207 LEU B O 1
ATOM 3435 N N . ASN B 1 208 ? 0.271 -4.949 1.703 1 92.69 208 ASN B N 1
ATOM 3436 C CA . ASN B 1 208 ? 1.269 -5.93 2.111 1 92.69 208 ASN B CA 1
ATOM 3437 C C . ASN B 1 208 ? 1.728 -5.699 3.549 1 92.69 208 ASN B C 1
ATOM 3439 O O . ASN B 1 208 ? 2.928 -5.625 3.818 1 92.69 208 ASN B O 1
ATOM 3443 N N . ASP B 1 209 ? 0.773 -5.516 4.418 1 89.25 209 ASP B N 1
ATOM 3444 C CA . ASP B 1 209 ? 1.038 -5.434 5.852 1 89.25 209 ASP B CA 1
ATOM 3445 C C . ASP B 1 209 ? 1.479 -6.789 6.406 1 89.25 209 ASP B C 1
ATOM 3447 O O . ASP B 1 209 ? 0.726 -7.762 6.352 1 89.25 209 ASP B O 1
ATOM 3451 N N . LEU B 1 210 ? 2.643 -6.859 6.961 1 87.69 210 LEU B N 1
ATOM 3452 C CA . LEU B 1 210 ? 3.207 -8.125 7.422 1 87.69 210 LEU B CA 1
ATOM 3453 C C . LEU B 1 210 ? 2.957 -8.32 8.914 1 87.69 210 LEU B C 1
ATOM 3455 O O . LEU B 1 210 ? 3.406 -9.305 9.5 1 87.69 210 LEU B O 1
ATOM 3459 N N . SER B 1 211 ? 2.246 -7.398 9.523 1 84.94 211 SER B N 1
ATOM 3460 C CA . SER B 1 211 ? 1.986 -7.488 10.961 1 84.94 211 SER B CA 1
ATOM 3461 C C . SER B 1 211 ? 1.082 -8.672 11.281 1 84.94 211 SER B C 1
ATOM 3463 O O . SER B 1 211 ? 1.034 -9.125 12.43 1 84.94 211 SER B O 1
ATOM 3465 N N . TYR B 1 212 ? 0.435 -9.211 10.297 1 87.94 212 TYR B N 1
ATOM 3466 C CA . TYR B 1 212 ? -0.502 -10.312 10.492 1 87.94 212 TYR B CA 1
ATOM 3467 C C . TYR B 1 212 ? 0.238 -11.633 10.672 1 87.94 212 TYR B C 1
ATOM 3469 O O . TYR B 1 212 ? -0.349 -12.625 11.109 1 87.94 212 TYR B O 1
ATOM 3477 N N . LEU B 1 213 ? 1.521 -11.641 10.234 1 88.19 213 LEU B N 1
ATOM 3478 C CA . LEU B 1 213 ? 2.262 -12.898 10.219 1 88.19 213 LEU B CA 1
ATOM 3479 C C . LEU B 1 213 ? 2.646 -13.312 11.633 1 88.19 213 LEU B C 1
ATOM 3481 O O . LEU B 1 213 ? 2.895 -14.5 11.898 1 88.19 213 LEU B O 1
ATOM 3485 N N . SER B 1 214 ? 3.037 -12.297 12.516 1 76.62 214 SER B N 1
ATOM 3486 C CA . SER B 1 214 ? 3.566 -12.594 13.844 1 76.62 214 SER B CA 1
ATOM 3487 C C . SER B 1 214 ? 2.445 -12.781 14.859 1 76.62 214 SER B C 1
ATOM 3489 O O . SER B 1 214 ? 1.348 -12.25 14.688 1 76.62 214 SER B O 1
ATOM 3491 N N . ASN B 1 215 ? 2.205 -13.922 15.727 1 56.66 215 ASN B N 1
ATOM 3492 C CA . ASN B 1 215 ? 1.303 -14.117 16.859 1 56.66 215 ASN B CA 1
ATOM 3493 C C . ASN B 1 215 ? 1.329 -12.93 17.812 1 56.66 215 ASN B C 1
ATOM 3495 O O . ASN B 1 215 ? 2.4 -12.492 18.234 1 56.66 215 ASN B O 1
ATOM 3499 N N . PRO B 1 216 ? 0.305 -11.984 17.766 1 38.91 216 PRO B N 1
ATOM 3500 C CA . PRO B 1 216 ? 0.425 -11.344 19.078 1 38.91 216 PRO B CA 1
ATOM 3501 C C . PRO B 1 216 ? 0.516 -12.352 20.219 1 38.91 216 PRO B C 1
ATOM 3503 O O . PRO B 1 216 ? -0.199 -13.359 20.219 1 38.91 216 PRO B O 1
ATOM 3506 N N . VAL B 1 217 ? 1.735 -12.625 20.734 1 27.23 217 VAL B N 1
ATOM 3507 C CA . VAL B 1 217 ? 1.583 -13.297 22.031 1 27.23 217 VAL B CA 1
ATOM 3508 C C . VAL B 1 217 ? 0.413 -12.688 22.797 1 27.23 217 VAL B C 1
ATOM 3510 O O . VAL B 1 217 ? 0.194 -11.477 22.75 1 27.23 217 VAL B O 1
#

Sequence (434 aa):
MERFKGSRKLKNVITIQHTQSVHHTNGMIGAWTDWELTALGKQQAFNIGEALRKEVTDQHYVMYASDLLRTKQTADIVASSLEIVPIYKKELREINLGSATGKSVEWLHKNQIKQDMHISSLDYKLLPDAESKRELYDRLLPFLHEIHNSQEENIIIVSHGGTLSMLFYMWHNHDINNLENTEFRGLPGGVSVLNENDKGVRIIRKLNDLSYLSNPVMERFKGSRKLKNVITIQHTQSVHHTNGMIGAWTDWELTALGKQQAFNIGEALRKEVTDQHYVMYASDLLRTKQTADIVASSLEIVPIYKKELREINLGSATGKSVEWLHKNQIKQDMHISSLDYKLLPDAESKRELYDRLLPFLHEIHNSQEENIIIVSHGGTLSMLFYMWHNHDINNLENTEFRGLPGGVSVLNENDKGVRIIRKLNDLSYLSNPV

InterPro domains:
  IPR013078 Histidine phosphatase superfamily, clade-1 [PF00300] (16-205)
  IPR013078 Histidine phosphatase superfamily, clade-1 [SM00855] (12-167)
  IPR013078 Histidine phosphatase superfamily, clade-1 [cd07067] (12-204)
  IPR029033 Histidine phosphatase superfamily [G3DSA:3.40.50.1240] (10-216)
  IPR029033 Histidine phosphatase superfamily [SSF53254] (12-215)
  IPR050275 Phosphoglycerate Mutase/Phosphatase [PTHR48100] (8-185)

Radius of gyration: 22.16 Å; Cα contacts (8 Å, |Δi|>4): 925; chains: 2; bounding box: 62×57×54 Å

Solvent-accessible surface area (backbone atoms only — not comparable to full-atom values): 21961 Å² total; per-residue (Å²): 134,78,73,80,74,65,77,74,65,50,37,36,36,37,38,31,26,26,32,44,29,45,35,80,75,68,56,35,44,51,52,78,36,70,47,45,53,34,74,64,16,50,50,28,20,40,28,35,11,52,51,45,38,70,70,48,62,96,57,77,59,50,35,39,21,9,63,41,41,27,22,36,53,28,41,50,43,21,24,57,57,58,72,48,72,72,44,70,34,74,60,37,36,36,57,40,47,40,84,45,55,82,33,39,46,66,54,40,70,73,65,43,51,78,84,53,90,87,47,53,71,43,69,44,39,52,35,96,69,19,50,21,56,49,54,50,51,60,52,35,45,62,56,53,51,50,55,72,70,41,85,66,30,33,37,35,39,26,25,27,49,68,36,47,25,51,48,54,43,52,62,51,66,53,61,73,85,61,44,73,45,35,41,50,44,57,49,69,40,12,35,25,37,34,36,30,46,94,85,63,32,28,31,43,38,27,31,33,22,56,45,40,47,60,64,82,124,132,80,74,78,74,66,77,73,65,50,38,37,38,37,37,31,26,26,32,45,29,45,35,80,76,67,55,35,44,51,52,76,36,71,46,46,51,33,73,66,15,50,51,28,21,41,29,34,12,52,50,45,37,68,70,48,62,96,56,76,60,50,36,38,21,9,63,41,40,27,20,37,53,29,40,51,43,22,22,56,57,59,71,49,72,71,43,71,34,75,62,39,37,37,58,42,46,40,86,45,55,80,32,39,46,66,54,42,71,74,64,42,50,77,84,53,91,86,47,52,72,44,69,46,41,51,35,96,68,20,50,20,54,49,53,49,50,59,51,35,46,62,55,53,51,49,55,73,70,41,84,66,30,34,37,35,41,25,25,26,49,67,36,46,25,52,47,54,44,52,63,51,66,53,61,72,84,58,45,75,45,34,43,49,44,56,51,68,41,11,34,23,36,34,36,31,47,96,85,64,34,26,31,44,41,27,30,33,23,55,47,38,47,55,68,80,124

Foldseek 3Di:
DPPPVPQQAKAKEKEAEQAAFPCVPPQADDAQAQTAHDPLSLLLLLLLLQVVCVVQPPDDEAEEEAPRNSLVSSCVNSCVSNVHDYDHDNLQGGWFLPPSVPPGPVVLVVQFDDDDPPDQQQCDHRDPGTDGVVNNLVSCVVVVVCSSPDPGRHYYYYHHFSSVFSVVCVLQVDDVSVCRVDTDGEDHGFMWIWIADSVRHIDTPDTGDSPSRDPPD/DPPPPPQQFKAKEKEWEFAAFPCVPPQADDAQAQTAHDPLSLLLLLLLLQVVCVVQPPDDEAEEEAPRNSLVSSCVNSCVSNVHDYDHDNLQGGWFLPPSVPPGPVVLVVQFDDDDPPDQQQCDHRDPGTGGVVNNLVSCVVVVVCSSPDPGRHYYYYHHFRSVFSVVCVLQVDDVSVCRVDTDGEDHGFMWIWIADSVRHIDTPDTGDSPSRDPPD

Organism: Methanosarcina acetivorans (strain ATCC 35395 / DSM 2834 / JCM 12185 / C2A) (NCBI:txid188937)

Nearest PDB structures (foldseek):
  6s2r-assembly1_B  TM=7.843E-01  e=2.645E-14  Mycobacterium tuberculosis H37Rv
  4pz9-assembly1_A  TM=7.849E-01  e=3.193E-14  Mycobacterium tuberculosis H37Rv
  4pz9-assembly1_B  TM=8.030E-01  e=2.535E-13  Mycobacterium tuberculosis H37Rv
  4pza-assembly1_A  TM=7.935E-01  e=3.934E-13  Mycobacterium tuberculosis H37Rv
  3hjg-assembly1_B  TM=7.378E-01  e=1.216E-09  Vibrio parahaemolyticus

Secondary structure (DSSP, 8-state):
--------PPPEEEEEE---BTHHHHSB--TT--PPBPHHHHHHHHHHHHHHHHHTTT---EEEEESSHHHHHHHHHHHHHHT--EEEEGGGSPPP-GGGTTSBHHHHHHHSPPPPTTS-TTT--SSTTSPPHHHHHHHHHHHHHHHHHSS-SEEEEEE-HHHHHHHHHHHTT--GGGGGGEEE---TT-EEEEEE-TT--EEEEEEEEGGGGS---/--------PPPEEEEEE---BTHHHHSB--TT--PPBPHHHHHHHHHHHHHHHHHTTT---EEEEESSHHHHHHHHHHHHHHT--EEEEGGGSPPP-GGGTTSBHHHHHHHSPPPPTTS-TTT--SSTTSPPHHHHHHHHHHHHHHHHHSS-SEEEEEE-HHHHHHHHHHHTT--GGGGGGEEE---TT-EEEEEE-TT--EEEEEEEEGGGSS---

pLDDT: mean 89.53, std 14.64, range [22.06, 98.88]